Protein 1KCF (pdb70)

Structure (mmCIF, N/CA/C/O backbone):
data_1KCF
#
_entry.id   1KCF
#
_cell.length_a   72.000
_cell.length_b   133.940
_cell.length_c   73.250
_cell.angle_alpha   90.00
_cell.angle_beta   90.00
_cell.angle_gamma   90.00
#
_symmetry.space_group_name_H-M   'P 21 21 21'
#
loop_
_entity.id
_entity.type
_entity.pdbx_description
1 polymer 'HYPOTHETICAL 30.2 KD PROTEIN C25G10.02 IN CHROMOSOME I'
2 non-polymer 'SULFATE ION'
3 water water
#
loop_
_atom_site.group_PDB
_atom_site.id
_atom_site.type_symbol
_atom_site.label_atom_id
_atom_site.label_alt_id
_atom_site.label_comp_id
_atom_site.label_asym_id
_atom_site.label_entity_id
_atom_site.label_seq_id
_atom_site.pdbx_PDB_ins_code
_atom_site.Cartn_x
_atom_site.Cartn_y
_atom_site.Cartn_z
_atom_site.occupancy
_atom_site.B_iso_or_equiv
_atom_site.auth_seq_id
_atom_site.auth_comp_id
_atom_site.auth_asym_id
_atom_site.auth_atom_id
_atom_site.pdbx_PDB_model_num
ATOM 1 N N . THR A 1 3 ? -22.380 38.642 10.462 1.00 87.18 3 THR A N 1
ATOM 2 C CA . THR A 1 3 ? -23.335 39.734 10.108 1.00 87.76 3 THR A CA 1
ATOM 3 C C . THR A 1 3 ? -22.567 41.013 9.803 1.00 86.63 3 THR A C 1
ATOM 4 O O . THR A 1 3 ? -23.049 42.117 10.062 1.00 88.19 3 THR A O 1
ATOM 8 N N . VAL A 1 4 ? -21.372 40.851 9.243 1.00 84.36 4 VAL A N 1
ATOM 9 C CA . VAL A 1 4 ? -20.512 41.978 8.913 1.00 80.97 4 VAL A CA 1
ATOM 10 C C . VAL A 1 4 ? -20.230 42.771 10.180 1.00 78.64 4 VAL A C 1
ATOM 11 O O . VAL A 1 4 ? -20.505 43.970 10.247 1.00 78.00 4 VAL A O 1
ATOM 15 N N . LYS A 1 5 ? -19.693 42.094 11.188 1.00 76.42 5 LYS A N 1
ATOM 16 C CA . LYS A 1 5 ? -19.373 42.740 12.452 1.00 74.59 5 LYS A CA 1
ATOM 17 C C . LYS A 1 5 ? -18.244 43.736 12.226 1.00 72.69 5 LYS A C 1
ATOM 18 O O . LYS A 1 5 ?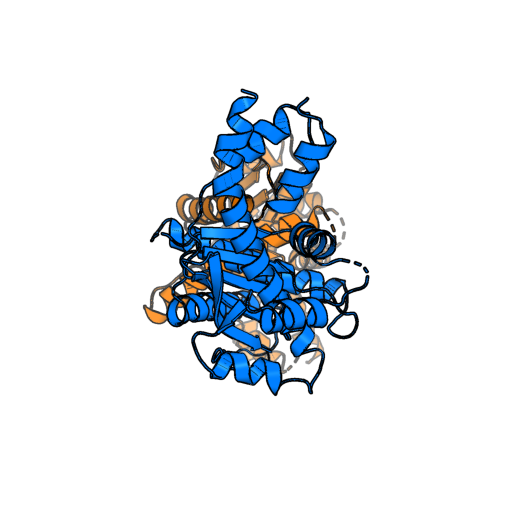 -17.427 43.561 11.323 1.00 71.94 5 LYS A O 1
ATOM 24 N N . LEU A 1 6 ? -18.206 44.785 13.038 1.00 71.54 6 LEU A N 1
ATOM 25 C CA . LEU A 1 6 ? -17.169 45.801 12.912 1.00 70.65 6 LEU A CA 1
ATOM 26 C C . LEU A 1 6 ? -15.810 45.208 13.263 1.00 68.74 6 LEU A C 1
ATOM 27 O O . LEU A 1 6 ? -14.806 45.493 12.614 1.00 68.65 6 LEU A O 1
ATOM 32 N N . SER A 1 7 ? -15.793 44.379 14.299 1.00 66.26 7 SER A N 1
ATOM 33 C CA . SER A 1 7 ? -14.573 43.740 14.763 1.00 65.19 7 SER A CA 1
ATOM 34 C C . SER A 1 7 ? -13.878 42.904 13.690 1.00 64.11 7 SER A C 1
ATOM 35 O O . SER A 1 7 ? -12.649 42.845 13.644 1.00 63.78 7 SER A O 1
ATOM 38 N N . PHE A 1 8 ? -14.661 42.258 12.831 1.00 62.73 8 PHE A N 1
ATOM 39 C CA . PHE A 1 8 ? -14.102 41.432 11.767 1.00 60.95 8 PHE A CA 1
ATOM 40 C C . PHE A 1 8 ? -13.445 42.300 10.701 1.00 60.02 8 PHE A C 1
ATOM 41 O O . PHE A 1 8 ? -12.402 41.944 10.153 1.00 59.65 8 PHE A O 1
ATOM 49 N N . LEU A 1 9 ? -14.062 43.440 10.409 1.00 57.96 9 LEU A N 1
ATOM 50 C CA . LEU A 1 9 ? -13.520 44.360 9.419 1.00 58.20 9 LEU A CA 1
ATOM 51 C C . LEU A 1 9 ? -12.205 44.944 9.916 1.00 58.21 9 LEU A C 1
ATOM 52 O O . LEU A 1 9 ? -11.272 45.148 9.140 1.00 58.57 9 LEU A O 1
ATOM 57 N N . GLN A 1 10 ? -12.139 45.215 11.214 1.00 58.36 10 GLN A N 1
ATOM 58 C CA . GLN A 1 10 ? -10.934 45.763 11.820 1.00 59.28 10 GLN A CA 1
ATOM 59 C C . GLN A 1 10 ? -9.821 44.724 11.718 1.00 58.94 10 GLN A C 1
ATOM 60 O O . GLN A 1 10 ? -8.649 45.063 11.540 1.00 58.76 10 GLN A O 1
ATOM 66 N N . HIS A 1 11 ? -10.197 43.454 11.835 1.00 57.80 11 HIS A N 1
ATOM 67 C CA . HIS A 1 11 ? -9.233 42.365 11.753 1.00 56.53 11 HIS A CA 1
ATOM 68 C C . HIS A 1 11 ? -8.646 42.320 10.347 1.00 55.32 11 HIS A C 1
ATOM 69 O O . HIS A 1 11 ? -7.436 42.175 10.172 1.00 54.29 11 HIS A O 1
ATOM 76 N N . ILE A 1 12 ? -9.516 42.448 9.350 1.00 53.98 12 ILE A N 1
ATOM 77 C CA . ILE A 1 12 ? -9.099 42.443 7.955 1.00 53.51 12 ILE A CA 1
ATOM 78 C C . ILE A 1 12 ? -8.136 43.605 7.694 1.00 53.79 12 ILE A C 1
ATOM 79 O O . ILE A 1 12 ? -7.143 43.456 6.975 1.00 52.49 12 ILE A O 1
ATOM 84 N N . CYS A 1 13 ? -8.431 44.761 8.281 1.00 52.62 13 CYS A N 1
ATOM 85 C CA . CYS A 1 13 ? -7.579 45.932 8.110 1.00 53.65 13 CYS A CA 1
ATOM 86 C C . CYS A 1 13 ? -6.185 45.661 8.655 1.00 53.00 13 CYS A C 1
ATOM 87 O O . CYS A 1 13 ? -5.187 46.060 8.055 1.00 54.36 13 CYS A O 1
ATOM 90 N N . LYS A 1 14 ? -6.119 44.971 9.788 1.00 52.11 14 LYS A N 1
ATOM 91 C CA . LYS A 1 14 ? -4.839 44.642 10.395 1.00 52.55 14 LYS A CA 1
ATOM 92 C C . LYS A 1 14 ? -4.081 43.625 9.547 1.00 51.72 14 LYS A C 1
ATOM 93 O O . LYS A 1 14 ? -2.853 43.642 9.502 1.00 52.58 14 LYS A O 1
ATOM 99 N N . LEU A 1 15 ? -4.817 42.743 8.877 1.00 50.18 15 LEU A N 1
ATOM 100 C CA . LEU A 1 15 ? -4.202 41.721 8.041 1.00 48.58 15 LEU A CA 1
ATOM 101 C C . LEU A 1 15 ? -3.751 42.278 6.698 1.00 48.19 15 LEU A C 1
ATOM 102 O O . LEU A 1 15 ? -3.019 41.617 5.966 1.00 48.00 15 LEU A O 1
ATOM 107 N N . THR A 1 16 ? -4.189 43.491 6.374 1.00 48.76 16 THR A N 1
ATOM 108 C CA . THR A 1 16 ? -3.827 44.117 5.109 1.00 47.77 16 THR A CA 1
ATOM 109 C C . THR A 1 16 ? -3.054 45.417 5.302 1.00 49.78 16 THR A C 1
ATOM 110 O O . THR A 1 16 ? -2.854 46.176 4.355 1.00 49.92 16 THR A O 1
ATOM 114 N N . GLY A 1 17 ? -2.625 45.671 6.534 1.00 51.52 17 GLY A N 1
ATOM 115 C CA . GLY A 1 17 ? -1.867 46.874 6.826 1.00 52.80 17 GLY A CA 1
ATOM 116 C C . GLY A 1 17 ? -2.636 48.164 6.613 1.00 54.05 17 GLY A C 1
ATOM 117 O O . GLY A 1 17 ? -2.047 49.200 6.311 1.00 53.16 17 GLY A O 1
ATOM 118 N N . LEU A 1 18 ? -3.953 48.107 6.771 1.00 56.04 18 LEU A N 1
ATOM 119 C CA . LEU A 1 18 ? -4.786 49.290 6.590 1.00 56.29 18 LEU A CA 1
ATOM 120 C C . LEU A 1 18 ? -5.203 49.855 7.938 1.00 57.78 18 LEU A C 1
ATOM 121 O O . LEU A 1 18 ? -5.067 49.192 8.968 1.00 56.13 18 LEU A O 1
ATOM 126 N N . SER A 1 19 ? -5.709 51.086 7.918 1.00 59.54 19 SER A N 1
ATOM 127 C CA . SER A 1 19 ? -6.170 51.759 9.125 1.00 61.87 19 SER A CA 1
ATOM 128 C C . SER A 1 19 ? -7.422 51.069 9.664 1.00 62.88 19 SER A C 1
ATOM 129 O O . SER A 1 19 ? -8.343 50.759 8.910 1.00 61.66 19 SER A O 1
ATOM 132 N N . ARG A 1 20 ? -7.447 50.834 10.971 1.00 66.42 20 ARG A N 1
ATOM 133 C CA . ARG A 1 20 ? -8.582 50.181 11.610 1.00 69.90 20 ARG A CA 1
ATOM 134 C C . ARG A 1 20 ? -9.574 51.186 12.197 1.00 72.42 20 ARG A C 1
ATOM 135 O O . ARG A 1 20 ? -10.499 50.799 12.912 1.00 73.20 20 ARG A O 1
ATOM 143 N N . SER A 1 21 ? -9.387 52.468 11.895 1.00 74.61 21 SER A N 1
ATOM 144 C CA . SER A 1 21 ? -10.275 53.504 12.417 1.00 77.91 21 SER A CA 1
ATOM 145 C C . SER A 1 21 ? -11.347 53.898 11.408 1.00 79.52 21 SER A C 1
ATOM 146 O O . SER A 1 21 ? -11.088 53.975 10.207 1.00 80.80 21 SER A O 1
ATOM 149 N N . GLY A 1 22 ? -12.553 54.150 11.907 1.00 80.68 22 GLY A N 1
ATOM 150 C CA . GLY A 1 22 ? -13.645 54.539 11.034 1.00 82.21 22 GLY A CA 1
ATOM 151 C C . GLY A 1 22 ? -14.937 53.809 11.342 1.00 83.19 22 GLY A C 1
ATOM 152 O O . GLY A 1 22 ? -15.042 53.107 12.349 1.00 82.68 22 GLY A O 1
ATOM 153 N N . ARG A 1 23 ? -15.925 53.980 10.468 1.00 84.14 23 ARG A N 1
ATOM 154 C CA . ARG A 1 23 ? -17.223 53.338 10.636 1.00 85.30 23 ARG A CA 1
ATOM 155 C C . ARG A 1 23 ? -17.241 51.973 9.953 1.00 85.57 23 ARG A C 1
ATOM 156 O O . ARG A 1 23 ? -16.280 51.588 9.286 1.00 86.40 23 ARG A O 1
ATOM 158 N N . LYS A 1 24 ? -18.343 51.249 10.114 1.00 85.72 24 LYS A N 1
ATOM 159 C CA . LYS A 1 24 ? -18.473 49.924 9.521 1.00 84.92 24 LYS A CA 1
ATOM 160 C C . LYS A 1 24 ? -18.580 49.986 7.999 1.00 84.22 24 LYS A C 1
ATOM 161 O O . LYS A 1 24 ? -18.483 48.963 7.324 1.00 84.71 24 LYS A O 1
ATOM 167 N N . ASP A 1 25 ? -18.781 51.185 7.460 1.00 82.94 25 ASP A N 1
ATOM 168 C CA . ASP A 1 25 ? -18.881 51.353 6.013 1.00 82.45 25 ASP A CA 1
ATOM 169 C C . ASP A 1 25 ? -17.643 52.053 5.466 1.00 80.32 25 ASP A C 1
ATOM 170 O O . ASP A 1 25 ? -17.417 52.087 4.258 1.00 79.33 25 ASP A O 1
ATOM 175 N N . GLU A 1 26 ? -16.843 52.613 6.366 1.00 78.87 26 GLU A N 1
ATOM 176 C CA . GLU A 1 26 ? -15.617 53.292 5.971 1.00 78.21 26 GLU A CA 1
ATOM 177 C C . GLU A 1 26 ? -14.542 52.234 5.751 1.00 76.30 26 GLU A C 1
ATOM 178 O O . GLU A 1 26 ? -13.786 52.294 4.781 1.00 76.95 26 GLU A O 1
ATOM 180 N N . LEU A 1 27 ? -14.483 51.262 6.657 1.00 73.65 27 LEU A N 1
ATOM 181 C CA . LEU A 1 27 ? -13.508 50.185 6.549 1.00 71.04 27 LEU A CA 1
ATOM 182 C C . LEU A 1 27 ? -13.739 49.400 5.262 1.00 69.19 27 LEU A C 1
ATOM 183 O O . LEU A 1 27 ? -12.793 49.074 4.545 1.00 67.94 27 LEU A O 1
ATOM 188 N N . LEU A 1 28 ? -15.002 49.107 4.967 1.00 67.72 28 LEU A N 1
ATOM 189 C CA . LEU A 1 28 ? -15.341 48.370 3.755 1.00 66.14 28 LEU A CA 1
ATOM 190 C C . LEU A 1 28 ? -14.781 49.073 2.530 1.00 64.97 28 LEU A C 1
ATOM 191 O O . LEU A 1 28 ? -14.109 48.457 1.705 1.00 65.64 28 LEU A O 1
ATOM 196 N N . ARG A 1 29 ? -15.057 50.369 2.423 1.00 64.27 29 ARG A N 1
ATOM 197 C CA . ARG A 1 29 ? -14.596 51.171 1.296 1.00 62.17 29 ARG A CA 1
ATOM 198 C C . ARG A 1 29 ? -13.076 51.223 1.233 1.00 59.63 29 ARG A C 1
ATOM 199 O O . ARG A 1 29 ? -12.490 51.160 0.154 1.00 58.07 29 ARG A O 1
ATOM 201 N N . ARG A 1 30 ? -12.447 51.346 2.396 1.00 57.47 30 ARG A N 1
ATOM 202 C CA . ARG A 1 30 ? -10.991 51.404 2.485 1.00 56.46 30 ARG A CA 1
ATOM 203 C C . ARG A 1 30 ? -10.375 50.138 1.894 1.00 55.88 30 ARG A C 1
ATOM 204 O O . ARG A 1 30 ? -9.450 50.203 1.079 1.00 55.28 30 ARG A O 1
ATOM 212 N N . ILE A 1 31 ? -10.900 48.990 2.312 1.00 54.84 31 ILE A N 1
ATOM 213 C CA . ILE A 1 31 ? -10.428 47.699 1.829 1.00 52.97 31 ILE A CA 1
ATOM 214 C C . ILE A 1 31 ? -10.645 47.588 0.322 1.00 53.45 31 ILE A C 1
ATOM 215 O O . ILE A 1 31 ? -9.694 47.421 -0.442 1.00 52.83 31 ILE A O 1
ATOM 220 N N . VAL A 1 32 ? -11.902 47.692 -0.094 1.00 53.71 32 VAL A N 1
ATOM 221 C CA . VAL A 1 32 ? -12.269 47.588 -1.502 1.00 54.98 32 VAL A CA 1
ATOM 222 C C . VAL A 1 32 ? -11.534 48.579 -2.405 1.00 57.44 32 VAL A C 1
ATOM 223 O O . VAL A 1 32 ? -11.188 48.260 -3.545 1.00 56.52 32 VAL A O 1
ATOM 227 N N . ASP A 1 33 ? -11.296 49.781 -1.892 1.00 59.32 33 ASP A N 1
ATOM 228 C CA . ASP A 1 33 ? -10.633 50.822 -2.667 1.00 61.19 33 ASP A CA 1
ATOM 229 C C . ASP A 1 33 ? -9.118 50.877 -2.509 1.00 60.08 33 ASP A C 1
ATOM 230 O O . ASP A 1 33 ? -8.461 51.701 -3.141 1.00 60.96 33 ASP A O 1
ATOM 235 N N . SER A 1 34 ? -8.563 50.009 -1.670 1.00 58.99 34 SER A N 1
ATOM 236 C CA . SER A 1 34 ? -7.115 49.976 -1.471 1.00 57.31 34 SER A CA 1
ATOM 237 C C . SER A 1 34 ? -6.442 49.815 -2.832 1.00 56.38 34 SER A C 1
ATOM 238 O O . SER A 1 34 ? -6.787 48.919 -3.598 1.00 58.57 34 SER A O 1
ATOM 241 N N . PRO A 1 35 ? -5.473 50.685 -3.151 1.00 56.24 35 PRO A N 1
ATOM 242 C CA . PRO A 1 35 ? -4.762 50.623 -4.432 1.00 55.41 35 PRO A CA 1
ATOM 243 C C . PRO A 1 35 ? -4.045 49.296 -4.663 1.00 55.81 35 PRO A C 1
ATOM 244 O O . PRO A 1 35 ? -3.580 48.652 -3.720 1.00 56.06 35 PRO A O 1
ATOM 248 N N . ILE A 1 36 ? -3.956 48.895 -5.926 1.00 55.74 36 ILE A N 1
ATOM 249 C CA . ILE A 1 36 ? -3.282 47.659 -6.295 1.00 54.91 36 ILE A CA 1
ATOM 250 C C . ILE A 1 36 ? -1.850 47.978 -6.703 1.00 54.47 36 ILE A C 1
ATOM 251 O O . ILE A 1 36 ? -1.616 48.729 -7.653 1.00 53.79 36 ILE A O 1
ATOM 256 N N . TYR A 1 37 ? -0.892 47.411 -5.976 1.00 52.68 37 TYR A N 1
ATOM 257 C CA . TYR A 1 37 ? 0.514 47.641 -6.267 1.00 51.36 37 TYR A CA 1
ATOM 258 C C . TYR A 1 37 ? 1.192 46.338 -6.666 1.00 50.65 37 TYR A C 1
ATOM 259 O O . TYR A 1 37 ? 0.710 45.255 -6.344 1.00 50.58 37 TYR A O 1
ATOM 268 N N . PRO A 1 38 ? 2.324 46.427 -7.383 1.00 50.01 38 PRO A N 1
ATOM 269 C CA . PRO A 1 38 ? 3.059 45.234 -7.812 1.00 48.06 38 PRO A CA 1
ATOM 270 C C . PRO A 1 38 ? 3.679 44.572 -6.583 1.00 47.43 38 PRO A C 1
ATOM 271 O O . PRO A 1 38 ? 3.888 45.233 -5.567 1.00 46.27 38 PRO A O 1
ATOM 275 N N . THR A 1 39 ? 3.966 43.278 -6.666 1.00 45.61 39 THR A N 1
ATOM 276 C CA . THR A 1 39 ?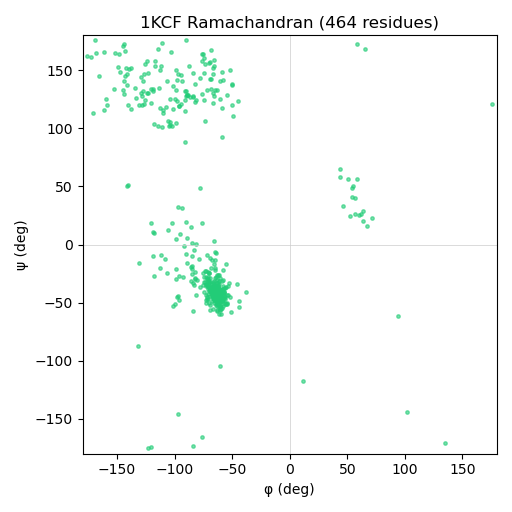 4.592 42.578 -5.550 1.00 44.17 39 THR A CA 1
ATOM 277 C C . THR A 1 39 ? 5.921 41.974 -5.977 1.00 41.86 39 THR A C 1
ATOM 278 O O . THR A 1 39 ? 6.434 41.076 -5.327 1.00 41.39 39 THR A O 1
ATOM 282 N N . SER A 1 40 ? 6.465 42.465 -7.085 1.00 42.05 40 SER A N 1
ATOM 283 C CA . SER A 1 40 ? 7.755 42.002 -7.567 1.00 43.85 40 SER A CA 1
ATOM 284 C C . SER A 1 40 ? 8.717 43.178 -7.426 1.00 42.94 40 SER A C 1
ATOM 285 O O . SER A 1 40 ? 8.305 44.335 -7.505 1.00 40.76 40 SER A O 1
ATOM 288 N N . ARG A 1 41 ? 9.991 42.877 -7.207 1.00 43.13 41 ARG A N 1
ATOM 289 C CA . ARG A 1 41 ? 11.010 43.907 -7.048 1.00 43.37 41 ARG A CA 1
ATOM 290 C C . ARG A 1 41 ? 10.571 44.946 -6.013 1.00 42.69 41 ARG A C 1
ATOM 291 O O . ARG A 1 41 ? 10.493 46.141 -6.290 1.00 42.46 41 ARG A O 1
ATOM 299 N N . VAL A 1 42 ? 10.275 44.460 -4.816 1.00 41.09 42 VAL A N 1
ATOM 300 C CA . VAL A 1 42 ? 9.847 45.305 -3.716 1.00 38.91 42 VAL A CA 1
ATOM 301 C C . VAL A 1 42 ? 11.057 45.635 -2.844 1.00 40.27 42 VAL A C 1
ATOM 302 O O . VAL A 1 42 ? 11.699 44.740 -2.289 1.00 38.82 42 VAL A O 1
ATOM 306 N N . LEU A 1 43 ? 11.375 46.920 -2.739 1.00 39.65 43 LEU A N 1
ATOM 307 C CA . LEU A 1 43 ? 12.510 47.350 -1.928 1.00 39.92 43 LEU A CA 1
ATOM 308 C C . LEU A 1 43 ? 12.060 47.950 -0.596 1.00 39.78 43 LEU A C 1
ATOM 309 O O . LEU A 1 43 ? 11.552 49.071 -0.547 1.00 38.93 43 LEU A O 1
ATOM 314 N N . GLY A 1 44 ? 12.238 47.188 0.478 1.00 39.39 44 GLY A N 1
ATOM 315 C CA . GLY A 1 44 ? 11.868 47.665 1.797 1.00 40.47 44 GLY A CA 1
ATOM 316 C C . GLY A 1 44 ? 13.047 48.373 2.434 1.00 41.68 44 GLY A C 1
ATOM 317 O O . GLY A 1 44 ? 14.143 47.818 2.499 1.00 43.29 44 GLY A O 1
ATOM 318 N N . ILE A 1 45 ? 12.828 49.596 2.907 1.00 43.57 45 ILE A N 1
ATOM 319 C CA . ILE A 1 45 ? 13.898 50.372 3.520 1.00 44.90 45 ILE A CA 1
ATOM 320 C C . ILE A 1 45 ? 13.613 50.856 4.938 1.00 44.73 45 ILE A C 1
ATOM 321 O O . ILE A 1 45 ? 12.560 51.428 5.222 1.00 43.95 45 ILE A O 1
ATOM 326 N N . ASP A 1 46 ? 14.571 50.608 5.821 1.00 44.70 46 ASP A N 1
ATOM 327 C CA . ASP A 1 46 ? 14.489 51.030 7.213 1.00 45.34 46 ASP A CA 1
ATOM 328 C C . ASP A 1 46 ? 15.431 52.215 7.337 1.00 44.60 46 ASP A C 1
ATOM 329 O O . ASP A 1 46 ? 16.648 52.033 7.412 1.00 44.09 46 ASP A O 1
ATOM 334 N N . LEU A 1 47 ? 14.871 53.422 7.347 1.00 43.62 47 LEU A N 1
ATOM 335 C CA . LEU A 1 47 ? 15.675 54.636 7.423 1.00 45.10 47 LEU A CA 1
ATOM 336 C C . LEU A 1 47 ? 16.538 54.778 8.669 1.00 44.91 47 LEU A C 1
ATOM 337 O O . LEU A 1 47 ? 16.052 54.715 9.803 1.00 42.24 47 LEU A O 1
ATOM 342 N N . GLY A 1 48 ? 17.826 54.984 8.420 1.00 43.02 48 GLY A N 1
ATOM 343 C CA . GLY A 1 48 ? 18.807 55.162 9.470 1.00 42.23 48 GLY A CA 1
ATOM 344 C C . GLY A 1 48 ? 20.088 55.545 8.760 1.00 42.82 48 GLY A C 1
ATOM 345 O O . GLY A 1 48 ? 20.209 55.326 7.556 1.00 43.74 48 GLY A O 1
ATOM 346 N N . ILE A 1 49 ? 21.041 56.126 9.472 1.00 43.13 49 ILE A N 1
ATOM 347 C CA . ILE A 1 49 ? 22.293 56.504 8.832 1.00 45.46 49 ILE A CA 1
ATOM 348 C C . ILE A 1 49 ? 23.381 55.486 9.154 1.00 46.09 49 ILE A C 1
ATOM 349 O O . ILE A 1 49 ? 24.008 54.936 8.252 1.00 42.99 49 ILE A O 1
ATOM 354 N N . LYS A 1 50 ? 23.587 55.211 10.436 1.00 47.50 50 LYS A N 1
ATOM 355 C CA . LYS A 1 50 ? 24.610 54.251 10.817 1.00 49.41 50 LYS A CA 1
ATOM 356 C C . LYS A 1 50 ? 24.089 52.821 10.774 1.00 49.94 50 LYS A C 1
ATOM 357 O O . LYS A 1 50 ? 24.862 51.868 10.890 1.00 51.30 50 LYS A O 1
ATOM 363 N N . ASN A 1 51 ? 22.778 52.671 10.600 1.00 46.71 51 ASN A N 1
ATOM 364 C CA . ASN A 1 51 ? 22.177 51.346 10.506 1.00 44.96 51 ASN A CA 1
ATOM 365 C C . ASN A 1 51 ? 21.069 51.315 9.456 1.00 43.95 51 ASN A C 1
ATOM 366 O O . ASN A 1 51 ? 19.946 50.865 9.713 1.00 43.34 51 ASN A O 1
ATOM 371 N N . PHE A 1 52 ? 21.397 51.815 8.271 1.00 42.64 52 PHE A N 1
ATOM 372 C CA . PHE A 1 52 ? 20.463 51.829 7.155 1.00 41.00 52 PHE A CA 1
ATOM 373 C C . PHE A 1 52 ? 20.238 50.366 6.807 1.00 41.05 52 PHE A C 1
ATOM 374 O O . PHE A 1 52 ? 21.192 49.613 6.629 1.00 41.37 52 PHE A O 1
ATOM 382 N N . SER A 1 53 ? 18.984 49.949 6.730 1.00 40.70 53 SER A N 1
ATOM 383 C CA . SER A 1 53 ? 18.700 48.564 6.396 1.00 41.20 53 SER A CA 1
ATOM 384 C C . SER A 1 53 ? 17.734 48.488 5.221 1.00 40.68 53 SER A C 1
ATOM 385 O O . SER A 1 53 ? 16.871 49.346 5.067 1.00 41.05 53 SER A O 1
ATOM 388 N N . TYR A 1 54 ? 17.889 47.461 4.394 1.00 41.45 54 TYR A N 1
ATOM 389 C CA . TYR A 1 54 ? 17.019 47.286 3.239 1.00 40.39 54 TYR A CA 1
ATOM 390 C C . TYR A 1 54 ? 16.849 45.808 2.920 1.00 40.46 54 TYR A C 1
ATOM 391 O O . TYR A 1 54 ? 17.716 44.988 3.228 1.00 40.82 54 TYR A O 1
ATOM 400 N N . CYS A 1 55 ? 15.714 45.476 2.317 1.00 40.85 55 CYS A N 1
ATOM 401 C CA . CYS A 1 55 ? 15.414 44.107 1.917 1.00 40.14 55 CYS A CA 1
ATOM 402 C C . CYS A 1 55 ? 14.735 44.213 0.555 1.00 39.76 55 CYS A C 1
ATOM 403 O O . CYS A 1 55 ? 13.694 44.860 0.420 1.00 39.85 55 CYS A O 1
ATOM 406 N N . PHE A 1 56 ? 15.338 43.603 -0.456 1.00 38.73 56 PHE A N 1
ATOM 407 C CA . PHE A 1 56 ? 14.792 43.639 -1.809 1.00 38.51 56 PHE A CA 1
ATOM 408 C C . PHE A 1 56 ? 14.234 42.247 -2.084 1.00 39.90 56 PHE A C 1
ATOM 409 O O . PHE A 1 56 ? 14.973 41.263 -2.070 1.00 38.13 56 PHE A O 1
ATOM 417 N N . ALA A 1 57 ? 12.927 42.166 -2.319 1.00 40.85 57 ALA A N 1
ATOM 418 C CA . ALA A 1 57 ? 12.284 40.879 -2.546 1.00 41.38 57 ALA A CA 1
ATOM 419 C C . ALA A 1 57 ? 11.155 40.895 -3.572 1.00 43.11 57 ALA A C 1
ATOM 420 O O . ALA A 1 57 ? 10.737 41.951 -4.040 1.00 43.84 57 ALA A O 1
ATOM 422 N N . SER A 1 58 ? 10.669 39.702 -3.906 1.00 45.74 58 SER A N 1
ATOM 423 C CA . SER A 1 58 ? 9.576 39.526 -4.862 1.00 50.16 58 SER A CA 1
ATOM 424 C C . SER A 1 58 ? 8.639 38.431 -4.359 1.00 52.34 58 SER A C 1
ATOM 425 O O . SER A 1 58 ? 9.067 37.514 -3.655 1.00 50.38 58 SER A O 1
ATOM 428 N N . GLN A 1 59 ? 7.361 38.527 -4.712 1.00 56.21 59 GLN A N 1
ATOM 429 C CA . GLN A 1 59 ? 6.396 37.527 -4.282 1.00 60.48 59 GLN A CA 1
ATOM 430 C C . GLN A 1 59 ? 6.345 36.398 -5.296 1.00 64.03 59 GLN A C 1
ATOM 431 O O . GLN A 1 59 ? 6.181 36.627 -6.495 1.00 63.93 59 GLN A O 1
ATOM 437 N N . ASN A 1 60 ? 6.489 35.177 -4.791 1.00 68.08 60 ASN A N 1
ATOM 438 C CA . ASN A 1 60 ? 6.495 33.967 -5.603 1.00 73.21 60 ASN A CA 1
ATOM 439 C C . ASN A 1 60 ? 5.096 33.558 -6.067 1.00 75.40 60 ASN A C 1
ATOM 440 O O . ASN A 1 60 ? 4.088 34.031 -5.538 1.00 75.68 60 ASN A O 1
ATOM 445 N N . GLU A 1 61 ? 5.045 32.682 -7.067 1.00 77.00 61 GLU A N 1
ATOM 446 C CA . GLU A 1 61 ? 3.775 32.194 -7.592 1.00 78.13 61 GLU A CA 1
ATOM 447 C C . GLU A 1 61 ? 3.072 31.417 -6.484 1.00 78.46 61 GLU A C 1
ATOM 448 O O . GLU A 1 61 ? 1.843 31.336 -6.444 1.00 79.80 61 GLU A O 1
ATOM 450 N N . ASP A 1 62 ? 3.871 30.852 -5.586 1.00 77.89 62 ASP A N 1
ATOM 451 C CA . ASP A 1 62 ? 3.357 30.082 -4.460 1.00 77.97 62 ASP A CA 1
ATOM 452 C C . ASP A 1 62 ? 3.043 31.042 -3.317 1.00 76.91 62 ASP A C 1
ATOM 453 O O . ASP A 1 62 ? 2.872 30.624 -2.170 1.00 76.78 62 ASP A O 1
ATOM 458 N N . SER A 1 63 ? 2.979 32.331 -3.642 1.00 75.15 63 SER A N 1
ATOM 459 C CA . SER A 1 63 ? 2.697 33.371 -2.659 1.00 72.32 63 SER A CA 1
ATOM 460 C C . SER A 1 63 ? 3.802 33.435 -1.607 1.00 69.96 63 SER A C 1
ATOM 461 O O . SER A 1 63 ? 3.605 33.961 -0.508 1.00 70.56 63 SER A O 1
ATOM 463 N N . LYS A 1 64 ? 4.966 32.892 -1.942 1.00 65.61 64 LYS A N 1
ATOM 464 C CA . LYS A 1 64 ? 6.091 32.912 -1.020 1.00 60.96 64 LYS A CA 1
ATOM 465 C C . LYS A 1 64 ? 6.985 34.104 -1.307 1.00 57.42 64 LYS A C 1
ATOM 466 O O . LYS A 1 64 ? 7.142 34.515 -2.456 1.00 57.12 64 LYS A O 1
ATOM 472 N N . VAL A 1 65 ? 7.565 34.666 -0.254 1.00 52.53 65 VAL A N 1
ATOM 473 C CA . VAL A 1 65 ? 8.445 35.810 -0.404 1.00 48.22 65 VAL A CA 1
ATOM 474 C C . VAL A 1 65 ? 9.853 35.349 -0.746 1.00 46.90 65 VAL A C 1
ATOM 475 O O . VAL A 1 65 ? 10.425 34.513 -0.052 1.00 47.72 65 VAL A O 1
ATOM 479 N N . ILE A 1 66 ? 10.404 35.900 -1.821 1.00 43.95 66 ILE A N 1
ATOM 480 C CA . ILE A 1 66 ? 11.745 35.549 -2.253 1.00 42.97 66 ILE A CA 1
ATOM 481 C C . ILE A 1 66 ? 12.669 36.748 -2.088 1.00 42.00 66 ILE A C 1
ATOM 482 O O . ILE A 1 66 ? 12.473 37.790 -2.711 1.00 39.94 66 ILE A O 1
ATOM 487 N N . ILE A 1 67 ? 13.676 36.594 -1.238 1.00 42.63 67 ILE A N 1
ATOM 488 C CA . ILE A 1 67 ? 14.632 37.659 -0.982 1.00 42.43 67 ILE A CA 1
ATOM 489 C C . ILE A 1 67 ? 15.777 37.638 -1.993 1.00 43.34 67 ILE A C 1
ATOM 490 O O . ILE A 1 67 ? 16.419 36.608 -2.195 1.00 43.81 67 ILE A O 1
ATOM 495 N N . HIS A 1 68 ? 16.027 38.780 -2.627 1.00 44.00 68 HIS A N 1
ATOM 496 C CA . HIS A 1 68 ? 17.097 38.897 -3.614 1.00 44.44 68 HIS A CA 1
ATOM 497 C C . HIS A 1 68 ? 18.348 39.505 -2.981 1.00 44.22 68 HIS A C 1
ATOM 498 O O . HIS A 1 68 ? 19.471 39.041 -3.199 1.00 43.40 68 HIS A O 1
ATOM 505 N N . ASN A 1 69 ? 18.145 40.566 -2.211 1.00 42.87 69 ASN A N 1
ATOM 506 C CA . ASN A 1 69 ? 19.241 41.247 -1.542 1.00 43.17 69 ASN A CA 1
ATOM 507 C C . ASN A 1 69 ? 18.756 41.658 -0.171 1.00 44.51 69 ASN A C 1
ATOM 508 O O . ASN A 1 69 ? 17.585 41.998 0.006 1.00 44.99 69 ASN A O 1
ATOM 513 N N . TRP A 1 70 ? 19.663 41.650 0.795 1.00 43.31 70 TRP A N 1
ATOM 514 C CA . TRP A 1 70 ? 19.285 41.951 2.162 1.00 43.70 70 TRP A CA 1
ATOM 515 C C . TRP A 1 70 ? 20.519 42.374 2.936 1.00 43.46 70 TRP A C 1
ATOM 516 O O . TRP A 1 70 ? 21.510 41.642 2.971 1.00 46.26 70 TRP A O 1
ATOM 527 N N . SER A 1 71 ? 20.468 43.549 3.558 1.00 42.58 71 SER A N 1
ATOM 528 C CA . SER A 1 71 ? 21.624 44.028 4.303 1.00 43.94 71 SER A CA 1
ATOM 529 C C . SER A 1 71 ? 21.357 45.245 5.187 1.00 44.22 71 SER A C 1
ATOM 530 O O . SER A 1 71 ? 20.330 45.923 5.059 1.00 45.43 71 SER A O 1
ATOM 533 N N . VAL A 1 72 ? 22.298 45.498 6.093 1.00 42.60 72 VAL A N 1
ATOM 534 C CA . VAL A 1 72 ? 22.253 46.639 7.000 1.00 44.97 72 VAL A CA 1
ATOM 535 C C . VAL A 1 72 ? 23.608 47.316 6.838 1.00 46.56 72 VAL A C 1
ATOM 536 O O . VAL A 1 72 ? 24.650 46.672 6.957 1.00 48.15 72 VAL A O 1
ATOM 540 N N . GLU A 1 73 ? 23.592 48.614 6.567 1.00 46.54 73 GLU A N 1
ATOM 541 C CA . GLU A 1 73 ? 24.827 49.342 6.330 1.00 48.85 73 GLU A CA 1
ATOM 542 C C . GLU A 1 73 ? 25.005 50.568 7.208 1.00 47.78 73 GLU A C 1
ATOM 543 O O . GLU A 1 73 ? 24.041 51.148 7.693 1.00 48.38 73 GLU A O 1
ATOM 549 N N . ASN A 1 74 ? 26.261 50.948 7.399 1.00 47.28 74 ASN A N 1
ATOM 550 C CA . ASN A 1 74 ? 26.604 52.127 8.174 1.00 49.03 74 ASN A CA 1
ATOM 551 C C . ASN A 1 74 ? 27.146 53.090 7.129 1.00 49.44 74 ASN A C 1
ATOM 552 O O . ASN A 1 74 ? 28.286 52.960 6.687 1.00 49.90 74 ASN A O 1
ATOM 557 N N . LEU A 1 75 ? 26.306 54.040 6.726 1.00 50.25 75 LEU A N 1
ATOM 558 C CA . LEU A 1 75 ? 26.651 55.017 5.700 1.00 52.42 75 LEU A CA 1
ATOM 559 C C . LEU A 1 75 ? 27.773 55.984 6.085 1.00 54.45 75 LEU A C 1
ATOM 560 O O . LEU A 1 75 ? 28.113 56.883 5.320 1.00 53.87 75 LEU A O 1
ATOM 565 N N . THR A 1 76 ? 28.349 55.793 7.266 1.00 56.85 76 THR A N 1
ATOM 566 C CA . THR A 1 76 ? 29.434 56.646 7.743 1.00 60.28 76 THR A CA 1
ATOM 567 C C . THR A 1 76 ? 30.791 55.991 7.498 1.00 61.20 76 THR A C 1
ATOM 568 O O . THR A 1 76 ? 31.820 56.667 7.460 1.00 61.82 76 THR A O 1
ATOM 572 N N . GLU A 1 77 ? 30.782 54.673 7.330 1.00 62.47 77 GLU A N 1
ATOM 573 C CA . GLU A 1 77 ? 32.002 53.911 7.091 1.00 64.59 77 GLU A CA 1
ATOM 574 C C . GLU A 1 77 ? 31.894 53.179 5.762 1.00 64.44 77 GLU A C 1
ATOM 575 O O . GLU A 1 77 ? 30.931 53.367 5.018 1.00 67.08 77 GLU A O 1
ATOM 581 N N . LYS A 1 78 ? 32.886 52.347 5.464 1.00 62.44 78 LYS A N 1
ATOM 582 C CA . LYS A 1 78 ? 32.873 51.574 4.232 1.00 61.18 78 LYS A CA 1
ATOM 583 C C . LYS A 1 78 ? 31.659 50.657 4.312 1.00 59.66 78 LYS A C 1
ATOM 584 O O . LYS A 1 78 ? 31.433 50.009 5.335 1.00 59.35 78 LYS A O 1
ATOM 586 N N . ASN A 1 79 ? 30.880 50.599 3.238 1.00 57.62 79 ASN A N 1
ATOM 587 C CA . ASN A 1 79 ? 29.681 49.772 3.228 1.00 55.22 79 ASN A CA 1
ATOM 588 C C . ASN A 1 79 ? 29.437 49.115 1.878 1.00 54.64 79 ASN A C 1
ATOM 589 O O . ASN A 1 79 ? 30.037 49.494 0.876 1.00 54.68 79 ASN A O 1
ATOM 594 N N . GLY A 1 80 ? 28.539 48.134 1.864 1.00 54.23 80 GLY A N 1
ATOM 595 C CA . GLY A 1 80 ? 28.223 47.422 0.640 1.00 53.26 80 GLY A CA 1
ATOM 596 C C . GLY A 1 80 ? 27.549 48.244 -0.442 1.00 54.94 80 GLY A C 1
ATOM 597 O O . GLY A 1 80 ? 27.522 47.830 -1.599 1.00 55.79 80 GLY A O 1
ATOM 598 N N . LEU A 1 81 ? 27.001 49.402 -0.083 1.00 54.43 81 LEU A N 1
ATOM 599 C CA . LEU A 1 81 ? 26.337 50.249 -1.068 1.00 55.79 81 LEU A CA 1
ATOM 600 C C . LEU A 1 81 ? 27.328 51.148 -1.797 1.00 58.30 81 LEU A C 1
ATOM 601 O O . LEU A 1 81 ? 26.945 51.952 -2.647 1.00 58.96 81 LEU A O 1
ATOM 606 N N . ASP A 1 82 ? 28.605 51.006 -1.456 1.00 59.88 82 ASP A N 1
ATOM 607 C CA . ASP A 1 82 ? 29.657 51.797 -2.083 1.00 61.88 82 ASP A CA 1
ATOM 608 C C . ASP A 1 82 ? 29.361 53.290 -1.990 1.00 61.95 82 ASP A C 1
ATOM 609 O O . ASP A 1 82 ? 29.447 54.014 -2.980 1.00 63.69 82 ASP A O 1
ATOM 611 N N . ILE A 1 83 ? 29.015 53.745 -0.792 1.00 62.23 83 ILE A N 1
ATOM 612 C CA . ILE A 1 83 ? 28.708 55.150 -0.571 1.00 61.68 83 ILE A CA 1
ATOM 613 C C . ILE A 1 83 ? 29.801 55.804 0.265 1.00 62.33 83 ILE A C 1
ATOM 614 O O . ILE A 1 83 ? 30.025 55.441 1.420 1.00 62.24 83 ILE A O 1
ATOM 619 N N . GLN A 1 84 ? 30.492 56.762 -0.341 1.00 63.15 84 GLN A N 1
ATOM 620 C CA . GLN A 1 84 ? 31.563 57.478 0.333 1.00 61.64 84 GLN A CA 1
ATOM 621 C C . GLN A 1 84 ? 30.986 58.789 0.832 1.00 60.12 84 GLN A C 1
ATOM 622 O O . GLN A 1 84 ? 30.756 59.712 0.055 1.00 60.92 84 GLN A O 1
ATOM 624 N N . TRP A 1 85 ? 30.748 58.864 2.135 1.00 58.78 85 TRP A N 1
ATOM 625 C CA . TRP A 1 85 ? 30.174 60.057 2.730 1.00 57.44 85 TRP A CA 1
ATOM 626 C C . TRP A 1 85 ? 30.759 60.330 4.108 1.00 60.23 85 TRP A C 1
ATOM 627 O O . TRP A 1 85 ? 30.804 59.447 4.962 1.00 60.21 85 TRP A O 1
ATOM 638 N N . THR A 1 86 ? 31.201 61.563 4.316 1.00 62.69 86 THR A N 1
ATOM 639 C CA . THR A 1 86 ? 31.776 61.958 5.591 1.00 66.06 86 THR A CA 1
ATOM 640 C C . THR A 1 86 ? 30.666 62.467 6.500 1.00 67.87 86 THR A C 1
ATOM 641 O O . THR A 1 86 ? 29.882 63.333 6.108 1.00 69.10 86 THR A O 1
ATOM 645 N N . GLU A 1 87 ? 30.603 61.925 7.712 1.00 68.81 87 GLU A N 1
ATOM 646 C CA . GLU A 1 87 ? 29.579 62.320 8.667 1.00 69.15 87 GLU A CA 1
ATOM 647 C C . GLU A 1 87 ? 29.508 63.836 8.795 1.00 69.27 87 GLU A C 1
ATOM 648 O O . GLU A 1 87 ? 30.486 64.489 9.153 1.00 70.39 87 GLU A O 1
ATOM 654 N N . ASP A 1 88 ? 28.339 64.385 8.485 1.00 68.38 88 ASP A N 1
ATOM 655 C CA . ASP A 1 88 ? 28.089 65.820 8.556 1.00 67.93 88 ASP A CA 1
ATOM 656 C C . ASP A 1 88 ? 26.592 65.977 8.336 1.00 67.59 88 ASP A C 1
ATOM 657 O O . ASP A 1 88 ? 26.087 65.700 7.248 1.00 69.27 88 ASP A O 1
ATOM 662 N N . PHE A 1 89 ? 25.883 66.423 9.363 1.00 66.16 89 PHE A N 1
ATOM 663 C CA . PHE A 1 89 ? 24.443 66.568 9.260 1.00 65.32 89 PHE A CA 1
ATOM 664 C C . PHE A 1 89 ? 23.975 67.956 8.848 1.00 65.53 89 PHE A C 1
ATOM 665 O O . PHE A 1 89 ? 22.894 68.407 9.233 1.00 64.91 89 PHE A O 1
ATOM 673 N N . GLN A 1 90 ? 24.801 68.626 8.051 1.00 65.59 90 GLN A N 1
ATOM 674 C CA . GLN A 1 90 ? 24.471 69.947 7.539 1.00 65.48 90 GLN A CA 1
ATOM 675 C C . GLN A 1 90 ? 23.578 69.716 6.316 1.00 65.20 90 GLN A C 1
ATOM 676 O O . GLN A 1 90 ? 23.846 68.827 5.509 1.00 63.53 90 GLN A O 1
ATOM 678 N N . PRO A 1 91 ? 22.507 70.513 6.167 1.00 66.02 91 PRO A N 1
ATOM 679 C CA . PRO A 1 91 ? 21.565 70.403 5.048 1.00 65.83 91 PRO A CA 1
ATOM 680 C C . PRO A 1 91 ? 22.204 70.068 3.701 1.00 65.41 91 PRO A C 1
ATOM 681 O O . PRO A 1 91 ? 21.668 69.264 2.937 1.00 66.61 91 PRO A O 1
ATOM 685 N N . SER A 1 92 ? 23.351 70.675 3.415 1.00 63.62 92 SER A N 1
ATOM 686 C CA . SER A 1 92 ? 24.048 70.432 2.157 1.00 61.86 92 SER A CA 1
ATOM 687 C C . SER A 1 92 ? 24.725 69.064 2.128 1.00 60.67 92 SER A C 1
ATOM 688 O O . SER A 1 92 ? 24.851 68.444 1.070 1.00 61.23 92 SER A O 1
ATOM 690 N N . SER A 1 93 ? 25.170 68.601 3.291 1.00 57.81 93 SER A N 1
ATOM 691 C CA . SER A 1 93 ? 25.842 67.313 3.394 1.00 55.02 93 SER A CA 1
ATOM 692 C C . SER A 1 93 ? 24.840 66.162 3.290 1.00 51.86 93 SER A C 1
ATOM 693 O O . SER A 1 93 ? 25.144 65.104 2.734 1.00 48.71 93 SER A O 1
ATOM 696 N N . MET A 1 94 ? 23.647 66.381 3.829 1.00 50.09 94 MET A N 1
ATOM 697 C CA . MET A 1 94 ? 22.598 65.372 3.795 1.00 49.85 94 MET A CA 1
ATOM 698 C C . MET A 1 94 ? 22.050 65.202 2.381 1.00 48.16 94 MET A C 1
ATOM 699 O O . MET A 1 94 ? 21.722 64.093 1.966 1.00 46.19 94 MET A O 1
ATOM 704 N N . ALA A 1 95 ? 21.957 66.304 1.645 1.00 48.20 95 ALA A N 1
ATOM 705 C CA . ALA A 1 95 ? 21.465 66.252 0.274 1.00 46.59 95 ALA A CA 1
ATOM 706 C C . ALA A 1 95 ? 22.418 65.366 -0.504 1.00 46.10 95 ALA A C 1
ATOM 707 O O . ALA A 1 95 ? 22.001 64.551 -1.322 1.00 48.58 95 ALA A O 1
ATOM 709 N N . ASP A 1 96 ? 23.708 65.526 -0.227 1.00 47.37 96 ASP A N 1
ATOM 710 C CA . ASP A 1 96 ? 24.745 64.740 -0.884 1.00 47.99 96 ASP A CA 1
ATOM 711 C C . ASP A 1 96 ? 24.547 63.253 -0.602 1.00 46.77 96 ASP A C 1
ATOM 712 O O . ASP A 1 96 ? 24.654 62.421 -1.500 1.00 46.34 96 ASP A O 1
ATOM 717 N N . LEU A 1 97 ? 24.267 62.923 0.655 1.00 42.83 97 LEU A N 1
ATOM 718 C CA . LEU A 1 97 ? 24.046 61.535 1.037 1.00 42.08 97 LEU A CA 1
ATOM 719 C C . LEU A 1 97 ? 22.751 61.014 0.412 1.00 40.26 97 LEU A C 1
ATOM 720 O O . LEU A 1 97 ? 22.708 59.896 -0.104 1.00 38.17 97 LEU A O 1
ATOM 725 N N . SER A 1 98 ? 21.701 61.828 0.461 1.00 38.10 98 SER A N 1
ATOM 726 C CA . SER A 1 98 ? 20.415 61.431 -0.095 1.00 42.43 98 SER A CA 1
ATOM 727 C C . SER A 1 98 ? 20.509 61.150 -1.590 1.00 44.15 98 SER A C 1
ATOM 728 O O . SER A 1 98 ? 19.900 60.205 -2.088 1.00 42.74 98 SER A O 1
ATOM 731 N N . ILE A 1 99 ? 21.276 61.970 -2.301 1.00 45.89 99 ILE A N 1
ATOM 732 C CA . ILE A 1 99 ? 21.430 61.806 -3.741 1.00 46.43 99 ILE A CA 1
ATOM 733 C C . ILE A 1 99 ? 22.180 60.524 -4.091 1.00 46.31 99 ILE A C 1
ATOM 734 O O . ILE A 1 99 ? 21.782 59.804 -5.003 1.00 47.31 99 ILE A O 1
ATOM 739 N N . GLN A 1 100 ? 23.252 60.223 -3.364 1.00 46.50 100 GLN A N 1
ATOM 740 C CA . GLN A 1 100 ? 24.001 58.998 -3.632 1.00 46.71 100 GLN A CA 1
ATOM 741 C C . GLN A 1 100 ? 23.127 57.791 -3.300 1.00 46.93 100 GLN A C 1
ATOM 742 O O . GLN A 1 100 ? 23.018 56.846 -4.081 1.00 47.62 100 GLN A O 1
ATOM 748 N N . LEU A 1 101 ? 22.509 57.829 -2.125 1.00 46.69 101 LEU A N 1
ATOM 749 C CA . LEU A 1 101 ? 21.656 56.738 -1.684 1.00 45.89 101 LEU A CA 1
ATOM 750 C C . LEU A 1 101 ? 20.526 56.518 -2.682 1.00 44.91 101 LEU A C 1
ATOM 751 O O . LEU A 1 101 ? 20.178 55.385 -2.995 1.00 44.77 101 LEU A O 1
ATOM 756 N N . PHE A 1 102 ? 19.968 57.613 -3.184 1.00 43.43 102 PHE A N 1
ATOM 757 C CA . PHE A 1 102 ? 18.877 57.552 -4.146 1.00 43.33 102 PHE A CA 1
ATOM 758 C C . PHE A 1 102 ? 19.332 56.883 -5.443 1.00 43.94 102 PHE A C 1
ATOM 759 O O . PHE A 1 102 ? 18.688 55.953 -5.926 1.00 43.22 102 PHE A O 1
ATOM 767 N N . ASN A 1 103 ? 20.444 57.358 -5.999 1.00 44.57 103 ASN A N 1
ATOM 768 C CA . ASN A 1 103 ? 20.963 56.801 -7.243 1.00 46.21 103 ASN A CA 1
ATOM 769 C C . ASN A 1 103 ? 21.437 55.373 -7.073 1.00 47.08 103 ASN A C 1
ATOM 770 O O . ASN A 1 103 ? 21.164 54.520 -7.913 1.00 48.19 103 ASN A O 1
ATOM 775 N N . THR A 1 104 ? 22.157 55.114 -5.988 1.00 48.83 104 THR A N 1
ATOM 776 C CA . THR A 1 104 ? 22.687 53.781 -5.746 1.00 49.14 104 THR A CA 1
ATOM 777 C C . THR A 1 104 ? 21.597 52.727 -5.612 1.00 49.89 104 THR A C 1
ATOM 778 O O . THR A 1 104 ? 21.764 51.604 -6.083 1.00 51.41 104 THR A O 1
ATOM 782 N N . LEU A 1 105 ? 20.484 53.078 -4.974 1.00 49.46 105 LEU A N 1
ATOM 783 C CA . LEU A 1 105 ? 19.395 52.117 -4.808 1.00 49.60 105 LEU A CA 1
ATOM 784 C C . LEU A 1 105 ? 18.638 51.864 -6.123 1.00 50.46 105 LEU A C 1
ATOM 785 O O . LEU A 1 105 ? 18.171 50.751 -6.369 1.00 48.95 105 LEU A O 1
ATOM 790 N N . HIS A 1 106 ? 18.518 52.891 -6.963 1.00 50.67 106 HIS A N 1
ATOM 791 C CA . HIS A 1 106 ? 17.815 52.751 -8.240 1.00 52.60 106 HIS A CA 1
ATOM 792 C C . HIS A 1 106 ? 18.625 51.974 -9.268 1.00 52.87 106 HIS A C 1
ATOM 793 O O . HIS A 1 106 ? 18.085 51.146 -10.001 1.00 52.16 106 HIS A O 1
ATOM 800 N N . GLU A 1 107 ? 19.924 52.243 -9.308 1.00 53.15 107 GLU A N 1
ATOM 801 C CA . GLU A 1 107 ? 20.817 51.592 -10.255 1.00 54.66 107 GLU A CA 1
ATOM 802 C C . GLU A 1 107 ? 21.115 50.150 -9.881 1.00 54.65 107 GLU A C 1
ATOM 803 O O . GLU A 1 107 ? 21.312 49.301 -10.750 1.00 54.89 107 GLU A O 1
ATOM 805 N N . LYS A 1 108 ? 21.144 49.878 -8.584 1.00 54.93 108 LYS A N 1
ATOM 806 C CA . LYS A 1 108 ? 21.454 48.542 -8.100 1.00 55.16 108 LYS A CA 1
ATOM 807 C C . LYS A 1 108 ? 20.256 47.600 -8.017 1.00 54.32 108 LYS A C 1
ATOM 808 O O . LYS A 1 108 ? 20.400 46.390 -8.206 1.00 52.86 108 LYS A O 1
ATOM 814 N N . PHE A 1 109 ? 19.076 48.148 -7.753 1.00 51.61 109 PHE A N 1
ATOM 815 C CA . PHE A 1 109 ? 17.888 47.321 -7.613 1.00 50.78 109 PHE A CA 1
ATOM 816 C C . PHE A 1 109 ? 16.788 47.599 -8.627 1.00 51.68 109 PHE A C 1
ATOM 817 O O . PHE A 1 109 ? 15.997 46.708 -8.938 1.00 52.34 109 PHE A O 1
ATOM 825 N N . ASN A 1 110 ? 16.732 48.823 -9.139 1.00 52.09 110 ASN A N 1
ATOM 826 C CA . ASN A 1 110 ? 15.707 49.184 -10.113 1.00 54.03 110 ASN A CA 1
ATOM 827 C C . ASN A 1 110 ? 14.370 48.610 -9.637 1.00 52.85 110 ASN A C 1
ATOM 828 O O . ASN A 1 110 ? 13.795 47.739 -10.283 1.00 50.76 110 ASN A O 1
ATOM 833 N N . PRO A 1 111 ? 13.862 49.099 -8.493 1.00 52.53 111 PRO A N 1
ATOM 834 C CA . PRO A 1 111 ? 12.599 48.640 -7.904 1.00 51.42 111 PRO A CA 1
ATOM 835 C C . PRO A 1 111 ? 11.307 49.071 -8.586 1.00 50.50 111 PRO A C 1
ATOM 836 O O . PRO A 1 111 ? 11.252 50.089 -9.278 1.00 49.83 111 PRO A O 1
ATOM 840 N N . HIS A 1 112 ? 10.265 48.274 -8.371 1.00 48.48 112 HIS A N 1
ATOM 841 C CA . HIS A 1 112 ? 8.946 48.572 -8.900 1.00 46.84 112 HIS A CA 1
ATOM 842 C C . HIS A 1 112 ? 8.215 49.268 -7.759 1.00 44.78 112 HIS A C 1
ATOM 843 O O . HIS A 1 112 ? 7.304 50.067 -7.973 1.00 44.58 112 HIS A O 1
ATOM 850 N N . VAL A 1 113 ? 8.633 48.947 -6.539 1.00 41.21 113 VAL A N 1
ATOM 851 C CA . VAL A 1 113 ? 8.036 49.520 -5.345 1.00 39.33 113 VAL A CA 1
ATOM 852 C C . VAL A 1 113 ? 9.100 49.752 -4.282 1.00 39.18 113 VAL A C 1
ATOM 853 O O . VAL A 1 113 ? 10.015 48.949 -4.112 1.00 37.85 113 VAL A O 1
ATOM 857 N N . ILE A 1 114 ? 8.979 50.872 -3.581 1.00 38.68 114 ILE A N 1
ATOM 858 C CA . ILE A 1 114 ? 9.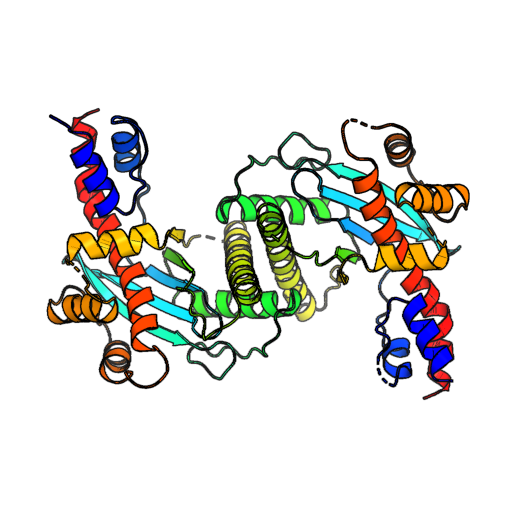904 51.206 -2.512 1.00 40.11 114 ILE A CA 1
ATOM 859 C C . ILE A 1 114 ? 9.084 51.491 -1.272 1.00 36.85 114 ILE A C 1
ATOM 860 O O . ILE A 1 114 ? 8.233 52.378 -1.277 1.00 36.03 114 ILE A O 1
ATOM 865 N N . LEU A 1 115 ? 9.341 50.718 -0.224 1.00 37.57 115 LEU A N 1
ATOM 866 C CA . LEU A 1 115 ? 8.652 50.857 1.051 1.00 37.68 115 LEU A CA 1
ATOM 867 C C . LEU A 1 115 ? 9.588 51.554 2.030 1.00 41.54 115 LEU A C 1
ATOM 868 O O . LEU A 1 115 ? 10.716 51.106 2.262 1.00 40.93 115 LEU A O 1
ATOM 873 N N . MET A 1 116 ? 9.116 52.648 2.609 1.00 42.64 116 MET A N 1
ATOM 874 C CA . MET A 1 116 ? 9.935 53.409 3.534 1.00 45.08 116 MET A CA 1
ATOM 875 C C . MET A 1 116 ? 9.337 53.472 4.931 1.00 43.86 116 MET A C 1
ATOM 876 O O . MET A 1 116 ? 8.155 53.755 5.117 1.00 43.85 116 MET A O 1
ATOM 881 N N . GLU A 1 117 ? 10.178 53.198 5.915 1.00 41.88 117 GLU A N 1
ATOM 882 C CA . GLU A 1 117 ? 9.776 53.224 7.305 1.00 42.43 117 GLU A CA 1
ATOM 883 C C . GLU A 1 117 ? 11.005 53.668 8.076 1.00 41.24 117 GLU A C 1
ATOM 884 O O . GLU A 1 117 ? 12.125 53.403 7.658 1.00 41.89 117 GLU A O 1
ATOM 890 N N . ARG A 1 118 ? 10.810 54.374 9.178 1.00 43.91 118 ARG A N 1
ATOM 891 C CA . ARG A 1 118 ? 11.949 54.815 9.976 1.00 46.52 118 ARG A CA 1
ATOM 892 C C . ARG A 1 118 ? 12.446 53.632 10.787 1.00 44.84 118 ARG A C 1
ATOM 893 O O . ARG A 1 118 ? 11.654 52.810 11.246 1.00 44.15 118 ARG A O 1
ATOM 901 N N . GLN A 1 119 ? 13.756 53.539 10.959 1.00 44.37 119 GLN A N 1
ATOM 902 C CA . GLN A 1 119 ? 14.314 52.455 11.747 1.00 45.39 119 GLN A CA 1
ATOM 903 C C . GLN A 1 119 ? 13.842 52.664 13.185 1.00 44.55 119 GLN A C 1
ATOM 904 O O . GLN A 1 119 ? 13.436 53.767 13.557 1.00 42.22 119 GLN A O 1
ATOM 910 N N . ARG A 1 120 ? 13.863 51.603 13.982 1.00 43.33 120 ARG A N 1
ATOM 911 C CA . ARG A 1 120 ? 13.457 51.717 15.377 1.00 45.78 120 ARG A CA 1
ATOM 912 C C . ARG A 1 120 ? 14.550 52.488 16.117 1.00 44.69 120 ARG A C 1
ATOM 913 O O . ARG A 1 120 ? 15.731 52.200 15.956 1.00 45.38 120 ARG A O 1
ATOM 915 N N . TYR A 1 121 ? 14.162 53.476 16.911 1.00 44.20 121 TYR A N 1
ATOM 916 C CA . TYR A 1 121 ? 15.145 54.248 17.666 1.00 45.67 121 TYR A CA 1
ATOM 917 C C . TYR A 1 121 ? 15.815 53.404 18.759 1.00 44.01 121 TYR A C 1
ATOM 918 O O . TYR A 1 121 ? 15.173 52.560 19.385 1.00 42.90 121 TYR A O 1
ATOM 927 N N . ARG A 1 122 ? 17.109 53.634 18.961 1.00 42.80 122 ARG A N 1
ATOM 928 C CA . ARG A 1 122 ? 17.888 52.960 20.000 1.00 43.79 122 ARG A CA 1
ATOM 929 C C . ARG A 1 122 ? 18.689 54.045 20.705 1.00 41.09 122 ARG A C 1
ATOM 930 O O . ARG A 1 122 ? 19.412 54.790 20.051 1.00 38.69 122 ARG A O 1
ATOM 938 N N . SER A 1 123 ? 18.580 54.126 22.029 1.00 39.20 123 SER A N 1
ATOM 939 C CA . SER A 1 123 ? 19.283 55.169 22.770 1.00 38.78 123 SER A CA 1
ATOM 940 C C . SER A 1 123 ? 20.794 55.150 22.575 1.00 39.74 123 SER A C 1
ATOM 941 O O . SER A 1 123 ? 21.456 56.164 22.762 1.00 41.42 123 SER A O 1
ATOM 944 N N . GLY A 1 124 ? 21.338 54.005 22.180 1.00 42.82 124 GLY A N 1
ATOM 945 C CA . GLY A 1 124 ? 22.772 53.908 21.971 1.00 44.84 124 GLY A CA 1
ATOM 946 C C . GLY A 1 124 ? 23.271 54.577 20.699 1.00 47.25 124 GLY A C 1
ATOM 947 O O . GLY A 1 124 ? 24.420 55.017 20.642 1.00 48.19 124 GLY A O 1
ATOM 948 N N . ILE A 1 125 ? 22.416 54.659 19.682 1.00 48.16 125 ILE A N 1
ATOM 949 C CA . ILE A 1 125 ? 22.796 55.264 18.409 1.00 48.79 125 ILE A CA 1
ATOM 950 C C . ILE A 1 125 ? 22.978 56.774 18.484 1.00 48.11 125 ILE A C 1
ATOM 951 O O . ILE A 1 125 ? 23.991 57.302 18.032 1.00 49.06 125 ILE A O 1
ATOM 956 N N . ALA A 1 126 ? 22.002 57.473 19.046 1.00 46.13 126 ALA A N 1
ATOM 957 C CA . ALA A 1 126 ? 22.106 58.917 19.155 1.00 44.27 126 ALA A CA 1
ATOM 958 C C . ALA A 1 126 ? 21.022 59.465 20.057 1.00 43.39 126 ALA A C 1
ATOM 959 O O . ALA A 1 126 ? 20.165 58.721 20.535 1.00 43.72 126 ALA A O 1
ATOM 961 N N . THR A 1 127 ? 21.067 60.772 20.288 1.00 41.94 127 THR A N 1
ATOM 962 C CA . THR A 1 127 ? 20.087 61.427 21.139 1.00 40.79 127 THR A CA 1
ATOM 963 C C . THR A 1 127 ? 18.792 61.538 20.361 1.00 41.48 127 THR A C 1
ATOM 964 O O . THR A 1 127 ? 18.782 61.365 19.142 1.00 39.99 127 THR A O 1
ATOM 968 N N . ILE A 1 128 ? 17.698 61.808 21.062 1.00 42.35 128 ILE A N 1
ATOM 969 C CA . ILE A 1 128 ? 16.404 61.928 20.410 1.00 45.26 128 ILE A CA 1
ATOM 970 C C . ILE A 1 128 ? 16.399 63.063 19.384 1.00 46.68 128 ILE A C 1
ATOM 971 O O . ILE A 1 128 ? 15.980 62.870 18.242 1.00 44.20 128 ILE A O 1
ATOM 976 N N . PRO A 1 129 ? 16.871 64.261 19.778 1.00 47.23 129 PRO A N 1
ATOM 977 C CA . PRO A 1 129 ? 16.900 65.403 18.858 1.00 47.91 129 PRO A CA 1
ATOM 978 C C . PRO A 1 129 ? 17.708 65.132 17.592 1.00 47.92 129 PRO A C 1
ATOM 979 O O . PRO A 1 129 ? 17.257 65.416 16.483 1.00 48.09 129 PRO A O 1
ATOM 983 N N . GLU A 1 130 ? 18.906 64.585 17.765 1.00 47.86 130 GLU A N 1
ATOM 984 C CA . GLU A 1 130 ? 19.773 64.300 16.629 1.00 48.94 130 GLU A CA 1
ATOM 985 C C . GLU A 1 130 ? 19.177 63.244 15.701 1.00 47.95 130 GLU A C 1
ATOM 986 O O . GLU A 1 130 ? 19.138 63.428 14.486 1.00 47.76 130 GLU A O 1
ATOM 992 N N . TRP A 1 131 ? 18.711 62.143 16.279 1.00 44.32 131 TRP A N 1
ATOM 993 C CA . TRP A 1 131 ? 18.133 61.060 15.499 1.00 44.58 131 TRP A CA 1
ATOM 994 C C . TRP A 1 131 ? 16.908 61.533 14.727 1.00 45.40 131 TRP A C 1
ATOM 995 O O . TRP A 1 131 ? 16.761 61.242 13.540 1.00 44.43 131 TRP A O 1
ATOM 1006 N N . THR A 1 132 ? 16.030 62.247 15.424 1.00 45.85 132 THR A N 1
ATOM 1007 C CA . THR A 1 132 ? 14.810 62.779 14.835 1.00 49.51 132 THR A CA 1
ATOM 1008 C C . THR A 1 132 ? 15.111 63.658 13.627 1.00 50.51 132 THR A C 1
ATOM 1009 O O . THR A 1 132 ? 14.462 63.538 12.592 1.00 49.60 132 THR A O 1
ATOM 1013 N N . LEU A 1 133 ? 16.102 64.534 13.764 1.00 51.59 133 LEU A N 1
ATOM 1014 C CA . LEU A 1 133 ? 16.480 65.433 12.679 1.00 53.06 133 LEU A CA 1
ATOM 1015 C C . LEU A 1 133 ? 17.133 64.699 11.510 1.00 52.44 133 LEU A C 1
ATOM 1016 O O . LEU A 1 133 ? 16.810 64.958 10.349 1.00 51.31 133 LEU A O 1
ATOM 1021 N N . ARG A 1 134 ? 18.046 63.784 11.818 1.00 52.70 134 ARG A N 1
ATOM 1022 C CA . ARG A 1 134 ? 18.741 63.020 10.789 1.00 52.82 134 ARG A CA 1
ATOM 1023 C C . ARG A 1 134 ? 17.791 62.187 9.933 1.00 50.71 134 ARG A C 1
ATOM 1024 O O . ARG A 1 134 ? 17.825 62.272 8.711 1.00 50.71 134 ARG A O 1
ATOM 1032 N N . VAL A 1 135 ? 16.950 61.379 10.573 1.00 47.76 135 VAL A N 1
ATOM 1033 C CA . VAL A 1 135 ? 16.025 60.526 9.836 1.00 48.74 135 VAL A CA 1
ATOM 1034 C C . VAL A 1 135 ? 14.903 61.288 9.140 1.00 47.67 135 VAL A C 1
ATOM 1035 O O . VAL A 1 135 ? 14.441 60.872 8.078 1.00 47.17 135 VAL A O 1
ATOM 1039 N N . ASN A 1 136 ? 14.454 62.390 9.733 1.00 45.84 136 ASN A N 1
ATOM 1040 C CA . ASN A 1 136 ? 13.392 63.170 9.108 1.00 45.84 136 ASN A CA 1
ATOM 1041 C C . ASN A 1 136 ? 13.935 63.816 7.836 1.00 45.07 136 ASN A C 1
ATOM 1042 O O . ASN A 1 136 ? 13.245 63.901 6.819 1.00 44.36 136 ASN A O 1
ATOM 1047 N N . MET A 1 137 ? 15.182 64.265 7.911 1.00 41.56 137 MET A N 1
ATOM 1048 C CA . MET A 1 137 ? 15.839 64.916 6.794 1.00 43.99 137 MET A CA 1
ATOM 1049 C C . MET A 1 137 ? 16.072 63.939 5.647 1.00 44.26 137 MET A C 1
ATOM 1050 O O . MET A 1 137 ? 15.811 64.260 4.490 1.00 43.47 137 MET A O 1
ATOM 1055 N N . LEU A 1 138 ? 16.571 62.753 5.982 1.00 45.07 138 LEU A N 1
ATOM 1056 C CA . LEU A 1 138 ? 16.847 61.713 4.999 1.00 46.29 138 LEU A CA 1
ATOM 1057 C C . LEU A 1 138 ? 15.562 61.345 4.267 1.00 45.10 138 LEU A C 1
ATOM 1058 O O . LEU A 1 138 ? 15.506 61.342 3.040 1.00 45.05 138 LEU A O 1
ATOM 1063 N N . GLU A 1 139 ? 14.529 61.038 5.038 1.00 44.93 139 GLU A N 1
ATOM 1064 C CA . GLU A 1 139 ? 13.235 60.679 4.482 1.00 46.28 139 GLU A CA 1
ATOM 1065 C C . GLU A 1 139 ? 12.717 61.778 3.560 1.00 44.16 139 GLU A C 1
ATOM 1066 O O . GLU A 1 139 ? 12.320 61.513 2.425 1.00 43.46 139 GLU A O 1
ATOM 1072 N N . SER A 1 140 ? 12.725 63.010 4.060 1.00 42.15 140 SER A N 1
ATOM 1073 C CA . SER A 1 140 ? 12.244 64.161 3.305 1.00 41.36 140 SER A CA 1
ATOM 1074 C C . SER A 1 140 ? 12.953 64.356 1.973 1.00 38.66 140 SER A C 1
ATOM 1075 O O . SER A 1 140 ? 12.309 64.599 0.955 1.00 38.40 140 SER A O 1
ATOM 1078 N N . MET A 1 141 ? 14.277 64.262 1.989 1.00 35.75 141 MET A N 1
ATOM 1079 C CA . MET A 1 141 ? 15.058 64.445 0.775 1.00 37.52 141 MET A CA 1
ATOM 1080 C C . MET A 1 141 ? 14.816 63.332 -0.243 1.00 36.22 141 MET A C 1
ATOM 1081 O O . MET A 1 141 ? 14.672 63.602 -1.438 1.00 35.17 141 MET A O 1
ATOM 1086 N N . LEU A 1 142 ? 14.763 62.089 0.231 1.00 36.85 142 LEU A N 1
ATOM 1087 C CA . LEU A 1 142 ? 14.521 60.950 -0.646 1.00 37.89 142 LEU A CA 1
ATOM 1088 C C . LEU A 1 142 ? 13.176 61.102 -1.348 1.00 38.69 142 LEU A C 1
ATOM 1089 O O . LEU A 1 142 ? 13.047 60.779 -2.527 1.00 40.32 142 LEU 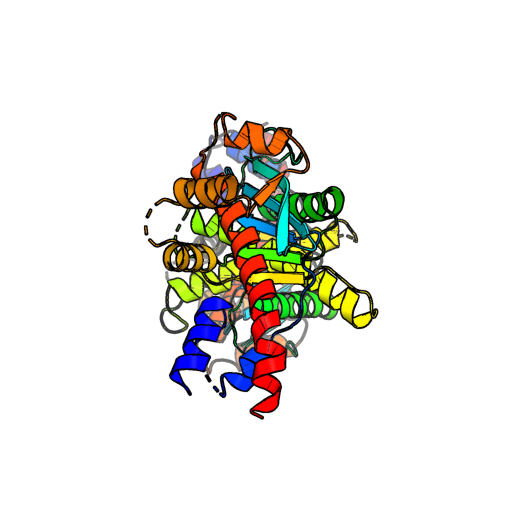A O 1
ATOM 1094 N N . TYR A 1 143 ? 12.182 61.600 -0.620 1.00 38.15 143 TYR A N 1
ATOM 1095 C CA . TYR A 1 143 ? 10.848 61.810 -1.170 1.00 40.64 143 TYR A CA 1
ATOM 1096 C C . TYR A 1 143 ? 10.866 62.900 -2.241 1.00 43.10 143 TYR A C 1
ATOM 1097 O O . TYR A 1 143 ? 10.249 62.761 -3.305 1.00 42.07 143 TYR A O 1
ATOM 1106 N N . ALA A 1 144 ? 11.569 63.991 -1.950 1.00 40.37 144 ALA A N 1
ATOM 1107 C CA . ALA A 1 144 ? 11.667 65.085 -2.897 1.00 40.00 144 ALA A CA 1
ATOM 1108 C C . ALA A 1 144 ? 12.332 64.582 -4.176 1.00 39.99 144 ALA A C 1
ATOM 1109 O O . ALA A 1 144 ? 11.837 64.824 -5.277 1.00 41.65 144 ALA A O 1
ATOM 1111 N N . LEU A 1 145 ? 13.451 63.877 -4.032 1.00 38.78 145 LEU A N 1
ATOM 1112 C CA . LEU A 1 145 ? 14.157 63.360 -5.196 1.00 39.68 145 LEU A CA 1
ATOM 1113 C C . LEU A 1 145 ? 13.279 62.417 -6.017 1.00 41.14 145 LEU A C 1
ATOM 1114 O O . LEU A 1 145 ? 13.288 62.458 -7.246 1.00 40.47 145 LEU A O 1
ATOM 1119 N N . HIS A 1 146 ? 12.515 61.575 -5.332 1.00 42.52 146 HIS A N 1
ATOM 1120 C CA . HIS A 1 146 ? 11.643 60.625 -6.010 1.00 43.71 146 HIS A CA 1
ATOM 1121 C C . HIS A 1 146 ? 10.558 61.323 -6.827 1.00 45.82 146 HIS A C 1
ATOM 1122 O O . HIS A 1 146 ? 10.394 61.047 -8.017 1.00 46.68 146 HIS A O 1
ATOM 1129 N N . TYR A 1 147 ? 9.820 62.229 -6.196 1.00 47.24 147 TYR A N 1
ATOM 1130 C CA . TYR A 1 147 ? 8.760 62.936 -6.895 1.00 49.70 147 TYR A CA 1
ATOM 1131 C C . TYR A 1 147 ? 9.262 63.922 -7.935 1.00 50.06 147 TYR A C 1
ATOM 1132 O O . TYR A 1 147 ? 8.551 64.237 -8.884 1.00 51.18 147 TYR A O 1
ATOM 1141 N N . ALA A 1 148 ? 10.483 64.409 -7.766 1.00 51.35 148 ALA A N 1
ATOM 1142 C CA . ALA A 1 148 ? 11.046 65.326 -8.741 1.00 53.37 148 ALA A CA 1
ATOM 1143 C C . ALA A 1 148 ? 11.361 64.501 -9.985 1.00 55.40 148 ALA A C 1
ATOM 1144 O O . ALA A 1 148 ? 11.031 64.888 -11.101 1.00 56.19 148 ALA A O 1
ATOM 1146 N N . GLU A 1 149 ? 11.994 63.354 -9.773 1.00 59.20 149 GLU A N 1
ATOM 1147 C CA . GLU A 1 149 ? 12.367 62.454 -10.857 1.00 62.47 149 GLU A CA 1
ATOM 1148 C C . GLU A 1 149 ? 11.093 62.000 -11.576 1.00 64.40 149 GLU A C 1
ATOM 1149 O O . GLU A 1 149 ? 11.030 61.983 -12.802 1.00 63.70 149 GLU A O 1
ATOM 1155 N N . LYS A 1 150 ? 10.081 61.643 -10.793 1.00 67.40 150 LYS A N 1
ATOM 1156 C CA . LYS A 1 150 ? 8.809 61.182 -11.321 1.00 71.22 150 LYS A CA 1
ATOM 1157 C C . LYS A 1 150 ? 8.199 62.127 -12.365 1.00 74.26 150 LYS A C 1
ATOM 1158 O O . LYS A 1 150 ? 7.708 61.632 -13.406 1.00 75.29 150 LYS A O 1
ATOM 1164 N N . ARG A 1 151 ? 8.191 63.452 -12.101 1.00 77.46 151 ARG A N 1
ATOM 1165 C CA . ARG A 1 151 ? 7.592 64.401 -13.036 1.00 81.00 151 ARG A CA 1
ATOM 1166 C C . ARG A 1 151 ? 8.402 64.340 -14.343 1.00 82.87 151 ARG A C 1
ATOM 1167 O O . ARG A 1 151 ? 7.794 64.378 -15.415 1.00 85.65 151 ARG A O 1
ATOM 1175 N N . ASN A 1 152 ? 9.725 64.090 -14.287 1.00 83.53 152 ASN A N 1
ATOM 1176 C CA . ASN A 1 152 ? 10.611 64.085 -15.465 1.00 83.90 152 ASN A CA 1
ATOM 1177 C C . ASN A 1 152 ? 10.233 63.111 -16.550 1.00 83.32 152 ASN A C 1
ATOM 1178 O O . ASN A 1 152 ? 10.131 61.920 -16.296 1.00 82.00 152 ASN A O 1
ATOM 1183 N N . TYR A 1 160 ? 6.763 54.148 -13.503 1.00 58.60 160 TYR A N 1
ATOM 1184 C CA . TYR A 1 160 ? 7.386 54.919 -12.431 1.00 56.86 160 TYR A CA 1
ATOM 1185 C C . TYR A 1 160 ? 7.246 54.185 -11.106 1.00 55.52 160 TYR A C 1
ATOM 1186 O O . TYR A 1 160 ? 6.134 53.916 -10.653 1.00 57.28 160 TYR A O 1
ATOM 1188 N N . PRO A 1 161 ? 8.380 53.860 -10.461 1.00 54.30 161 PRO A N 1
ATOM 1189 C CA . PRO A 1 161 ? 8.413 53.151 -9.177 1.00 51.20 161 PRO A CA 1
ATOM 1190 C C . PRO A 1 161 ? 7.506 53.786 -8.134 1.00 49.66 161 PRO A C 1
ATOM 1191 O O . PRO A 1 161 ? 7.449 55.009 -8.021 1.00 49.99 161 PRO A O 1
ATOM 1195 N N . PHE A 1 162 ? 6.788 52.962 -7.378 1.00 46.42 162 PHE A N 1
ATOM 1196 C CA . PHE A 1 162 ? 5.926 53.489 -6.333 1.00 44.59 162 PHE A CA 1
ATOM 1197 C C . PHE A 1 162 ? 6.773 53.725 -5.086 1.00 44.53 162 PHE A C 1
ATOM 1198 O O . PHE A 1 162 ? 7.740 53.001 -4.831 1.00 43.54 162 PHE A O 1
ATOM 1206 N N . LEU A 1 163 ? 6.405 54.740 -4.316 1.00 42.61 163 LEU A N 1
ATOM 1207 C CA . LEU A 1 163 ? 7.096 55.063 -3.077 1.00 41.76 163 LEU A CA 1
ATOM 1208 C C . LEU A 1 163 ? 6.006 55.075 -2.026 1.00 40.79 163 LEU A C 1
ATOM 1209 O O . LEU A 1 163 ? 5.018 55.787 -2.167 1.00 42.19 163 LEU A O 1
ATOM 1214 N N . LEU A 1 164 ? 6.171 54.279 -0.980 1.00 40.03 164 LEU A N 1
ATOM 1215 C CA . LEU A 1 164 ? 5.157 54.218 0.059 1.00 40.84 164 LEU A CA 1
ATOM 1216 C C . LEU A 1 164 ? 5.750 54.271 1.462 1.00 41.30 164 LEU A C 1
ATOM 1217 O O . LEU A 1 164 ? 6.746 53.607 1.758 1.00 40.25 164 LEU A O 1
ATOM 1222 N N . SER A 1 165 ? 5.145 55.083 2.319 1.00 40.78 165 SER A N 1
ATOM 1223 C CA . SER A 1 165 ? 5.589 55.167 3.697 1.00 43.64 165 SER A CA 1
ATOM 1224 C C . SER A 1 165 ? 4.634 54.288 4.488 1.00 43.27 165 SER A C 1
ATOM 1225 O O . SER A 1 165 ? 3.415 54.355 4.304 1.00 41.70 165 SER A O 1
ATOM 1228 N N . LEU A 1 166 ? 5.192 53.449 5.348 1.00 40.37 166 LEU A N 1
ATOM 1229 C CA . LEU A 1 166 ? 4.384 52.565 6.156 1.00 44.14 166 LEU A CA 1
ATOM 1230 C C . LEU A 1 166 ? 4.597 52.913 7.615 1.00 47.20 166 LEU A C 1
ATOM 1231 O O . LEU A 1 166 ? 5.643 53.443 7.993 1.00 48.47 166 LEU A O 1
ATOM 1236 N N . SER A 1 167 ? 3.598 52.627 8.436 1.00 49.71 167 SER A N 1
ATOM 1237 C CA . SER A 1 167 ? 3.718 52.901 9.851 1.00 51.68 167 SER A CA 1
ATOM 1238 C C . SER A 1 167 ? 4.287 51.656 10.516 1.00 52.42 167 SER A C 1
ATOM 1239 O O . SER A 1 167 ? 3.840 50.538 10.254 1.00 53.62 167 SER A O 1
ATOM 1242 N N . PRO A 1 168 ? 5.303 51.832 11.367 1.00 53.40 168 PRO A N 1
ATOM 1243 C CA . PRO A 1 168 ? 5.899 50.683 12.053 1.00 52.40 168 PRO A CA 1
ATOM 1244 C C . PRO A 1 168 ? 4.816 49.878 12.774 1.00 52.52 168 PRO A C 1
ATOM 1245 O O . PRO A 1 168 ? 4.875 48.648 12.840 1.00 52.25 168 PRO A O 1
ATOM 1249 N N . LYS A 1 169 ? 3.825 50.589 13.309 1.00 53.59 169 LYS A N 1
ATOM 1250 C CA . LYS A 1 169 ? 2.724 49.959 14.035 1.00 54.33 169 LYS A CA 1
ATOM 1251 C C . LYS A 1 169 ? 2.045 48.889 13.187 1.00 53.27 169 LYS A C 1
ATOM 1252 O O . LYS A 1 169 ? 1.851 47.762 13.638 1.00 53.16 169 LYS A O 1
ATOM 1254 N N . SER A 1 170 ? 1.689 49.241 11.958 1.00 52.71 170 SER A N 1
ATOM 1255 C CA . SER A 1 170 ? 1.036 48.292 11.063 1.00 54.00 170 SER A CA 1
ATOM 1256 C C . SER A 1 170 ? 1.903 47.061 10.811 1.00 52.42 170 SER A C 1
ATOM 1257 O O . SER A 1 170 ? 1.405 45.936 10.784 1.00 52.21 170 SER A O 1
ATOM 1260 N N . THR A 1 171 ? 3.201 47.278 10.621 1.00 51.46 171 THR A N 1
ATOM 1261 C CA . THR A 1 171 ? 4.124 46.180 10.370 1.00 50.71 171 THR A CA 1
ATOM 1262 C C . THR A 1 171 ? 4.183 45.239 11.569 1.00 52.07 171 THR A C 1
ATOM 1263 O O . THR A 1 171 ? 3.908 44.047 11.449 1.00 49.98 171 THR A O 1
ATOM 1267 N N . TYR A 1 172 ? 4.531 45.792 12.726 1.00 54.97 172 TYR A N 1
ATOM 1268 C CA . TYR A 1 172 ? 4.650 45.027 13.966 1.00 56.87 172 TYR A CA 1
ATOM 1269 C C . TYR A 1 172 ? 3.326 44.432 14.436 1.00 57.08 172 TYR A C 1
ATOM 1270 O O . TYR A 1 172 ? 3.261 43.263 14.824 1.00 58.17 172 TYR A O 1
ATOM 1279 N N . SER A 1 173 ? 2.277 45.247 14.414 1.00 56.06 173 SER A N 1
ATOM 1280 C CA . SER A 1 173 ? 0.953 44.804 14.831 1.00 55.32 173 SER A CA 1
ATOM 1281 C C . SER A 1 173 ? 0.556 43.600 13.997 1.00 54.53 173 SER A C 1
ATOM 1282 O O . SER A 1 173 ? -0.010 42.629 14.504 1.00 55.74 173 SER A O 1
ATOM 1285 N N . TYR A 1 174 ? 0.862 43.673 12.708 1.00 51.53 174 TYR A N 1
ATOM 1286 C CA . TYR A 1 174 ? 0.546 42.592 11.796 1.00 49.32 174 TYR A CA 1
ATOM 1287 C C . TYR A 1 174 ? 1.220 41.283 12.195 1.00 48.84 174 TYR A C 1
ATOM 1288 O O . TYR A 1 174 ? 0.556 40.258 12.373 1.00 49.10 174 TYR A O 1
ATOM 1297 N N . TRP A 1 175 ? 2.539 41.315 12.327 1.00 48.43 175 TRP A N 1
ATOM 1298 C CA . TRP A 1 175 ? 3.277 40.108 12.668 1.00 50.24 175 TRP A CA 1
ATOM 1299 C C . TRP A 1 175 ? 2.988 39.557 14.058 1.00 50.52 175 TRP A C 1
ATOM 1300 O O . TRP A 1 175 ? 3.036 38.347 14.267 1.00 50.40 175 TRP A O 1
ATOM 1311 N N . ALA A 1 176 ? 2.680 40.435 15.004 1.00 53.26 176 ALA A N 1
ATOM 1312 C CA . ALA A 1 176 ? 2.379 40.002 16.363 1.00 55.54 176 ALA A CA 1
ATOM 1313 C C . ALA A 1 176 ? 1.142 39.098 16.384 1.00 57.81 176 ALA A C 1
ATOM 1314 O O . ALA A 1 176 ? 1.155 38.022 16.984 1.00 58.25 176 ALA A O 1
ATOM 1316 N N . SER A 1 177 ? 0.080 39.536 15.719 1.00 58.90 177 SER A N 1
ATOM 1317 C CA . SER A 1 177 ? -1.159 38.770 15.680 1.00 61.06 177 SER A CA 1
ATOM 1318 C C . SER A 1 177 ? -1.067 37.517 14.819 1.00 62.20 177 SER A C 1
ATOM 1319 O O . SER A 1 177 ? -1.741 36.521 15.089 1.00 63.18 177 SER A O 1
ATOM 1322 N N . VAL A 1 178 ? -0.231 37.562 13.788 1.00 62.37 178 VAL A N 1
ATOM 1323 C CA . VAL A 1 178 ? -0.075 36.425 12.888 1.00 61.64 178 VAL A CA 1
ATOM 1324 C C . VAL A 1 178 ? 0.880 35.360 13.412 1.00 61.20 178 VAL A C 1
ATOM 1325 O O . VAL A 1 178 ? 0.734 34.182 13.093 1.00 61.35 178 VAL A O 1
ATOM 1329 N N . LEU A 1 179 ? 1.853 35.767 14.220 1.00 61.29 179 LEU A N 1
ATOM 1330 C CA . LEU A 1 179 ? 2.828 34.820 14.749 1.00 61.24 179 LEU A CA 1
ATOM 1331 C C . LEU A 1 179 ? 2.681 34.462 16.227 1.00 61.70 179 LEU A C 1
ATOM 1332 O O . LEU A 1 179 ? 3.131 33.399 16.648 1.00 63.17 179 LEU A O 1
ATOM 1337 N N . ASN A 1 180 ? 2.064 35.337 17.016 1.00 62.74 180 ASN A N 1
ATOM 1338 C CA . ASN A 1 180 ? 1.880 35.059 18.439 1.00 63.37 180 ASN A CA 1
ATOM 1339 C C . ASN A 1 180 ? 0.483 34.499 18.692 1.00 63.58 180 ASN A C 1
ATOM 1340 O O . ASN A 1 180 ? 0.299 33.284 18.775 1.00 64.12 180 ASN A O 1
ATOM 1345 N N . LYS A 1 188 ? 5.782 39.246 22.519 1.00 64.55 188 LYS A N 1
ATOM 1346 C CA . LYS A 1 188 ? 6.433 38.044 23.022 1.00 64.07 188 LYS A CA 1
ATOM 1347 C C . LYS A 1 188 ? 7.589 37.635 22.109 1.00 61.63 188 LYS A C 1
ATOM 1348 O O . LYS A 1 188 ? 8.742 37.598 22.536 1.00 61.86 188 LYS A O 1
ATOM 1354 N N . LYS A 1 189 ? 7.279 37.326 20.853 1.00 58.30 189 LYS A N 1
ATOM 1355 C CA . LYS A 1 189 ? 8.309 36.936 19.893 1.00 54.33 189 LYS A CA 1
ATOM 1356 C C . LYS A 1 189 ? 9.101 38.141 19.385 1.00 51.01 189 LYS A C 1
ATOM 1357 O O . LYS A 1 189 ? 8.525 39.140 18.954 1.00 48.72 189 LYS A O 1
ATOM 1363 N N . SER A 1 190 ? 10.424 38.042 19.442 1.00 48.93 190 SER A N 1
ATOM 1364 C CA . SER A 1 190 ? 11.288 39.113 18.967 1.00 47.63 190 SER A CA 1
ATOM 1365 C C . SER A 1 190 ? 11.265 39.106 17.437 1.00 44.94 190 SER A C 1
ATOM 1366 O O . SER A 1 190 ? 10.895 38.107 16.824 1.00 45.65 190 SER A O 1
ATOM 1369 N N . ARG A 1 191 ? 11.652 40.223 16.830 1.00 43.51 191 ARG A N 1
ATOM 1370 C CA . ARG A 1 191 ? 11.681 40.340 15.373 1.00 42.62 191 ARG A CA 1
ATOM 1371 C C . ARG A 1 191 ? 12.582 39.268 14.757 1.00 41.78 191 ARG A C 1
ATOM 1372 O O . ARG A 1 191 ? 12.225 38.652 13.757 1.00 38.54 191 ARG A O 1
ATOM 1380 N N . VAL A 1 192 ? 13.742 39.043 15.368 1.00 43.81 192 VAL A N 1
ATOM 1381 C CA . VAL A 1 192 ? 14.685 38.031 14.890 1.00 43.54 192 VAL A CA 1
ATOM 1382 C C . VAL A 1 192 ? 14.049 36.642 14.908 1.00 44.01 192 VAL A C 1
ATOM 1383 O O . VAL A 1 192 ? 14.215 35.860 13.974 1.00 45.61 192 VAL A O 1
ATOM 1387 N N . GLN A 1 193 ? 13.318 36.338 15.975 1.00 46.18 193 GLN A N 1
ATOM 1388 C CA . GLN A 1 193 ? 12.656 35.045 16.101 1.00 46.42 193 GLN A CA 1
ATOM 1389 C C . GLN A 1 193 ? 11.528 34.894 15.088 1.00 45.27 193 GLN A C 1
ATOM 1390 O O . GLN A 1 193 ? 11.301 33.804 14.562 1.00 45.74 193 GLN A O 1
ATOM 1396 N N . MET A 1 194 ? 10.813 35.982 14.820 1.00 43.28 194 MET A N 1
ATOM 1397 C CA . MET A 1 194 ? 9.723 35.926 13.855 1.00 43.16 194 MET A CA 1
ATOM 1398 C C . MET A 1 194 ? 10.263 35.593 12.471 1.00 41.56 194 MET A C 1
ATOM 1399 O O . MET A 1 194 ? 9.702 34.755 11.773 1.00 40.76 194 MET A O 1
ATOM 1404 N N . VAL A 1 195 ? 11.357 36.243 12.080 1.00 41.28 195 VAL A N 1
ATOM 1405 C CA . VAL A 1 195 ? 11.958 36.005 10.776 1.00 42.13 195 VAL A CA 1
ATOM 1406 C C . VAL A 1 195 ? 12.543 34.607 10.696 1.00 45.67 195 VAL A C 1
ATOM 1407 O O . VAL A 1 195 ? 12.415 33.930 9.677 1.00 46.31 195 VAL A O 1
ATOM 1411 N N . LYS A 1 196 ? 13.189 34.182 11.775 1.00 49.79 196 LYS A N 1
ATOM 1412 C CA . LYS A 1 196 ? 13.786 32.854 11.835 1.00 52.96 196 LYS A CA 1
ATOM 1413 C C . LYS A 1 196 ? 12.692 31.816 11.613 1.00 53.20 196 LYS A C 1
ATOM 1414 O O . LYS A 1 196 ? 12.894 30.809 10.932 1.00 53.78 196 LYS A O 1
ATOM 1420 N N . GLU A 1 197 ? 11.523 32.077 12.184 1.00 54.56 197 GLU A N 1
ATOM 1421 C CA . GLU A 1 197 ? 10.388 31.178 12.045 1.00 54.71 197 GLU A CA 1
ATOM 1422 C C . GLU A 1 197 ? 9.906 31.185 10.600 1.00 53.84 197 GLU A C 1
ATOM 1423 O O . GLU A 1 197 ? 9.631 30.137 10.019 1.00 52.97 197 GLU A O 1
ATOM 1429 N N . LEU A 1 198 ? 9.802 32.379 10.025 1.00 52.58 198 LEU A N 1
ATOM 1430 C CA . LEU A 1 198 ? 9.358 32.520 8.646 1.00 52.09 198 LEU A CA 1
ATOM 1431 C C . LEU A 1 198 ? 10.282 31.768 7.696 1.00 51.36 198 LEU A C 1
ATOM 1432 O O . LEU A 1 198 ? 9.823 31.137 6.747 1.00 50.96 198 LEU A O 1
ATOM 1437 N N . ILE A 1 199 ? 11.583 31.837 7.959 1.00 51.75 199 ILE A N 1
ATOM 1438 C CA . ILE A 1 199 ? 12.572 31.152 7.131 1.00 53.62 199 ILE A CA 1
ATOM 1439 C C . ILE A 1 199 ? 12.477 29.637 7.309 1.00 56.04 199 ILE A C 1
ATOM 1440 O O . ILE A 1 199 ? 12.381 28.889 6.333 1.00 56.28 199 ILE A O 1
ATOM 1445 N N . ASP A 1 200 ? 12.504 29.193 8.562 1.00 58.00 200 ASP A N 1
ATOM 1446 C CA . ASP A 1 200 ? 12.424 27.771 8.868 1.00 60.63 200 ASP A CA 1
ATOM 1447 C C . ASP A 1 200 ? 11.095 27.202 8.383 1.00 61.68 200 ASP A C 1
ATOM 1448 O O . ASP A 1 200 ? 10.994 26.013 8.082 1.00 63.73 200 ASP A O 1
ATOM 1453 N N . GLY A 1 201 ? 10.079 28.056 8.304 1.00 60.28 201 GLY A N 1
ATOM 1454 C CA . GLY A 1 201 ? 8.775 27.612 7.845 1.00 59.17 201 GLY A CA 1
ATOM 1455 C C . GLY A 1 201 ? 8.639 27.729 6.337 1.00 60.12 201 GLY A C 1
ATOM 1456 O O . GLY A 1 201 ? 7.564 27.505 5.777 1.00 58.58 201 GLY A O 1
ATOM 1457 N N . GLN A 1 202 ? 9.737 28.086 5.678 1.00 60.29 202 GLN A N 1
ATOM 1458 C CA . GLN A 1 202 ? 9.757 28.238 4.228 1.00 61.09 202 GLN A CA 1
ATOM 1459 C C . GLN A 1 202 ? 8.776 29.292 3.707 1.00 59.58 202 GLN A C 1
ATOM 1460 O O . GLN A 1 202 ? 8.332 29.215 2.561 1.00 58.94 202 GLN A O 1
ATOM 1466 N N . LYS A 1 203 ? 8.430 30.265 4.546 1.00 57.30 203 LYS A N 1
ATOM 1467 C CA . LYS A 1 203 ? 7.519 31.330 4.136 1.00 55.44 203 LYS A CA 1
ATOM 1468 C C . LYS A 1 203 ? 8.334 32.415 3.444 1.00 53.69 203 LYS A C 1
ATOM 1469 O O . LYS A 1 203 ? 7.800 33.250 2.716 1.00 52.18 203 LYS A O 1
ATOM 1475 N N . ILE A 1 204 ? 9.639 32.383 3.692 1.00 51.16 204 ILE A N 1
ATOM 1476 C CA . ILE A 1 204 ? 10.591 33.312 3.101 1.00 49.66 204 ILE A CA 1
ATOM 1477 C C . ILE A 1 204 ? 11.742 32.472 2.553 1.00 49.43 204 ILE A C 1
ATOM 1478 O O . ILE A 1 204 ? 12.395 31.747 3.301 1.00 51.33 204 ILE A O 1
ATOM 1483 N N . LEU A 1 205 ? 11.972 32.556 1.247 1.00 48.01 205 LEU A N 1
ATOM 1484 C CA . LEU A 1 205 ? 13.052 31.813 0.609 1.00 48.10 205 LEU A CA 1
ATOM 1485 C C . LEU A 1 205 ? 14.072 32.806 0.084 1.00 48.79 205 LEU A C 1
ATOM 1486 O O . LEU A 1 205 ? 13.807 34.011 0.026 1.00 47.77 205 LEU A O 1
ATOM 1491 N N . PHE A 1 206 ? 15.233 32.299 -0.311 1.00 48.61 206 PHE A N 1
ATOM 1492 C CA . PHE A 1 206 ? 16.282 33.152 -0.840 1.00 49.81 206 PHE A CA 1
ATOM 1493 C C . PHE A 1 206 ? 16.683 32.777 -2.260 1.00 50.11 206 PHE A C 1
ATOM 1494 O O . PHE A 1 206 ? 16.878 31.607 -2.573 1.00 48.24 206 PHE A O 1
ATOM 1502 N N . GLU A 1 207 ? 16.802 33.787 -3.115 1.00 53.68 207 GLU A N 1
ATOM 1503 C CA . GLU A 1 207 ? 17.191 33.582 -4.502 1.00 57.74 207 GLU A CA 1
ATOM 1504 C C . GLU A 1 207 ? 18.662 33.189 -4.570 1.00 58.95 207 GLU A C 1
ATOM 1505 O O . GLU A 1 207 ? 19.038 32.290 -5.321 1.00 60.47 207 GLU A O 1
ATOM 1511 N N . ASN A 1 208 ? 19.489 33.866 -3.779 1.00 59.00 208 ASN A N 1
ATOM 1512 C CA . ASN A 1 208 ? 20.919 33.584 -3.752 1.00 60.78 208 ASN A CA 1
ATOM 1513 C C . ASN A 1 208 ? 21.402 33.264 -2.347 1.00 59.77 208 ASN A C 1
ATOM 1514 O O . ASN A 1 208 ? 20.773 33.645 -1.358 1.00 60.48 208 ASN A O 1
ATOM 1519 N N . GLU A 1 209 ? 22.530 32.569 -2.271 1.00 57.61 209 GLU A N 1
ATOM 1520 C CA . GLU A 1 209 ? 23.104 32.176 -0.996 1.00 57.88 209 GLU A CA 1
ATOM 1521 C C . GLU A 1 209 ? 23.700 33.334 -0.199 1.00 56.90 209 GLU A C 1
ATOM 1522 O O . GLU A 1 209 ? 23.736 33.285 1.026 1.00 56.71 209 GLU A O 1
ATOM 1528 N N . GLU A 1 210 ? 24.157 34.373 -0.892 1.00 57.49 210 GLU A N 1
ATOM 1529 C CA . GLU A 1 210 ? 24.758 35.533 -0.232 1.00 58.38 210 GLU A CA 1
ATOM 1530 C C . GLU A 1 210 ? 23.885 36.090 0.892 1.00 56.46 210 GLU A C 1
ATOM 1531 O O . GLU A 1 210 ? 24.316 36.168 2.045 1.00 55.39 210 GLU A O 1
ATOM 1537 N N . ALA A 1 211 ? 22.662 36.479 0.551 1.00 53.92 211 ALA A N 1
ATOM 1538 C CA . ALA A 1 211 ? 21.733 37.026 1.531 1.00 52.53 211 ALA A CA 1
ATOM 1539 C C . ALA A 1 211 ? 21.531 36.041 2.674 1.00 51.93 211 ALA A C 1
ATOM 1540 O O . ALA A 1 211 ? 21.660 36.401 3.844 1.00 50.56 211 ALA A O 1
ATOM 1542 N N . LEU A 1 212 ? 21.216 34.795 2.330 1.00 51.08 212 LEU A N 1
ATOM 1543 C CA . LEU A 1 212 ? 21.004 33.762 3.336 1.00 50.95 212 LEU A CA 1
ATOM 1544 C C . LEU A 1 212 ? 22.247 33.660 4.215 1.00 51.62 212 LEU A C 1
ATOM 1545 O O . LEU A 1 212 ? 22.150 33.449 5.424 1.00 51.33 212 LEU A O 1
ATOM 1550 N N . TYR A 1 213 ? 23.415 33.823 3.600 1.00 53.60 213 TYR A N 1
ATOM 1551 C CA . TYR A 1 213 ? 24.679 33.740 4.323 1.00 56.11 213 TYR A CA 1
ATOM 1552 C C . TYR A 1 213 ? 24.833 34.848 5.361 1.00 55.66 213 TYR A C 1
ATOM 1553 O O . TYR A 1 213 ? 25.246 34.589 6.493 1.00 55.86 213 TYR A O 1
ATOM 1562 N N . LYS A 1 214 ? 24.515 36.081 4.975 1.00 55.64 214 LYS A N 1
ATOM 1563 C CA . LYS A 1 214 ? 24.626 37.217 5.889 1.00 56.76 214 LYS A CA 1
ATOM 1564 C C . LYS A 1 214 ? 23.795 36.980 7.145 1.00 57.21 214 LYS A C 1
ATOM 1565 O O . LYS A 1 214 ? 24.237 37.241 8.267 1.00 55.84 214 LYS A O 1
ATOM 1571 N N . TRP A 1 215 ? 22.580 36.484 6.945 1.00 55.46 215 TRP A N 1
ATOM 1572 C CA . TRP A 1 215 ? 21.679 36.218 8.049 1.00 55.04 215 TRP A CA 1
ATOM 1573 C C . TRP A 1 215 ? 22.194 35.143 8.996 1.00 58.17 215 TRP A C 1
ATOM 1574 O O . TRP A 1 215 ? 22.224 35.343 10.210 1.00 59.88 215 TRP A O 1
ATOM 1585 N N . ASN A 1 216 ? 22.598 34.003 8.446 1.00 61.08 216 ASN A N 1
ATOM 1586 C CA . ASN A 1 216 ? 23.090 32.908 9.271 1.00 64.38 216 ASN A CA 1
ATOM 1587 C C . ASN A 1 216 ? 24.429 33.186 9.942 1.00 68.33 216 ASN A C 1
ATOM 1588 O O . ASN A 1 216 ? 24.633 32.819 11.098 1.00 68.10 216 ASN A O 1
ATOM 1593 N N . ASN A 1 217 ? 25.339 33.832 9.221 1.00 73.36 217 ASN A N 1
ATOM 1594 C CA . ASN A 1 217 ? 26.653 34.131 9.777 1.00 78.96 217 ASN A CA 1
ATOM 1595 C C . ASN A 1 217 ? 26.625 35.407 10.605 1.00 81.36 217 ASN A C 1
ATOM 1596 O O . ASN A 1 217 ? 26.973 35.403 11.785 1.00 82.58 217 ASN A O 1
ATOM 1601 N N . GLY A 1 218 ? 26.210 36.498 9.973 1.00 83.85 218 GLY A N 1
ATOM 1602 C CA . GLY A 1 218 ? 26.146 37.771 10.661 1.00 86.47 218 GLY A CA 1
ATOM 1603 C C . GLY A 1 218 ? 25.238 37.756 11.875 1.00 88.28 218 GLY A C 1
ATOM 1604 O O . GLY A 1 218 ? 24.034 37.980 11.762 1.00 89.51 218 GLY A O 1
ATOM 1605 N N . SER A 1 219 ? 25.820 37.479 13.037 1.00 89.21 219 SER A N 1
ATOM 1606 C CA . SER A 1 219 ? 25.085 37.454 14.297 1.00 89.84 219 SER A CA 1
ATOM 1607 C C . SER A 1 219 ? 25.876 38.286 15.290 1.00 90.38 219 SER A C 1
ATOM 1608 O O . SER A 1 219 ? 25.371 38.680 16.343 1.00 90.55 219 SER A O 1
ATOM 1611 N N . ARG A 1 220 ? 27.134 38.536 14.944 1.00 90.47 220 ARG A N 1
ATOM 1612 C CA . ARG A 1 220 ? 28.014 39.338 15.775 1.00 89.91 220 ARG A CA 1
ATOM 1613 C C . ARG A 1 220 ? 27.611 40.792 15.574 1.00 89.32 220 ARG A C 1
ATOM 1614 O O . ARG A 1 220 ? 26.538 41.078 15.038 1.00 90.65 220 ARG A O 1
ATOM 1616 N N . VAL A 1 221 ? 28.471 41.706 16.005 1.00 87.43 221 VAL A N 1
ATOM 1617 C CA . VAL A 1 221 ? 28.213 43.132 15.862 1.00 84.66 221 VAL A CA 1
ATOM 1618 C C . VAL A 1 221 ? 26.917 43.583 16.538 1.00 82.44 221 VAL A C 1
ATOM 1619 O O . VAL A 1 221 ? 26.113 42.772 17.004 1.00 82.35 221 VAL A O 1
ATOM 1623 N N . GLU A 1 222 ? 26.733 44.896 16.568 1.00 79.26 222 GLU A N 1
ATOM 1624 C CA . GLU A 1 222 ? 25.591 45.540 17.200 1.00 74.81 222 GLU A CA 1
ATOM 1625 C C . GLU A 1 222 ? 24.256 45.436 16.463 1.00 69.78 222 GLU A C 1
ATOM 1626 O O . GLU A 1 222 ? 24.042 46.101 15.447 1.00 70.28 222 GLU A O 1
ATOM 1632 N N . PHE A 1 223 ? 23.364 44.604 16.991 1.00 62.47 223 PHE A N 1
ATOM 1633 C CA . PHE A 1 223 ? 22.020 44.429 16.443 1.00 56.71 223 PHE A CA 1
ATOM 1634 C C . PHE A 1 223 ? 21.915 44.259 14.926 1.00 52.76 223 PHE A C 1
ATOM 1635 O O . PHE A 1 223 ? 20.937 44.703 14.322 1.00 50.33 223 PHE A O 1
ATOM 1643 N N . LYS A 1 224 ? 22.907 43.623 14.310 1.00 48.89 224 LYS A N 1
ATOM 1644 C CA . LYS A 1 224 ? 22.885 43.405 12.866 1.00 47.04 224 LYS A CA 1
ATOM 1645 C C . LYS A 1 224 ? 21.648 42.603 12.468 1.00 44.64 224 LYS A C 1
ATOM 1646 O O . LYS A 1 224 ? 20.874 43.020 11.605 1.00 41.06 224 LYS A O 1
ATOM 1648 N N . LYS A 1 225 ? 21.479 41.446 13.103 1.00 43.35 225 LYS A N 1
ATOM 1649 C CA . LYS A 1 225 ? 20.349 40.560 12.839 1.00 45.36 225 LYS A CA 1
ATOM 1650 C C . LYS A 1 225 ? 19.022 41.270 13.096 1.00 45.74 225 LYS A C 1
ATOM 1651 O O . LYS A 1 225 ? 18.058 41.099 12.347 1.00 46.13 225 LYS A O 1
ATOM 1657 N N . ASP A 1 226 ? 18.972 42.058 14.164 1.00 44.04 226 ASP A N 1
ATOM 1658 C CA . ASP A 1 226 ? 17.762 42.783 14.520 1.00 44.04 226 ASP A CA 1
ATOM 1659 C C . ASP A 1 226 ? 17.404 43.809 13.455 1.00 43.07 226 ASP A C 1
ATOM 1660 O O . ASP A 1 226 ? 16.240 43.949 13.092 1.00 42.86 226 ASP A O 1
ATOM 1665 N N . ASP A 1 227 ? 18.403 44.521 12.946 1.00 40.57 227 ASP A N 1
ATOM 1666 C CA . ASP A 1 227 ? 18.147 45.523 11.926 1.00 41.47 227 ASP A CA 1
ATOM 1667 C C . ASP A 1 227 ? 17.741 44.879 10.602 1.00 43.11 227 ASP A C 1
ATOM 1668 O O . ASP A 1 227 ? 16.865 45.393 9.908 1.00 43.19 227 ASP A O 1
ATOM 1673 N N . MET A 1 228 ? 18.362 43.750 10.260 1.00 41.80 228 MET A N 1
ATOM 1674 C CA . MET A 1 228 ? 18.033 43.048 9.019 1.00 42.24 228 MET A CA 1
ATOM 1675 C C . MET A 1 228 ? 16.631 42.457 9.112 1.00 40.00 228 MET A C 1
ATOM 1676 O O . MET A 1 228 ? 15.868 42.473 8.147 1.00 40.46 228 MET A O 1
ATOM 1681 N N . ALA A 1 229 ? 16.307 41.917 10.279 1.00 39.35 229 ALA A N 1
ATOM 1682 C CA . ALA A 1 229 ? 15.003 41.315 10.497 1.00 39.70 229 ALA A CA 1
ATOM 1683 C C . ALA A 1 229 ? 13.942 42.390 10.336 1.00 38.76 229 ALA A C 1
ATOM 1684 O O . ALA A 1 229 ? 12.871 42.144 9.784 1.00 40.81 229 ALA A O 1
ATOM 1686 N N . ASP A 1 230 ? 14.255 43.593 10.798 1.00 37.76 230 ASP A N 1
ATOM 1687 C CA . ASP A 1 230 ? 13.313 44.696 10.701 1.00 39.18 230 ASP A CA 1
ATOM 1688 C C . ASP A 1 230 ? 12.903 44.969 9.252 1.00 40.75 230 ASP A C 1
ATOM 1689 O O . ASP A 1 230 ? 11.712 45.002 8.939 1.00 39.82 230 ASP A O 1
ATOM 1694 N N . SER A 1 231 ? 13.876 45.158 8.363 1.00 39.55 231 SER A N 1
ATOM 1695 C CA . SER A 1 231 ? 13.543 45.427 6.967 1.00 39.75 231 SER A CA 1
ATOM 1696 C C . SER A 1 231 ? 12.876 44.227 6.297 1.00 39.17 231 SER A C 1
ATOM 1697 O O . SER A 1 231 ? 12.029 44.393 5.419 1.00 38.48 231 SER A O 1
ATOM 1700 N N . ALA A 1 232 ? 13.251 43.018 6.707 1.00 38.30 232 ALA A N 1
ATOM 1701 C CA . ALA A 1 232 ? 12.659 41.819 6.124 1.00 37.01 232 ALA A CA 1
ATOM 1702 C C . ALA A 1 232 ? 11.179 41.725 6.509 1.00 36.46 232 ALA A C 1
ATOM 1703 O O . ALA A 1 232 ? 10.350 41.293 5.712 1.00 34.19 232 ALA A O 1
ATOM 1705 N N . LEU A 1 233 ? 10.848 42.132 7.731 1.00 35.99 233 LEU A N 1
ATOM 1706 C CA . LEU A 1 233 ? 9.458 42.093 8.190 1.00 36.08 233 LEU A CA 1
ATOM 1707 C C . LEU A 1 233 ? 8.638 43.177 7.510 1.00 35.46 233 LEU A C 1
ATOM 1708 O O . LEU A 1 233 ? 7.424 43.036 7.343 1.00 36.25 233 LEU A O 1
ATOM 1713 N N . ILE A 1 234 ? 9.298 44.261 7.120 1.00 35.22 234 ILE A N 1
ATOM 1714 C CA . ILE A 1 234 ? 8.614 45.348 6.434 1.00 35.44 234 ILE A CA 1
ATOM 1715 C C . ILE A 1 234 ? 8.194 44.873 5.044 1.00 37.61 234 ILE A C 1
ATOM 1716 O O . ILE A 1 234 ? 7.014 44.915 4.696 1.00 38.16 234 ILE A O 1
ATOM 1721 N N . ALA A 1 235 ? 9.168 44.410 4.263 1.00 36.39 235 ALA A N 1
ATOM 1722 C CA . ALA A 1 235 ? 8.915 43.930 2.906 1.00 38.31 235 ALA A CA 1
ATOM 1723 C C . ALA A 1 235 ? 7.946 42.755 2.867 1.00 40.30 235 ALA A C 1
ATOM 1724 O O . ALA A 1 235 ? 6.920 42.817 2.188 1.00 42.73 235 ALA A O 1
ATOM 1726 N N . SER A 1 236 ? 8.271 41.683 3.587 1.00 39.81 236 SER A N 1
ATOM 1727 C CA . SER A 1 236 ? 7.414 40.504 3.591 1.00 41.19 236 SER A CA 1
ATOM 1728 C C . SER A 1 236 ? 6.035 40.825 4.151 1.00 42.02 236 SER A C 1
ATOM 1729 O O . SER A 1 236 ? 5.027 40.298 3.677 1.00 43.14 236 SER A O 1
ATOM 1732 N N . GLY A 1 237 ? 5.988 41.696 5.154 1.00 41.90 237 GLY A N 1
ATOM 1733 C CA . GLY A 1 237 ? 4.714 42.062 5.740 1.00 41.58 237 GLY A CA 1
ATOM 1734 C C . GLY A 1 237 ? 3.828 42.763 4.726 1.00 42.86 237 GLY A C 1
ATOM 1735 O O . GLY A 1 237 ? 2.649 42.450 4.595 1.00 42.81 237 GLY A O 1
ATOM 1736 N N . TRP A 1 238 ? 4.401 43.711 3.995 1.00 41.79 238 TRP A N 1
ATOM 1737 C CA . TRP A 1 238 ? 3.649 44.460 2.998 1.00 42.79 238 TRP A CA 1
ATOM 1738 C C . TRP A 1 238 ? 3.211 43.586 1.818 1.00 43.55 238 TRP A C 1
ATOM 1739 O O . TRP A 1 238 ? 2.111 43.739 1.286 1.00 41.57 238 TRP A O 1
ATOM 1750 N N . MET A 1 239 ? 4.082 42.681 1.397 1.00 44.83 239 MET A N 1
ATOM 1751 C CA . MET A 1 239 ? 3.756 41.813 0.279 1.00 47.90 239 MET A CA 1
ATOM 1752 C C . MET A 1 239 ? 2.602 40.889 0.629 1.00 48.11 239 MET A C 1
ATOM 1753 O O . MET A 1 239 ? 1.777 40.573 -0.225 1.00 48.78 239 MET A O 1
ATOM 1758 N N . ARG A 1 240 ? 2.536 40.464 1.887 1.00 48.93 240 ARG A N 1
ATOM 1759 C CA . ARG A 1 240 ? 1.459 39.588 2.313 1.00 49.85 240 ARG A CA 1
ATOM 1760 C C . ARG A 1 240 ? 0.158 40.371 2.373 1.00 50.38 240 ARG A C 1
ATOM 1761 O O . ARG A 1 240 ? -0.906 39.826 2.075 1.00 51.31 240 ARG A O 1
ATOM 1769 N N . TRP A 1 241 ? 0.235 41.649 2.746 1.00 48.36 241 TRP A N 1
ATOM 1770 C CA . TRP A 1 241 ? -0.967 42.475 2.806 1.00 47.03 241 TRP A CA 1
ATOM 1771 C C . TRP A 1 241 ? -1.585 42.538 1.425 1.00 46.71 241 TRP A C 1
ATOM 1772 O O . TRP A 1 241 ? -2.794 42.381 1.267 1.00 46.83 241 TRP A O 1
ATOM 1783 N N . GLN A 1 242 ? -0.745 42.774 0.423 1.00 47.41 242 GLN A N 1
ATOM 1784 C CA . GLN A 1 242 ? -1.215 42.877 -0.951 1.00 49.15 242 GLN A CA 1
ATOM 1785 C C . GLN A 1 242 ? -1.847 41.565 -1.402 1.00 50.87 242 GLN A C 1
ATOM 1786 O O . GLN A 1 242 ? -2.811 41.563 -2.168 1.00 52.36 242 GLN A O 1
ATOM 1792 N N . ALA A 1 243 ? -1.297 40.452 -0.929 1.00 50.60 243 ALA A N 1
ATOM 1793 C CA . ALA A 1 243 ? -1.820 39.140 -1.280 1.00 52.15 243 ALA A CA 1
ATOM 1794 C C . ALA A 1 243 ? -3.204 38.985 -0.661 1.00 52.82 243 ALA A C 1
ATOM 1795 O O . ALA A 1 243 ? -4.157 38.593 -1.335 1.00 54.37 243 ALA A O 1
ATOM 1797 N N . GLN A 1 244 ? -3.308 39.299 0.625 1.00 53.01 244 GLN A N 1
ATOM 1798 C CA . GLN A 1 244 ? -4.577 39.202 1.327 1.00 54.31 244 GLN A CA 1
ATOM 1799 C C . GLN A 1 244 ? -5.614 40.131 0.719 1.00 53.94 244 GLN A C 1
ATOM 1800 O O . GLN A 1 244 ? -6.804 39.832 0.735 1.00 55.28 244 GLN A O 1
ATOM 1806 N N . LEU A 1 245 ? -5.166 41.262 0.186 1.00 53.70 245 LEU A N 1
ATOM 1807 C CA . LEU A 1 245 ? -6.085 42.214 -0.424 1.00 53.67 245 LEU A CA 1
ATOM 1808 C C . LEU A 1 245 ? -6.669 41.672 -1.725 1.00 54.35 245 LEU A C 1
ATOM 1809 O O . LEU A 1 245 ? -7.802 41.994 -2.086 1.00 52.82 245 LEU A O 1
ATOM 1814 N N . LYS A 1 246 ? -5.895 40.852 -2.428 1.00 53.82 246 LYS A N 1
ATOM 1815 C CA . LYS A 1 246 ? -6.367 40.270 -3.678 1.00 55.48 246 LYS A CA 1
ATOM 1816 C C . LYS A 1 246 ? -7.539 39.349 -3.369 1.00 55.93 246 LYS A C 1
ATOM 1817 O O . LYS A 1 246 ? -8.336 39.032 -4.244 1.00 58.28 246 LYS A O 1
ATOM 1819 N N . HIS A 1 247 ? -7.638 38.928 -2.112 1.00 56.86 247 HIS A N 1
ATOM 1820 C CA . HIS A 1 247 ? -8.716 38.054 -1.672 1.00 57.10 247 HIS A CA 1
ATOM 1821 C C . HIS A 1 247 ? -9.857 38.853 -1.053 1.00 57.19 247 HIS A C 1
ATOM 1822 O O . HIS A 1 247 ? -11.023 38.655 -1.394 1.00 57.56 247 HIS A O 1
ATOM 1829 N N . TYR A 1 248 ? -9.511 39.768 -0.151 1.00 56.22 248 TYR A N 1
ATOM 1830 C CA . TYR A 1 248 ? -10.506 40.567 0.561 1.00 56.14 248 TYR A CA 1
ATOM 1831 C C . TYR A 1 248 ? -11.228 41.689 -0.178 1.00 55.44 248 TYR A C 1
ATOM 1832 O O . TYR A 1 248 ? -12.314 42.085 0.239 1.00 56.23 248 TYR A O 1
ATOM 1841 N N . ARG A 1 249 ? -10.650 42.209 -1.254 1.00 55.31 249 ARG A N 1
ATOM 1842 C CA . ARG A 1 249 ? -11.318 43.276 -1.991 1.00 56.87 249 ARG A CA 1
ATOM 1843 C C . ARG A 1 249 ? -12.677 42.804 -2.494 1.00 58.24 249 ARG A C 1
ATOM 1844 O O . ARG A 1 249 ? -13.712 43.384 -2.150 1.00 58.97 249 ARG A O 1
ATOM 1852 N N . ASN A 1 250 ? -12.672 41.751 -3.307 1.00 57.86 250 ASN A N 1
ATOM 1853 C CA . ASN A 1 250 ? -13.917 41.218 -3.845 1.00 58.56 250 ASN A CA 1
ATOM 1854 C C . ASN A 1 250 ? -14.830 40.710 -2.749 1.00 57.89 250 ASN A C 1
ATOM 1855 O O . ASN A 1 250 ? -16.046 40.850 -2.833 1.00 59.85 250 ASN A O 1
ATOM 1860 N N . PHE A 1 251 ? -14.245 40.129 -1.711 1.00 57.32 251 PHE A N 1
ATOM 1861 C CA . PHE A 1 251 ? -15.034 39.610 -0.604 1.00 56.88 251 PHE A CA 1
ATOM 1862 C C . PHE A 1 251 ? -15.837 40.719 0.089 1.00 57.75 251 PHE A C 1
ATOM 1863 O O . PHE A 1 251 ? -17.021 40.545 0.391 1.00 58.12 251 PHE A O 1
ATOM 1871 N N . CYS A 1 252 ? -15.191 41.855 0.338 1.00 58.26 252 CYS A N 1
ATOM 1872 C CA . CYS A 1 252 ? -15.845 42.977 1.007 1.00 59.22 252 CYS A CA 1
ATOM 1873 C C . CYS A 1 252 ? -16.901 43.682 0.163 1.00 58.10 252 CYS A C 1
ATOM 1874 O O . CYS A 1 252 ? -17.800 44.320 0.705 1.00 59.15 252 CYS A O 1
ATOM 1877 N N . LYS A 1 253 ? -16.794 43.583 -1.157 1.00 58.67 253 LYS A N 1
ATOM 1878 C CA . LYS A 1 253 ? -17.780 44.206 -2.036 1.00 61.04 253 LYS A CA 1
ATOM 1879 C C . LYS A 1 253 ? -19.172 43.663 -1.708 1.00 62.27 253 LYS A C 1
ATOM 1880 O O . LYS A 1 253 ? -20.174 44.361 -1.864 1.00 61.16 253 LYS A O 1
ATOM 1886 N N . GLN A 1 254 ? -19.216 42.411 -1.257 1.00 62.88 254 GLN A N 1
ATOM 1887 C CA . GLN A 1 254 ? -20.464 41.740 -0.894 1.00 63.53 254 GLN A CA 1
ATOM 1888 C C . GLN A 1 254 ? -21.379 42.597 -0.039 1.00 64.48 254 GLN A C 1
ATOM 1889 O O . GLN A 1 254 ? -22.603 42.504 -0.132 1.00 65.46 254 GLN A O 1
ATOM 1895 N N . PHE A 1 255 ? -20.779 43.418 0.809 1.00 66.31 255 PHE A N 1
ATOM 1896 C CA . PHE A 1 255 ? -21.543 44.268 1.702 1.00 68.56 255 PHE A CA 1
ATOM 1897 C C . PHE A 1 255 ? -21.702 45.672 1.133 1.00 70.66 255 PHE A C 1
ATOM 1898 O O . PHE A 1 255 ? -21.759 46.656 1.872 1.00 71.34 255 PHE A O 1
ATOM 1906 N N . LEU A 1 256 ? -21.779 45.744 -0.195 1.00 72.57 256 LEU A N 1
ATOM 1907 C CA . LEU A 1 256 ? -21.947 47.004 -0.913 1.00 75.39 256 LEU A CA 1
ATOM 1908 C C . LEU A 1 256 ? -22.759 46.780 -2.191 1.00 77.27 256 LEU A C 1
ATOM 1909 O O . LEU A 1 256 ? -23.043 45.605 -2.508 1.00 77.89 256 LEU A O 1
ATOM 1914 N N . LYS B 1 5 ? 46.024 93.132 14.141 1.00 92.36 5 LYS B N 1
ATOM 1915 C CA . LYS B 1 5 ? 45.428 92.922 15.493 1.00 92.88 5 LYS B CA 1
ATOM 1916 C C . LYS B 1 5 ? 44.361 91.832 15.417 1.00 92.80 5 LYS B C 1
ATOM 1917 O O . LYS B 1 5 ? 43.518 91.841 14.519 1.00 92.95 5 LYS B O 1
ATOM 1923 N N . LEU B 1 6 ? 44.397 90.898 16.361 1.00 92.40 6 LEU B N 1
ATOM 1924 C CA . LEU B 1 6 ? 43.430 89.807 16.383 1.00 91.89 6 LEU B CA 1
ATOM 1925 C C . LEU B 1 6 ? 42.035 90.364 16.650 1.00 91.86 6 LEU B C 1
ATOM 1926 O O . LEU B 1 6 ? 41.058 89.939 16.031 1.00 92.04 6 LEU B O 1
ATOM 1931 N N . SER B 1 7 ? 41.950 91.323 17.566 1.00 91.33 7 SER B N 1
ATOM 1932 C CA . SER B 1 7 ? 40.674 91.939 17.915 1.00 90.93 7 SER B CA 1
ATOM 1933 C C . SER B 1 7 ? 40.034 92.588 16.693 1.00 90.76 7 SER B C 1
ATOM 1934 O O . SER B 1 7 ? 38.819 92.510 16.504 1.00 90.94 7 SER B O 1
ATOM 1937 N N . PHE B 1 8 ? 40.857 93.230 15.869 1.00 90.03 8 PHE B N 1
ATOM 1938 C CA . PHE B 1 8 ? 40.370 93.897 14.668 1.00 89.39 8 PHE B CA 1
ATOM 1939 C C . PHE B 1 8 ? 39.761 92.892 13.697 1.00 88.39 8 PHE B C 1
ATOM 1940 O O . PHE B 1 8 ? 38.696 93.132 13.125 1.00 88.09 8 PHE B O 1
ATOM 1948 N N . LEU B 1 9 ? 40.441 91.766 13.511 1.00 86.61 9 LEU B N 1
ATOM 1949 C CA . LEU B 1 9 ? 39.952 90.730 12.614 1.00 85.60 9 LEU B CA 1
ATOM 1950 C C . LEU B 1 9 ? 38.650 90.128 13.120 1.00 84.79 9 LEU B C 1
ATOM 1951 O O . LEU B 1 9 ? 37.830 89.655 12.333 1.00 84.25 9 LEU B O 1
ATOM 1956 N N . GLN B 1 10 ? 38.464 90.144 14.436 1.00 83.96 10 GLN B N 1
ATOM 1957 C CA . GLN B 1 10 ? 37.254 89.601 15.039 1.00 82.65 10 GLN B CA 1
ATOM 1958 C C . GLN B 1 10 ? 36.081 90.536 14.768 1.00 80.56 10 GLN B C 1
ATOM 1959 O O . GLN B 1 10 ? 34.953 90.087 14.568 1.00 79.93 10 GLN B O 1
ATOM 1965 N N . HIS B 1 11 ? 36.361 91.837 14.760 1.00 77.96 11 HIS B N 1
ATOM 1966 C CA . HIS B 1 11 ? 35.341 92.850 14.508 1.00 75.49 11 HIS B CA 1
ATOM 1967 C C . HIS B 1 11 ? 34.874 92.777 13.055 1.00 73.78 11 HIS B C 1
ATOM 1968 O O . HIS B 1 11 ? 33.707 93.027 12.754 1.00 74.59 11 HIS B O 1
ATOM 1975 N N . ILE B 1 12 ? 35.793 92.430 12.160 1.00 71.41 12 ILE B N 1
ATOM 1976 C CA . ILE B 1 12 ? 35.478 92.318 10.742 1.00 69.77 12 ILE B CA 1
ATOM 1977 C C . ILE B 1 12 ? 34.551 91.129 10.506 1.00 69.77 12 ILE B C 1
ATOM 1978 O O . ILE B 1 12 ? 33.608 91.211 9.718 1.00 68.94 12 ILE B O 1
ATOM 1983 N N . CYS B 1 13 ? 34.827 90.027 11.197 1.00 69.97 13 CYS B N 1
ATOM 1984 C CA . CYS B 1 13 ? 34.017 88.818 11.083 1.00 69.99 13 CYS B CA 1
ATOM 1985 C C . CYS B 1 13 ? 32.600 89.074 11.578 1.00 69.64 13 CYS B C 1
ATOM 1986 O O . CYS B 1 13 ? 31.633 88.562 11.011 1.00 70.15 13 CYS B O 1
ATOM 1989 N N . LYS B 1 14 ? 32.486 89.863 12.642 1.00 68.09 14 LYS B N 1
ATOM 1990 C CA . LYS B 1 14 ? 31.190 90.190 13.218 1.00 67.94 14 LYS B CA 1
ATOM 1991 C C . LYS B 1 14 ? 30.400 91.090 12.278 1.00 67.22 14 LYS B C 1
ATOM 1992 O O . LYS B 1 14 ? 29.169 91.067 12.269 1.00 68.53 14 LYS B O 1
ATOM 1994 N N . LEU B 1 15 ? 31.117 91.879 11.487 1.00 66.26 15 LEU B N 1
ATOM 1995 C CA . LEU B 1 15 ? 30.496 92.799 10.540 1.00 65.21 15 LEU B CA 1
ATOM 1996 C C . LEU B 1 15 ? 30.152 92.142 9.207 1.00 63.86 15 LEU B C 1
ATOM 1997 O O . LEU B 1 15 ? 29.249 92.594 8.503 1.00 64.53 15 LEU B O 1
ATOM 2002 N N . THR B 1 16 ? 30.874 91.082 8.860 1.00 61.97 16 THR B N 1
ATOM 2003 C CA . THR B 1 16 ? 30.646 90.389 7.595 1.00 61.31 16 THR B CA 1
ATOM 2004 C C . THR B 1 16 ? 29.942 89.053 7.762 1.00 62.17 16 THR B C 1
ATOM 2005 O O . THR B 1 16 ? 29.883 88.254 6.826 1.00 60.39 16 THR B O 1
ATOM 2009 N N . GLY B 1 17 ? 29.412 88.812 8.956 1.00 64.87 17 GLY B N 1
ATOM 2010 C CA . GLY B 1 17 ? 28.711 87.570 9.219 1.00 68.23 17 GLY B CA 1
ATOM 2011 C C . GLY B 1 17 ? 29.608 86.347 9.198 1.00 71.22 17 GLY B C 1
ATOM 2012 O O . GLY B 1 17 ? 29.124 85.217 9.116 1.00 72.56 17 GLY B O 1
ATOM 2013 N N . LEU B 1 18 ? 30.915 86.563 9.274 1.00 73.54 18 LEU B N 1
ATOM 2014 C CA . LEU B 1 18 ? 31.864 85.458 9.260 1.00 76.23 18 LEU B CA 1
ATOM 2015 C C . LEU B 1 18 ? 32.124 84.909 10.658 1.00 78.97 18 LEU B C 1
ATOM 2016 O O . LEU B 1 18 ? 31.982 85.617 11.657 1.00 78.78 18 LEU B O 1
ATOM 2021 N N . SER B 1 19 ? 32.504 83.638 10.720 1.00 82.36 19 SER B N 1
ATOM 2022 C CA . SER B 1 19 ? 32.792 82.988 11.990 1.00 86.45 19 SER B CA 1
ATOM 2023 C C . SER B 1 19 ? 34.003 83.620 12.666 1.00 88.70 19 SER B C 1
ATOM 2024 O O . SER B 1 19 ? 35.037 83.838 12.033 1.00 88.37 19 SER B O 1
ATOM 2027 N N . ARG B 1 20 ? 33.865 83.910 13.954 1.00 91.53 20 ARG B N 1
ATOM 2028 C CA . ARG B 1 20 ? 34.943 84.509 14.729 1.00 94.91 20 ARG B CA 1
ATOM 2029 C C . ARG B 1 20 ? 35.973 83.446 15.098 1.00 96.44 20 ARG B C 1
ATOM 2030 O O . ARG B 1 20 ? 36.378 83.328 16.254 1.00 96.99 20 ARG B O 1
ATOM 2038 N N . SER B 1 21 ? 36.389 82.675 14.099 1.00 98.15 21 SER B N 1
ATOM 2039 C CA . SER B 1 21 ? 37.372 81.614 14.285 1.00 99.08 21 SER B CA 1
ATOM 2040 C C . SER B 1 21 ? 38.705 82.160 14.785 1.00 99.89 21 SER B C 1
ATOM 2041 O O . SER B 1 21 ? 39.319 81.593 15.691 1.00 100.30 21 SER B O 1
ATOM 2044 N N . GLU B 1 26 ? 44.881 82.729 9.759 1.00 84.78 26 GLU B N 1
ATOM 2045 C CA . GLU B 1 26 ? 43.797 82.574 10.721 1.00 85.42 26 GLU B CA 1
ATOM 2046 C C . GLU B 1 26 ? 42.516 83.193 10.164 1.00 85.78 26 GLU B C 1
ATOM 2047 O O . GLU B 1 26 ? 41.996 82.747 9.139 1.00 86.04 26 GLU B O 1
ATOM 2049 N N . LEU B 1 27 ? 42.007 84.217 10.839 1.00 85.34 27 LEU B N 1
ATOM 2050 C CA . LEU B 1 27 ? 40.796 84.888 10.386 1.00 84.59 27 LEU B CA 1
ATOM 2051 C C . LEU B 1 27 ? 41.022 85.505 9.010 1.00 83.17 27 LEU B C 1
ATOM 2052 O O . LEU B 1 27 ? 40.080 85.686 8.236 1.00 83.42 27 LEU B O 1
ATOM 2057 N N . LEU B 1 28 ? 42.278 85.822 8.709 1.00 80.41 28 LEU B N 1
ATOM 2058 C CA . LEU B 1 28 ? 42.631 86.415 7.423 1.00 78.15 28 LEU B CA 1
ATOM 2059 C C . LEU B 1 28 ? 42.189 85.514 6.277 1.00 76.09 28 LEU B C 1
ATOM 2060 O O . LEU B 1 28 ? 41.684 85.989 5.259 1.00 75.98 28 LEU B O 1
ATOM 2065 N N . ARG B 1 29 ? 42.383 84.211 6.451 1.00 72.97 29 ARG B N 1
ATOM 2066 C CA . ARG B 1 29 ? 42.011 83.243 5.427 1.00 70.43 29 ARG B CA 1
ATOM 2067 C C . ARG B 1 29 ? 40.501 83.226 5.210 1.00 67.71 29 ARG B C 1
ATOM 2068 O O . ARG B 1 29 ? 40.028 83.229 4.075 1.00 66.80 29 ARG B O 1
ATOM 2070 N N . ARG B 1 30 ? 39.748 83.211 6.305 1.00 65.29 30 ARG B N 1
ATOM 2071 C CA . ARG B 1 30 ? 38.292 83.192 6.228 1.00 63.40 30 ARG B CA 1
ATOM 2072 C C . ARG B 1 30 ? 37.749 84.447 5.547 1.00 61.91 30 ARG B C 1
ATOM 2073 O O . ARG B 1 30 ? 36.795 84.378 4.772 1.00 60.78 30 ARG B O 1
ATOM 2075 N N . ILE B 1 31 ? 38.365 85.590 5.835 1.00 60.74 31 ILE B N 1
ATOM 2076 C CA . ILE B 1 31 ? 37.931 86.857 5.256 1.00 58.31 31 ILE B CA 1
ATOM 2077 C C . ILE B 1 31 ? 38.291 86.969 3.780 1.00 57.89 31 ILE B C 1
ATOM 2078 O O . ILE B 1 31 ? 37.442 87.289 2.951 1.00 56.10 31 ILE B O 1
ATOM 2083 N N . VAL B 1 32 ? 39.548 86.695 3.456 1.00 58.46 32 VAL B N 1
ATOM 2084 C CA . VAL B 1 32 ? 40.013 86.787 2.078 1.00 59.82 32 VAL B CA 1
ATOM 2085 C C . VAL B 1 32 ? 39.372 85.743 1.166 1.00 62.01 32 VAL B C 1
ATOM 2086 O O . VAL B 1 32 ? 39.051 86.029 0.011 1.00 63.01 32 VAL B O 1
ATOM 2090 N N . ASP B 1 33 ? 39.178 84.537 1.691 1.00 64.12 33 ASP B N 1
ATOM 2091 C CA . ASP B 1 33 ? 38.602 83.444 0.910 1.00 67.64 33 ASP B CA 1
ATOM 2092 C C . ASP B 1 33 ? 37.075 83.441 0.829 1.00 67.37 33 ASP B C 1
ATOM 2093 O O . ASP B 1 33 ? 36.487 82.615 0.132 1.00 68.16 33 ASP B O 1
ATOM 2098 N N . SER B 1 34 ? 36.435 84.361 1.541 1.00 66.65 34 SER B N 1
ATOM 2099 C CA . SER B 1 34 ? 34.980 84.455 1.522 1.00 65.70 34 SER B CA 1
ATOM 2100 C C . SER B 1 34 ? 34.502 84.686 0.089 1.00 64.37 34 SER B C 1
ATOM 2101 O O . SER B 1 34 ? 34.821 85.708 -0.519 1.00 65.90 34 SER B O 1
ATOM 2104 N N . PRO B 1 35 ? 33.723 83.740 -0.466 1.00 62.82 35 PRO B N 1
ATOM 2105 C CA . PRO B 1 35 ? 33.187 83.811 -1.832 1.00 61.32 35 PRO B CA 1
ATOM 2106 C C . PRO B 1 35 ? 32.489 85.129 -2.159 1.00 61.28 35 PRO B C 1
ATOM 2107 O O . PRO B 1 35 ? 31.724 85.654 -1.348 1.00 62.89 35 PRO B O 1
ATOM 2111 N N . ILE B 1 36 ? 32.752 85.660 -3.349 1.00 60.58 36 ILE B N 1
ATOM 2112 C CA . ILE B 1 36 ? 32.127 86.907 -3.781 1.00 59.01 36 ILE B CA 1
ATOM 2113 C C . ILE B 1 36 ? 30.837 86.573 -4.521 1.00 57.49 36 ILE B C 1
ATOM 2114 O O . ILE B 1 36 ? 30.827 86.427 -5.743 1.00 59.31 36 ILE B O 1
ATOM 2119 N N . TYR B 1 37 ? 29.748 86.456 -3.772 1.00 54.24 37 TYR B N 1
ATOM 2120 C CA . TYR B 1 37 ? 28.456 86.126 -4.349 1.00 49.86 37 TYR B CA 1
ATOM 2121 C C . TYR B 1 37 ? 27.805 87.302 -5.060 1.00 47.41 37 TYR B C 1
ATOM 2122 O O . TYR B 1 37 ? 28.131 88.454 -4.795 1.00 49.43 37 TYR B O 1
ATOM 2131 N N . PRO B 1 38 ? 26.872 87.021 -5.985 1.00 45.87 38 PRO B N 1
ATOM 2132 C CA . PRO B 1 38 ? 26.192 88.102 -6.704 1.00 44.97 38 PRO B CA 1
ATOM 2133 C C . PRO B 1 38 ? 25.349 88.880 -5.687 1.00 45.50 38 PRO B C 1
ATOM 2134 O O . PRO B 1 38 ? 24.936 88.325 -4.664 1.00 43.86 38 PRO B O 1
ATOM 2138 N N . THR B 1 39 ? 25.094 90.155 -5.957 1.00 44.95 39 THR B N 1
ATOM 2139 C CA . THR B 1 39 ? 24.300 90.956 -5.037 1.00 45.61 39 THR B CA 1
ATOM 2140 C C . THR B 1 39 ? 23.018 91.464 -5.676 1.00 43.83 39 THR B C 1
ATOM 2141 O O . THR B 1 39 ? 22.320 92.301 -5.108 1.00 44.44 39 THR B O 1
ATOM 2145 N N . SER B 1 40 ? 22.717 90.956 -6.866 1.00 40.82 40 SER B N 1
ATOM 2146 C CA . SER B 1 40 ? 21.495 91.326 -7.565 1.00 41.24 40 SER B CA 1
ATOM 2147 C C . SER B 1 40 ? 20.600 90.083 -7.589 1.00 38.50 40 SER B C 1
ATOM 2148 O O . SER B 1 40 ? 21.094 88.956 -7.540 1.00 35.81 40 SER B O 1
ATOM 2151 N N . ARG B 1 41 ? 19.290 90.290 -7.666 1.00 36.97 41 ARG B N 1
ATOM 2152 C CA . ARG B 1 41 ? 18.340 89.180 -7.689 1.00 36.15 41 ARG B CA 1
ATOM 2153 C C . ARG B 1 41 ? 18.543 88.257 -6.495 1.00 36.67 41 ARG B C 1
ATOM 2154 O O . ARG B 1 41 ? 18.662 87.042 -6.646 1.00 35.79 41 ARG B O 1
ATOM 2162 N N . VAL B 1 42 ? 18.594 88.849 -5.307 1.00 34.62 42 VAL B N 1
ATOM 2163 C CA . VAL B 1 42 ? 18.787 88.091 -4.084 1.00 34.68 42 VAL B CA 1
ATOM 2164 C C . VAL B 1 42 ? 17.425 87.782 -3.475 1.00 32.65 42 VAL B C 1
ATOM 2165 O O . VAL B 1 42 ? 16.650 88.689 -3.173 1.00 34.33 42 VAL B O 1
ATOM 2169 N N . LEU B 1 43 ? 17.133 86.501 -3.308 1.00 32.78 43 LEU B N 1
ATOM 2170 C CA . LEU B 1 43 ? 15.854 86.089 -2.739 1.00 31.59 43 LEU B CA 1
ATOM 2171 C C . LEU B 1 43 ? 16.039 85.650 -1.299 1.00 31.19 43 LEU B C 1
ATOM 2172 O O . LEU B 1 43 ? 16.539 84.557 -1.038 1.00 31.09 43 LEU B O 1
ATOM 2177 N N . GLY B 1 44 ? 15.650 86.520 -0.371 1.00 31.79 44 GLY B N 1
ATOM 2178 C CA . GLY B 1 44 ? 15.758 86.200 1.042 1.00 33.11 44 GLY B CA 1
ATOM 2179 C C . GLY B 1 44 ? 14.493 85.486 1.477 1.00 34.26 44 GLY B C 1
ATOM 2180 O O . GLY B 1 44 ? 13.393 85.978 1.232 1.00 33.91 44 GLY B O 1
ATOM 2181 N N . ILE B 1 45 ? 14.640 84.340 2.131 1.00 33.85 45 ILE B N 1
ATOM 2182 C CA . ILE B 1 45 ? 13.483 83.565 2.556 1.00 36.36 45 ILE B CA 1
ATOM 2183 C C . ILE B 1 45 ? 13.433 83.172 4.031 1.00 37.05 45 ILE B C 1
ATOM 2184 O O . ILE B 1 45 ? 14.411 82.685 4.593 1.00 38.53 45 ILE B O 1
ATOM 2189 N N . ASP B 1 46 ? 12.281 83.398 4.652 1.00 38.98 46 ASP B N 1
ATOM 2190 C CA . ASP B 1 46 ? 12.061 82.990 6.036 1.00 40.87 46 ASP B CA 1
ATOM 2191 C C . ASP B 1 46 ? 10.976 81.943 5.853 1.00 40.41 46 ASP B C 1
ATOM 2192 O O . ASP B 1 46 ? 9.802 82.265 5.642 1.00 41.30 46 ASP B O 1
ATOM 2197 N N . LEU B 1 47 ? 11.393 80.689 5.911 1.00 39.91 47 LEU B N 1
ATOM 2198 C CA . LEU B 1 47 ? 10.518 79.555 5.686 1.00 41.02 47 LEU B CA 1
ATOM 2199 C C . LEU B 1 47 ? 9.342 79.398 6.640 1.00 41.63 47 LEU B C 1
ATOM 2200 O O . LEU B 1 47 ? 9.452 79.627 7.843 1.00 40.96 47 LEU B O 1
ATOM 2205 N N . GLY B 1 48 ? 8.216 78.992 6.071 1.00 41.56 48 GLY B N 1
ATOM 2206 C CA . GLY B 1 48 ? 7.004 78.787 6.833 1.00 41.71 48 GLY B CA 1
ATOM 2207 C C . GLY B 1 48 ? 5.993 78.236 5.852 1.00 42.67 48 GLY B C 1
ATOM 2208 O O . GLY B 1 48 ? 6.189 78.357 4.643 1.00 40.83 48 GLY B O 1
ATOM 2209 N N . ILE B 1 49 ? 4.922 77.630 6.350 1.00 43.10 49 ILE B N 1
ATOM 2210 C CA . ILE B 1 49 ? 3.907 77.067 5.467 1.00 43.10 49 ILE B CA 1
ATOM 2211 C C . ILE B 1 49 ? 2.699 77.989 5.322 1.00 43.99 49 ILE B C 1
ATOM 2212 O O . ILE B 1 49 ? 2.279 78.303 4.203 1.00 43.39 49 ILE B O 1
ATOM 2217 N N . LYS B 1 50 ? 2.145 78.428 6.446 1.00 43.36 50 LYS B N 1
ATOM 2218 C CA . LYS B 1 50 ? 1.007 79.336 6.411 1.00 45.12 50 LYS B CA 1
ATOM 2219 C C . LYS B 1 50 ? 1.527 80.763 6.406 1.00 44.68 50 LYS B C 1
ATOM 2220 O O . LYS B 1 50 ? 0.768 81.712 6.222 1.00 44.33 50 LYS B O 1
ATOM 2226 N N . ASN B 1 51 ? 2.833 80.906 6.606 1.00 44.53 51 ASN B N 1
ATOM 2227 C CA . ASN B 1 51 ? 3.447 82.222 6.640 1.00 42.88 51 ASN B CA 1
ATOM 2228 C C . ASN B 1 51 ? 4.812 82.264 5.939 1.00 41.00 51 ASN B C 1
ATOM 2229 O O . ASN B 1 51 ? 5.799 82.735 6.503 1.00 41.41 51 ASN B O 1
ATOM 2234 N N . PHE B 1 52 ? 4.855 81.763 4.709 1.00 40.26 52 PHE B N 1
ATOM 2235 C CA . PHE B 1 52 ? 6.077 81.766 3.907 1.00 37.99 52 PHE B CA 1
ATOM 2236 C C . PHE B 1 52 ? 6.409 83.224 3.597 1.00 37.49 52 PHE B C 1
ATOM 2237 O O . PHE B 1 52 ? 5.600 83.942 3.007 1.00 37.39 52 PHE B O 1
ATOM 2245 N N . SER B 1 53 ? 7.592 83.663 4.002 1.00 36.87 53 SER B N 1
ATOM 2246 C CA . SER B 1 53 ? 7.994 85.040 3.771 1.00 36.74 53 SER B CA 1
ATOM 2247 C C . SER B 1 53 ? 9.237 85.121 2.900 1.00 36.57 53 SER B C 1
ATOM 2248 O O . SER B 1 53 ? 10.213 84.399 3.114 1.00 35.59 53 SER B O 1
ATOM 2251 N N . TYR B 1 54 ? 9.198 86.009 1.915 1.00 36.80 54 TYR B N 1
ATOM 2252 C CA . TYR B 1 54 ? 10.329 86.181 1.018 1.00 35.11 54 TYR B CA 1
ATOM 2253 C C . TYR B 1 54 ? 10.481 87.649 0.677 1.00 35.70 54 TYR B C 1
ATOM 2254 O O . TYR B 1 54 ? 9.514 88.412 0.675 1.00 36.16 54 TYR B O 1
ATOM 2263 N N . CYS B 1 55 ? 11.711 88.037 0.383 1.00 34.93 55 CYS B N 1
ATOM 2264 C CA . CYS B 1 55 ? 12.011 89.405 0.013 1.00 35.22 55 CYS B CA 1
ATOM 2265 C C . CYS B 1 55 ? 12.991 89.283 -1.147 1.00 32.77 55 CYS B C 1
ATOM 2266 O O . CYS B 1 55 ? 14.083 88.740 -0.985 1.00 33.77 55 CYS B O 1
ATOM 2269 N N . PHE B 1 56 ? 12.582 89.762 -2.316 1.00 33.60 56 PHE B N 1
ATOM 2270 C CA . PHE B 1 56 ? 13.408 89.695 -3.519 1.00 34.89 56 PHE B CA 1
ATOM 2271 C C . PHE B 1 56 ? 14.030 91.059 -3.751 1.00 35.41 56 PHE B C 1
ATOM 2272 O O . PHE B 1 56 ? 13.322 92.033 -3.998 1.00 35.59 56 PHE B O 1
ATOM 2280 N N . ALA B 1 57 ? 15.354 91.134 -3.690 1.00 37.00 57 ALA B N 1
ATOM 2281 C CA . ALA B 1 57 ? 16.020 92.425 -3.847 1.00 37.82 57 ALA B CA 1
ATOM 2282 C C . ALA B 1 57 ? 17.368 92.409 -4.570 1.00 39.06 57 ALA B C 1
ATOM 2283 O O . ALA B 1 57 ? 17.943 91.352 -4.828 1.00 39.17 57 ALA B O 1
ATOM 2285 N N . SER B 1 58 ? 17.862 93.608 -4.876 1.00 40.25 58 SER B N 1
ATOM 2286 C CA . SER B 1 58 ? 19.143 93.796 -5.552 1.00 42.65 58 SER B CA 1
ATOM 2287 C C . SER B 1 58 ? 19.895 94.952 -4.891 1.00 45.91 58 SER B C 1
ATOM 2288 O O . SER B 1 58 ? 19.286 95.867 -4.336 1.00 45.11 58 SER B O 1
ATOM 2291 N N . GLN B 1 59 ? 21.218 94.912 -4.950 1.00 48.96 59 GLN B N 1
ATOM 2292 C CA . GLN B 1 59 ? 22.035 95.970 -4.369 1.00 54.22 59 GLN B CA 1
ATOM 2293 C C . GLN B 1 59 ? 22.470 96.922 -5.480 1.00 55.93 59 GLN B C 1
ATOM 2294 O O . GLN B 1 59 ? 23.046 96.487 -6.476 1.00 57.46 59 GLN B O 1
ATOM 2300 N N . ASN B 1 60 ? 22.187 98.214 -5.319 1.00 58.63 60 ASN B N 1
ATOM 2301 C CA . ASN B 1 60 ? 22.554 99.205 -6.335 1.00 61.87 60 ASN B CA 1
ATOM 2302 C C . ASN B 1 60 ? 23.996 99.673 -6.166 1.00 63.12 60 ASN B C 1
ATOM 2303 O O . ASN B 1 60 ? 24.731 99.141 -5.337 1.00 64.24 60 ASN B O 1
ATOM 2308 N N . GLU B 1 61 ? 24.393 100.670 -6.954 1.00 65.77 61 GLU B N 1
ATOM 2309 C CA . GLU B 1 61 ? 25.751 101.205 -6.888 1.00 68.20 61 GLU B CA 1
ATOM 2310 C C . GLU B 1 61 ? 26.057 101.852 -5.541 1.00 68.24 61 GLU B C 1
ATOM 2311 O O . GLU B 1 61 ? 27.153 101.689 -5.008 1.00 69.40 61 GLU B O 1
ATOM 2317 N N . ASP B 1 62 ? 25.095 102.593 -4.997 1.00 68.23 62 ASP B N 1
ATOM 2318 C CA . ASP B 1 62 ? 25.285 103.247 -3.706 1.00 67.84 62 ASP B CA 1
ATOM 2319 C C . ASP B 1 62 ? 25.168 102.234 -2.578 1.00 66.30 62 ASP B C 1
ATOM 2320 O O . ASP B 1 62 ? 24.948 102.592 -1.419 1.00 66.31 62 ASP B O 1
ATOM 2325 N N . SER B 1 63 ? 25.313 100.962 -2.934 1.00 64.37 63 SER B N 1
ATOM 2326 C CA . SER B 1 63 ? 25.246 99.865 -1.978 1.00 63.11 63 SER B CA 1
ATOM 2327 C C . SER B 1 63 ? 23.935 99.846 -1.188 1.00 61.01 63 SER B C 1
ATOM 2328 O O . SER B 1 63 ? 23.880 99.345 -0.064 1.00 59.97 63 SER B O 1
ATOM 2331 N N . LYS B 1 64 ? 22.880 100.390 -1.785 1.00 58.58 64 LYS B N 1
ATOM 2332 C CA . LYS B 1 64 ? 21.575 100.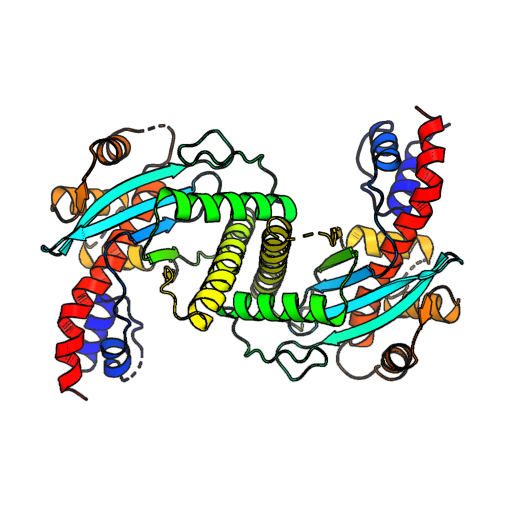410 -1.138 1.00 56.39 64 LYS B CA 1
ATOM 2333 C C . LYS B 1 64 ? 20.724 99.242 -1.636 1.00 53.99 64 LYS B C 1
ATOM 2334 O O . LYS B 1 64 ? 20.826 98.835 -2.793 1.00 52.18 64 LYS B O 1
ATOM 2340 N N . VAL B 1 65 ? 19.885 98.712 -0.751 1.00 51.53 65 VAL B N 1
ATOM 2341 C CA . VAL B 1 65 ? 19.017 97.590 -1.075 1.00 49.59 65 VAL B CA 1
ATOM 2342 C C . VAL B 1 65 ? 17.747 98.031 -1.793 1.00 49.62 65 VAL B C 1
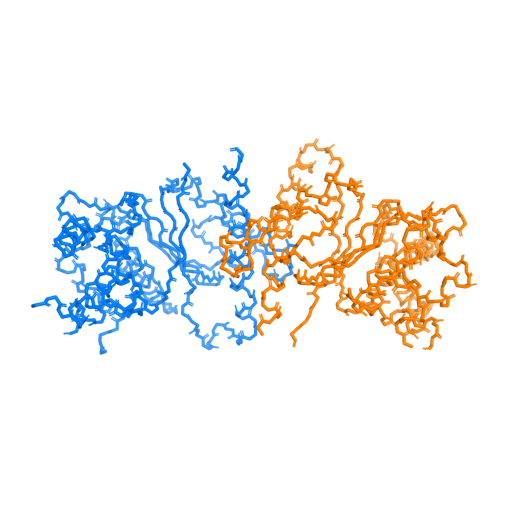ATOM 2343 O O . VAL B 1 65 ? 16.982 98.847 -1.283 1.00 51.79 65 VAL B O 1
ATOM 2347 N N . ILE B 1 66 ? 17.525 97.482 -2.981 1.00 47.31 66 ILE B N 1
ATOM 2348 C CA . ILE B 1 66 ? 16.340 97.802 -3.752 1.00 46.16 66 ILE B CA 1
ATOM 2349 C C . ILE B 1 66 ? 15.419 96.586 -3.773 1.00 45.03 66 ILE B C 1
ATOM 2350 O O . ILE B 1 66 ? 15.750 95.551 -4.351 1.00 46.60 66 ILE B O 1
ATOM 2355 N N . ILE B 1 67 ? 14.264 96.715 -3.131 1.00 42.53 67 ILE B N 1
ATOM 2356 C CA . ILE B 1 67 ? 13.303 95.623 -3.069 1.00 40.73 67 ILE B CA 1
ATOM 2357 C C . ILE B 1 67 ? 12.414 95.593 -4.309 1.00 40.09 67 ILE B C 1
ATOM 2358 O O . ILE B 1 67 ? 11.826 96.604 -4.678 1.00 40.36 67 ILE B O 1
ATOM 2363 N N . HIS B 1 68 ? 12.340 94.430 -4.955 1.00 39.42 68 HIS B N 1
ATOM 2364 C CA . HIS B 1 68 ? 11.523 94.251 -6.150 1.00 38.28 68 HIS B CA 1
ATOM 2365 C C . HIS B 1 68 ? 10.176 93.634 -5.765 1.00 39.65 68 HIS B C 1
ATOM 2366 O O . HIS B 1 68 ? 9.132 94.051 -6.260 1.00 40.42 68 HIS B O 1
ATOM 2373 N N . ASN B 1 69 ? 10.212 92.623 -4.898 1.00 38.92 69 ASN B N 1
ATOM 2374 C CA . ASN B 1 69 ? 8.997 91.949 -4.427 1.00 39.04 69 ASN B CA 1
ATOM 2375 C C . ASN B 1 69 ? 9.201 91.592 -2.959 1.00 40.95 69 ASN B C 1
ATOM 2376 O O . ASN B 1 69 ? 10.308 91.249 -2.538 1.00 38.55 69 ASN B O 1
ATOM 2381 N N . TRP B 1 70 ? 8.125 91.653 -2.188 1.00 39.96 70 TRP B N 1
ATOM 2382 C CA . TRP B 1 70 ? 8.212 91.376 -0.768 1.00 40.05 70 TRP B CA 1
ATOM 2383 C C . TRP B 1 70 ? 6.818 91.013 -0.293 1.00 40.35 70 TRP B C 1
ATOM 2384 O O . TRP B 1 70 ? 5.891 91.816 -0.407 1.00 41.03 70 TRP B O 1
ATOM 2395 N N . SER B 1 71 ? 6.666 89.803 0.237 1.00 40.25 71 SER B N 1
ATOM 2396 C CA . SER B 1 71 ? 5.354 89.349 0.670 1.00 41.80 71 SER B CA 1
ATOM 2397 C C . SER B 1 71 ? 5.385 88.178 1.646 1.00 41.99 71 SER B C 1
ATOM 2398 O O . SER B 1 71 ? 6.413 87.524 1.831 1.00 43.18 71 SER B O 1
ATOM 2401 N N . VAL B 1 72 ? 4.240 87.939 2.277 1.00 40.91 72 VAL B N 1
ATOM 2402 C CA . VAL B 1 72 ? 4.057 86.829 3.205 1.00 40.96 72 VAL B CA 1
ATOM 2403 C C . VAL B 1 72 ? 2.881 86.084 2.603 1.00 41.84 72 VAL B C 1
ATOM 2404 O O . VAL B 1 72 ? 1.868 86.693 2.267 1.00 44.15 72 VAL B O 1
ATOM 2408 N N . GLU B 1 73 ? 3.021 84.772 2.449 1.00 41.46 73 GLU B N 1
ATOM 2409 C CA . GLU B 1 73 ? 1.978 83.974 1.830 1.00 41.27 73 GLU B CA 1
ATOM 2410 C C . GLU B 1 73 ? 1.580 82.757 2.649 1.00 42.19 73 GLU B C 1
ATOM 2411 O O . GLU B 1 73 ? 2.415 82.128 3.296 1.00 42.95 73 GLU B O 1
ATOM 2417 N N . ASN B 1 74 ? 0.293 82.433 2.611 1.00 43.13 74 ASN B N 1
ATOM 2418 C CA . ASN B 1 74 ? -0.232 81.266 3.310 1.00 44.97 74 ASN B CA 1
ATOM 2419 C C . ASN B 1 74 ? -0.403 80.235 2.202 1.00 45.42 74 ASN B C 1
ATOM 2420 O O . ASN B 1 74 ? -1.355 80.296 1.431 1.00 47.92 74 ASN B O 1
ATOM 2425 N N . LEU B 1 75 ? 0.532 79.296 2.118 1.00 45.33 75 LEU B N 1
ATOM 2426 C CA . LEU B 1 75 ? 0.505 78.284 1.068 1.00 46.11 75 LEU B CA 1
ATOM 2427 C C . LEU B 1 75 ? -0.677 77.315 1.119 1.00 49.38 75 LEU B C 1
ATOM 2428 O O . LEU B 1 75 ? -0.869 76.512 0.203 1.00 47.74 75 LEU B O 1
ATOM 2433 N N . THR B 1 76 ? -1.468 77.405 2.181 1.00 51.12 76 THR B N 1
ATOM 2434 C CA . THR B 1 76 ? -2.631 76.543 2.363 1.00 56.81 76 THR B CA 1
ATOM 2435 C C . THR B 1 76 ? -3.879 77.083 1.658 1.00 58.02 76 THR B C 1
ATOM 2436 O O . THR B 1 76 ? -4.813 76.332 1.371 1.00 59.46 76 THR B O 1
ATOM 2440 N N . GLU B 1 77 ? -3.886 78.383 1.378 1.00 58.20 77 GLU B N 1
ATOM 2441 C CA . GLU B 1 77 ? -5.023 79.023 0.722 1.00 58.76 77 GLU B CA 1
ATOM 2442 C C . GLU B 1 77 ? -4.547 79.710 -0.546 1.00 58.36 77 GLU B C 1
ATOM 2443 O O . GLU B 1 77 ? -3.382 79.595 -0.922 1.00 60.04 77 GLU B O 1
ATOM 2449 N N . LYS B 1 78 ? -5.453 80.428 -1.202 1.00 56.93 78 LYS B N 1
ATOM 2450 C CA . LYS B 1 78 ? -5.104 81.160 -2.413 1.00 55.64 78 LYS B CA 1
ATOM 2451 C C . LYS B 1 78 ? -3.976 82.103 -2.012 1.00 54.35 78 LYS B C 1
ATOM 2452 O O . LYS B 1 78 ? -4.000 82.671 -0.915 1.00 54.25 78 LYS B O 1
ATOM 2454 N N . ASN B 1 79 ? -2.992 82.276 -2.888 1.00 50.61 79 ASN B N 1
ATOM 2455 C CA . ASN B 1 79 ? -1.861 83.135 -2.561 1.00 48.61 79 ASN B CA 1
ATOM 2456 C C . ASN B 1 79 ? -1.219 83.777 -3.786 1.00 47.57 79 ASN B C 1
ATOM 2457 O O . ASN B 1 79 ? -1.459 83.352 -4.916 1.00 46.54 79 ASN B O 1
ATOM 2462 N N . GLY B 1 80 ? -0.397 84.798 -3.546 1.00 47.77 80 GLY B N 1
ATOM 2463 C CA . GLY B 1 80 ? 0.278 85.500 -4.624 1.00 47.82 80 GLY B CA 1
ATOM 2464 C C . GLY B 1 80 ? 1.268 84.636 -5.388 1.00 48.63 80 GLY B C 1
ATOM 2465 O O . GLY B 1 80 ? 1.724 85.016 -6.468 1.00 49.84 80 GLY B O 1
ATOM 2466 N N . LEU B 1 81 ? 1.612 83.476 -4.839 1.00 46.87 81 LEU B N 1
ATOM 2467 C CA . LEU B 1 81 ? 2.547 82.591 -5.516 1.00 47.89 81 LEU B CA 1
ATOM 2468 C C . LEU B 1 81 ? 1.824 81.635 -6.451 1.00 49.40 81 LEU B C 1
ATOM 2469 O O . LEU B 1 81 ? 2.440 81.028 -7.327 1.00 50.54 81 LEU B O 1
ATOM 2474 N N . ASP B 1 82 ? 0.511 81.519 -6.268 1.00 53.04 82 ASP B N 1
ATOM 2475 C CA . ASP B 1 82 ? -0.341 80.659 -7.096 1.00 53.90 82 ASP B CA 1
ATOM 2476 C C . ASP B 1 82 ? -0.163 79.187 -6.869 1.00 54.00 82 ASP B C 1
ATOM 2477 O O . ASP B 1 82 ? -0.481 78.363 -7.721 1.00 55.25 82 ASP B O 1
ATOM 2482 N N . ILE B 1 83 ? 0.343 78.864 -5.695 1.00 52.29 83 ILE B N 1
ATOM 2483 C CA . ILE B 1 83 ? 0.552 77.489 -5.320 1.00 50.55 83 ILE B CA 1
ATOM 2484 C C . ILE B 1 83 ? -0.784 76.948 -4.829 1.00 51.02 83 ILE B C 1
ATOM 2485 O O . ILE B 1 83 ? -1.410 77.524 -3.941 1.00 51.73 83 ILE B O 1
ATOM 2490 N N . GLN B 1 84 ? -1.233 75.859 -5.443 1.00 50.50 84 GLN B N 1
ATOM 2491 C CA . GLN B 1 84 ? -2.495 75.234 -5.065 1.00 51.24 84 GLN B CA 1
ATOM 2492 C C . GLN B 1 84 ? -2.126 73.974 -4.310 1.00 49.27 84 GLN B C 1
ATOM 2493 O O . GLN B 1 84 ? -1.681 72.995 -4.906 1.00 50.10 84 GLN B O 1
ATOM 2495 N N . TRP B 1 85 ? -2.310 74.004 -2.995 1.00 49.19 85 TRP B N 1
ATOM 2496 C CA . TRP B 1 85 ? -1.948 72.870 -2.158 1.00 49.16 85 TRP B CA 1
ATOM 2497 C C . TRP B 1 85 ? -2.905 72.686 -0.990 1.00 51.72 85 TRP B C 1
ATOM 2498 O O . TRP B 1 85 ? -3.235 73.645 -0.292 1.00 52.97 85 TRP B O 1
ATOM 2509 N N . THR B 1 86 ? -3.338 71.448 -0.777 1.00 51.73 86 THR B N 1
ATOM 2510 C CA . THR B 1 86 ? -4.244 71.144 0.323 1.00 54.13 86 THR B CA 1
ATOM 2511 C C . THR B 1 86 ? -3.410 70.765 1.537 1.00 53.76 86 THR B C 1
ATOM 2512 O O . THR B 1 86 ? -2.586 69.851 1.479 1.00 52.91 86 THR B O 1
ATOM 2516 N N . GLU B 1 87 ? -3.628 71.467 2.640 1.00 54.95 87 GLU B N 1
ATOM 2517 C CA . GLU B 1 87 ? -2.882 71.200 3.856 1.00 57.69 87 GLU B CA 1
ATOM 2518 C C . GLU B 1 87 ? -2.878 69.719 4.211 1.00 59.22 87 GLU B C 1
ATOM 2519 O O . GLU B 1 87 ? -3.904 69.150 4.588 1.00 59.61 87 GLU B O 1
ATOM 2525 N N . ASP B 1 88 ? -1.709 69.104 4.075 1.00 59.29 88 ASP B N 1
ATOM 2526 C CA . ASP B 1 88 ? -1.516 67.692 4.383 1.00 59.72 88 ASP B CA 1
ATOM 2527 C C . ASP B 1 88 ? -0.016 67.505 4.560 1.00 58.73 88 ASP B C 1
ATOM 2528 O O . ASP B 1 88 ? 0.750 67.678 3.614 1.00 60.76 88 ASP B O 1
ATOM 2533 N N . PHE B 1 89 ? 0.405 67.149 5.767 1.00 57.23 89 PHE B N 1
ATOM 2534 C CA . PHE B 1 89 ? 1.826 67.004 6.048 1.00 56.59 89 PHE B CA 1
ATOM 2535 C C . PHE B 1 89 ? 2.472 65.646 5.834 1.00 54.84 89 PHE B C 1
ATOM 2536 O O . PHE B 1 89 ? 3.549 65.379 6.367 1.00 54.56 89 PHE B O 1
ATOM 2544 N N . GLN B 1 90 ? 1.825 64.788 5.054 1.00 52.91 90 GLN B N 1
ATOM 2545 C CA . GLN B 1 90 ? 2.399 63.487 4.747 1.00 49.94 90 GLN B CA 1
ATOM 2546 C C . GLN B 1 90 ? 3.522 63.773 3.744 1.00 49.66 90 GLN B C 1
ATOM 2547 O O . GLN B 1 90 ? 3.420 64.706 2.939 1.00 48.38 90 GLN B O 1
ATOM 2549 N N . PRO B 1 91 ? 4.602 62.975 3.774 1.00 48.54 91 PRO B N 1
ATOM 2550 C CA . PRO B 1 91 ? 5.755 63.135 2.878 1.00 45.83 91 PRO B CA 1
ATOM 2551 C C . PRO B 1 91 ? 5.413 63.392 1.407 1.00 46.88 91 PRO B C 1
ATOM 2552 O O . PRO B 1 91 ? 5.890 64.365 0.814 1.00 45.34 91 PRO B O 1
ATOM 2556 N N . SER B 1 92 ? 4.594 62.522 0.822 1.00 45.37 92 SER B N 1
ATOM 2557 C CA . SER B 1 92 ? 4.206 62.663 -0.580 1.00 46.16 92 SER B CA 1
ATOM 2558 C C . SER B 1 92 ? 3.547 64.011 -0.831 1.00 46.00 92 SER B C 1
ATOM 2559 O O . SER B 1 92 ? 3.807 64.661 -1.840 1.00 44.71 92 SER B O 1
ATOM 2562 N N . SER B 1 93 ? 2.695 64.425 0.102 1.00 44.83 93 SER B N 1
ATOM 2563 C CA . SER B 1 93 ? 1.991 65.695 -0.010 1.00 44.24 93 SER B CA 1
ATOM 2564 C C . SER B 1 93 ? 2.969 66.872 0.102 1.00 43.09 93 SER B C 1
ATOM 2565 O O . SER B 1 93 ? 2.863 67.851 -0.631 1.00 41.73 93 SER B O 1
ATOM 2568 N N . MET B 1 94 ? 3.922 66.765 1.022 1.00 43.59 94 MET B N 1
ATOM 2569 C CA . MET B 1 94 ? 4.913 67.817 1.229 1.00 44.31 94 MET B CA 1
ATOM 2570 C C . MET B 1 94 ? 5.836 67.948 0.022 1.00 43.56 94 MET B C 1
ATOM 2571 O O . MET B 1 94 ? 6.221 69.055 -0.361 1.00 42.87 94 MET B O 1
ATOM 2576 N N . ALA B 1 95 ? 6.194 66.814 -0.570 1.00 41.65 95 ALA B N 1
ATOM 2577 C CA . ALA B 1 95 ? 7.056 66.824 -1.739 1.00 42.23 95 ALA B CA 1
ATOM 2578 C C . ALA B 1 95 ? 6.367 67.617 -2.845 1.00 42.21 95 ALA B C 1
ATOM 2579 O O . ALA B 1 95 ? 7.012 68.369 -3.568 1.00 43.58 95 ALA B O 1
ATOM 2581 N N . ASP B 1 96 ? 5.054 67.453 -2.974 1.00 42.97 96 ASP B N 1
ATOM 2582 C CA . ASP B 1 96 ? 4.316 68.184 -3.994 1.00 43.62 96 ASP B CA 1
ATOM 2583 C C . ASP B 1 96 ? 4.432 69.675 -3.739 1.00 42.62 96 ASP B C 1
ATOM 2584 O O . ASP B 1 96 ? 4.675 70.451 -4.666 1.00 44.94 96 ASP B O 1
ATOM 2589 N N . LEU B 1 97 ? 4.252 70.078 -2.483 1.00 40.70 97 LEU B N 1
ATOM 2590 C CA . LEU B 1 97 ? 4.361 71.487 -2.121 1.00 39.54 97 LEU B CA 1
ATOM 2591 C C . LEU B 1 97 ? 5.778 72.000 -2.402 1.00 38.28 97 LEU B C 1
ATOM 2592 O O . LEU B 1 97 ? 5.956 73.098 -2.925 1.00 40.33 97 LEU B O 1
ATOM 2597 N N . SER B 1 98 ? 6.782 71.202 -2.052 1.00 38.66 98 SER B N 1
ATOM 2598 C CA . SER B 1 98 ? 8.177 71.577 -2.266 1.00 36.87 98 SER B CA 1
ATOM 2599 C C . SER B 1 98 ? 8.490 71.820 -3.735 1.00 36.58 98 SER B C 1
ATOM 2600 O O . SER B 1 98 ? 9.126 72.812 -4.089 1.00 34.19 98 SER B O 1
ATOM 2603 N N . ILE B 1 99 ? 8.037 70.908 -4.587 1.00 36.42 99 ILE B N 1
ATOM 2604 C CA . ILE B 1 99 ? 8.267 71.020 -6.017 1.00 36.99 99 ILE B CA 1
ATOM 2605 C C . ILE B 1 99 ? 7.568 72.262 -6.560 1.00 38.38 99 ILE B C 1
ATOM 2606 O O . ILE B 1 99 ? 8.160 73.043 -7.308 1.00 38.20 99 ILE B O 1
ATOM 2611 N N . GLN B 1 100 ? 6.315 72.463 -6.169 1.00 39.41 100 GLN B N 1
ATOM 2612 C CA . GLN B 1 100 ? 5.590 73.642 -6.623 1.00 39.66 100 GLN B CA 1
ATOM 2613 C C . GLN B 1 100 ? 6.318 74.913 -6.205 1.00 38.27 100 GLN B C 1
ATOM 2614 O O . GLN B 1 100 ? 6.527 75.812 -7.010 1.00 38.70 100 GLN B O 1
ATOM 2620 N N . LEU B 1 101 ? 6.698 74.981 -4.935 1.00 38.02 101 LEU B N 1
ATOM 2621 C CA . LEU B 1 101 ? 7.384 76.154 -4.406 1.00 36.44 101 LEU B CA 1
ATOM 2622 C C . LEU B 1 101 ? 8.724 76.368 -5.106 1.00 33.94 101 LEU B C 1
ATOM 2623 O O . LEU B 1 101 ? 9.010 77.457 -5.586 1.00 34.76 101 LEU B O 1
ATOM 2628 N N . PHE B 1 102 ? 9.534 75.319 -5.166 1.00 33.95 102 PHE B N 1
ATOM 2629 C CA . PHE B 1 102 ? 10.835 75.377 -5.819 1.00 34.28 102 PHE B CA 1
ATOM 2630 C C . PHE B 1 102 ? 10.690 75.881 -7.266 1.00 34.92 102 PHE B C 1
ATOM 2631 O O . PHE B 1 102 ? 11.379 76.815 -7.676 1.00 34.65 102 PHE B O 1
ATOM 2639 N N . ASN B 1 103 ? 9.790 75.274 -8.036 1.00 34.81 103 ASN B N 1
ATOM 2640 C CA . ASN B 1 103 ? 9.594 75.692 -9.427 1.00 35.88 103 ASN B CA 1
ATOM 2641 C C . ASN B 1 103 ? 9.098 77.133 -9.532 1.00 37.55 103 ASN B C 1
ATOM 2642 O O . ASN B 1 103 ? 9.596 77.921 -10.345 1.00 35.83 103 ASN B O 1
ATOM 2647 N N . THR B 1 104 ? 8.112 77.473 -8.708 1.00 35.18 104 THR B N 1
ATOM 2648 C CA . THR B 1 104 ? 7.532 78.814 -8.727 1.00 36.69 104 THR B CA 1
ATOM 2649 C C . THR B 1 104 ? 8.521 79.919 -8.375 1.00 36.96 104 THR B C 1
ATOM 2650 O O . THR B 1 104 ? 8.501 80.995 -8.973 1.00 38.81 104 THR B O 1
ATOM 2654 N N . LEU B 1 105 ? 9.381 79.669 -7.397 1.00 36.49 105 LEU B N 1
ATOM 2655 C CA . LEU B 1 105 ? 10.348 80.682 -7.004 1.00 35.83 105 LEU B CA 1
ATOM 2656 C C . LEU B 1 105 ? 11.327 80.973 -8.140 1.00 35.15 105 LEU B C 1
ATOM 2657 O O . LEU B 1 105 ? 11.647 82.130 -8.407 1.00 36.70 105 LEU B O 1
ATOM 2662 N N . HIS B 1 106 ? 11.795 79.927 -8.812 1.00 35.58 106 HIS B N 1
ATOM 2663 C CA . HIS B 1 106 ? 12.726 80.108 -9.922 1.00 36.87 106 HIS B CA 1
ATOM 2664 C C . HIS B 1 106 ? 12.024 80.727 -11.122 1.00 36.42 106 HIS B C 1
ATOM 2665 O O . HIS B 1 106 ? 12.519 81.679 -11.720 1.00 35.85 106 HIS B O 1
ATOM 2672 N N . GLU B 1 107 ? 10.859 80.189 -11.461 1.00 38.36 107 GLU B N 1
ATOM 2673 C CA . GLU B 1 107 ? 10.104 80.688 -12.596 1.00 40.26 107 GLU B CA 1
ATOM 2674 C C . GLU B 1 107 ? 9.691 82.134 -12.410 1.00 39.87 107 GLU B C 1
ATOM 2675 O O . GLU B 1 107 ? 9.725 82.920 -13.348 1.00 40.31 107 GLU B O 1
ATOM 2681 N N . LYS B 1 108 ? 9.323 82.494 -11.189 1.00 39.61 108 LYS B N 1
ATOM 2682 C CA . LYS B 1 108 ? 8.875 83.853 -10.921 1.00 40.40 108 LYS B CA 1
ATOM 2683 C C . LYS B 1 108 ? 9.990 84.869 -10.678 1.00 38.55 108 LYS B C 1
ATOM 2684 O O . LYS B 1 108 ? 9.864 86.022 -11.084 1.00 37.45 108 LYS B O 1
ATOM 2690 N N . PHE B 1 109 ? 11.079 84.449 -10.039 1.00 34.48 109 PHE B N 1
ATOM 2691 C CA . PHE B 1 109 ? 12.156 85.383 -9.727 1.00 32.85 109 PHE B CA 1
ATOM 2692 C C . PHE B 1 109 ? 13.505 85.200 -10.429 1.00 34.36 109 PHE B C 1
ATOM 2693 O O . PHE B 1 109 ? 14.293 86.143 -10.470 1.00 31.52 109 PHE B O 1
ATOM 2701 N N . ASN B 1 110 ? 13.787 84.010 -10.961 1.00 34.22 110 ASN B N 1
ATOM 2702 C CA . ASN B 1 110 ? 15.077 83.781 -11.620 1.00 36.23 110 ASN B CA 1
ATOM 2703 C C . ASN B 1 110 ? 16.165 84.400 -10.745 1.00 35.66 110 ASN B C 1
ATOM 2704 O O . ASN B 1 110 ? 16.914 85.264 -11.189 1.00 35.11 110 ASN B O 1
ATOM 2709 N N . PRO B 1 111 ? 16.263 83.953 -9.485 1.00 35.32 111 PRO B N 1
ATOM 2710 C CA . PRO B 1 111 ? 17.261 84.482 -8.553 1.00 35.15 111 PRO B CA 1
ATOM 2711 C C . PRO B 1 111 ? 18.693 84.087 -8.872 1.00 35.54 111 PRO B C 1
ATOM 2712 O O . PRO B 1 111 ? 18.932 83.078 -9.534 1.00 39.12 111 PRO B O 1
ATOM 2716 N N . HIS B 1 112 ? 19.640 84.893 -8.399 1.00 34.68 112 HIS B N 1
ATOM 2717 C CA . HIS B 1 112 ? 21.058 84.602 -8.583 1.00 35.66 112 HIS B CA 1
ATOM 2718 C C . HIS B 1 112 ? 21.497 83.964 -7.273 1.00 36.28 112 HIS B C 1
ATOM 2719 O O . HIS B 1 112 ? 22.408 83.130 -7.239 1.00 39.15 112 HIS B O 1
ATOM 2726 N N . VAL B 1 113 ? 20.830 84.366 -6.192 1.00 34.35 113 VAL B N 1
ATOM 2727 C CA . VAL B 1 113 ? 21.128 83.863 -4.860 1.00 34.14 113 VAL B CA 1
ATOM 2728 C C . VAL B 1 113 ? 19.864 83.657 -4.031 1.00 34.55 113 VAL B C 1
ATOM 2729 O O . VAL B 1 113 ? 18.966 84.493 -4.038 1.00 35.94 113 VAL B O 1
ATOM 2733 N N . ILE B 1 114 ? 19.811 82.543 -3.309 1.00 33.81 114 ILE B N 1
ATOM 2734 C CA . ILE B 1 114 ? 18.680 82.231 -2.446 1.00 32.92 114 ILE B CA 1
ATOM 2735 C C . ILE B 1 114 ? 19.195 82.090 -1.024 1.00 32.56 114 ILE B C 1
ATOM 2736 O O . ILE B 1 114 ? 20.063 81.258 -0.750 1.00 32.69 114 ILE B O 1
ATOM 2741 N N . LEU B 1 115 ? 18.658 82.901 -0.118 1.00 34.04 115 LEU B N 1
ATOM 2742 C CA . LEU B 1 115 ? 19.077 82.866 1.279 1.00 36.36 115 LEU B CA 1
ATOM 2743 C C . LEU B 1 115 ? 18.007 82.222 2.142 1.00 39.23 115 LEU B C 1
ATOM 2744 O O . LEU B 1 115 ? 16.817 82.463 1.958 1.00 37.79 115 LEU B O 1
ATOM 2749 N N . MET B 1 116 ? 18.444 81.418 3.102 1.00 43.71 116 MET B N 1
ATOM 2750 C CA . MET B 1 116 ? 17.520 80.716 3.969 1.00 49.46 116 MET B CA 1
ATOM 2751 C C . MET B 1 116 ? 18.174 80.435 5.325 1.00 51.23 116 MET B C 1
ATOM 2752 O O . MET B 1 116 ? 19.321 79.996 5.391 1.00 49.86 116 MET B O 1
ATOM 2757 N N . GLU B 1 117 ? 17.447 80.711 6.404 1.00 54.83 117 GLU B N 1
ATOM 2758 C CA . GLU B 1 117 ? 17.966 80.470 7.749 1.00 59.39 117 GLU B CA 1
ATOM 2759 C C . GLU B 1 117 ? 17.613 79.054 8.201 1.00 60.40 117 GLU B C 1
ATOM 2760 O O . GLU B 1 117 ? 16.466 78.630 8.083 1.00 61.18 117 GLU B O 1
ATOM 2766 N N . ARG B 1 118 ? 18.605 78.333 8.719 1.00 63.70 118 ARG B N 1
ATOM 2767 C CA . ARG B 1 118 ? 18.430 76.947 9.160 1.00 68.08 118 ARG B CA 1
ATOM 2768 C C . ARG B 1 118 ? 17.346 76.611 10.187 1.00 71.79 118 ARG B C 1
ATOM 2769 O O . ARG B 1 118 ? 16.991 75.440 10.339 1.00 72.44 118 ARG B O 1
ATOM 2777 N N . GLN B 1 119 ? 16.825 77.613 10.891 1.00 75.84 119 GLN B N 1
ATOM 2778 C CA . GLN B 1 119 ? 15.781 77.380 11.895 1.00 79.54 119 GLN B CA 1
ATOM 2779 C C . GLN B 1 119 ? 16.287 76.544 13.072 1.00 81.38 119 GLN B C 1
ATOM 2780 O O . GLN B 1 119 ? 17.369 75.962 13.013 1.00 82.46 119 GLN B O 1
ATOM 2782 N N . ARG B 1 120 ? 15.498 76.491 14.143 1.00 83.95 120 ARG B N 1
ATOM 2783 C CA . ARG B 1 120 ? 15.874 75.728 15.333 1.00 86.31 120 ARG B CA 1
ATOM 2784 C C . ARG B 1 120 ? 14.659 75.154 16.060 1.00 87.73 120 ARG B C 1
ATOM 2785 O O . ARG B 1 120 ? 13.524 75.571 15.825 1.00 88.16 120 ARG B O 1
ATOM 2787 N N . TYR B 1 121 ? 14.908 74.194 16.946 1.00 89.42 121 TYR B N 1
ATOM 2788 C CA . TYR B 1 121 ? 13.839 73.562 17.711 1.00 90.53 121 TYR B CA 1
ATOM 2789 C C . TYR B 1 121 ? 13.238 74.546 18.714 1.00 91.21 121 TYR B C 1
ATOM 2790 O O . TYR B 1 121 ? 13.203 74.283 19.918 1.00 91.38 121 TYR B O 1
ATOM 2792 N N . GLU B 1 130 ? 5.413 70.646 16.765 1.00 78.06 130 GLU B N 1
ATOM 2793 C CA . GLU B 1 130 ? 5.243 69.848 15.557 1.00 76.83 130 GLU B CA 1
ATOM 2794 C C . GLU B 1 130 ? 5.325 70.731 14.320 1.00 75.44 130 GLU B C 1
ATOM 2795 O O . GLU B 1 130 ? 5.436 70.229 13.203 1.00 76.22 130 GLU B O 1
ATOM 2801 N N . TRP B 1 131 ? 5.261 72.045 14.523 1.00 73.07 131 TRP B N 1
ATOM 2802 C CA . TRP B 1 131 ? 5.338 72.997 13.419 1.00 70.92 131 TRP B CA 1
ATOM 2803 C C . TRP B 1 131 ? 6.764 73.120 12.908 1.00 67.24 131 TRP B C 1
ATOM 2804 O O . TRP B 1 131 ? 6.990 73.487 11.758 1.00 65.77 131 TRP B O 1
ATOM 2815 N N . THR B 1 132 ? 7.724 72.812 13.771 1.00 64.03 132 THR B N 1
ATOM 2816 C CA . THR B 1 132 ? 9.132 72.876 13.404 1.00 61.48 132 THR B CA 1
ATOM 2817 C C . THR B 1 132 ? 9.464 71.724 12.464 1.00 58.33 132 THR B C 1
ATOM 2818 O O . THR B 1 132 ? 10.157 71.905 11.462 1.00 56.18 132 THR B O 1
ATOM 2822 N N . LEU B 1 133 ? 8.959 70.540 12.796 1.00 54.81 133 LEU B N 1
ATOM 2823 C CA . LEU B 1 133 ? 9.191 69.350 11.992 1.00 52.84 133 LEU B CA 1
ATOM 2824 C C . LEU B 1 133 ? 8.623 69.518 10.592 1.00 50.09 133 LEU B C 1
ATOM 2825 O O . LEU B 1 133 ? 9.224 69.081 9.618 1.00 47.62 133 LEU B O 1
ATOM 2830 N N . ARG B 1 134 ? 7.457 70.145 10.502 1.00 48.32 134 ARG B N 1
ATOM 2831 C CA . ARG B 1 134 ? 6.807 70.365 9.217 1.00 47.20 134 ARG B CA 1
ATOM 2832 C C . ARG B 1 134 ? 7.616 71.317 8.346 1.00 45.07 134 ARG B C 1
ATOM 2833 O O . ARG B 1 134 ? 7.810 71.072 7.155 1.00 42.56 134 ARG B O 1
ATOM 2841 N N . VAL B 1 135 ? 8.092 72.402 8.943 1.00 42.50 135 VAL B N 1
ATOM 2842 C CA . VAL B 1 135 ? 8.881 73.367 8.207 1.00 42.79 135 VAL B CA 1
ATOM 2843 C C . VAL B 1 135 ? 10.230 72.760 7.838 1.00 42.76 135 VAL B C 1
ATOM 2844 O O . VAL B 1 135 ? 10.739 73.002 6.743 1.00 42.96 135 VAL B O 1
ATOM 2848 N N . ASN B 1 136 ? 10.797 71.960 8.740 1.00 42.36 136 ASN B N 1
ATOM 2849 C CA . ASN B 1 136 ? 12.085 71.308 8.487 1.00 41.95 136 ASN B CA 1
ATOM 2850 C C . ASN B 1 136 ? 11.968 70.379 7.281 1.00 40.19 136 ASN B C 1
ATOM 2851 O O . ASN B 1 136 ? 12.919 70.229 6.508 1.00 38.38 136 ASN B O 1
ATOM 2856 N N . MET B 1 137 ? 10.799 69.767 7.117 1.00 36.90 137 MET B N 1
ATOM 2857 C CA . MET B 1 137 ? 10.574 68.868 5.992 1.00 39.57 137 MET B CA 1
ATOM 2858 C C . MET B 1 137 ? 10.614 69.665 4.692 1.00 37.60 137 MET B C 1
ATOM 2859 O O . MET B 1 137 ? 11.274 69.275 3.731 1.00 36.18 137 MET B O 1
ATOM 2864 N N . LEU B 1 138 ? 9.909 70.790 4.670 1.00 37.21 138 LEU B N 1
ATOM 2865 C CA . LEU B 1 138 ? 9.873 71.642 3.489 1.00 36.52 138 LEU B CA 1
ATOM 2866 C C . LEU B 1 138 ? 11.294 72.123 3.184 1.00 35.42 138 LEU B C 1
ATOM 2867 O O . LEU B 1 138 ? 11.718 72.151 2.033 1.00 37.61 138 LEU B O 1
ATOM 2872 N N . GLU B 1 139 ? 12.022 72.491 4.232 1.00 35.65 139 GLU B N 1
ATOM 2873 C CA . GLU B 1 139 ? 13.389 72.973 4.095 1.00 37.73 139 GLU B CA 1
ATOM 2874 C C . GLU B 1 139 ? 14.296 71.898 3.504 1.00 36.10 139 GLU B C 1
ATOM 2875 O O . GLU B 1 139 ? 15.049 72.157 2.572 1.00 36.15 139 GLU B O 1
ATOM 2881 N N . SER B 1 140 ? 14.222 70.691 4.053 1.00 35.03 140 SER B N 1
ATOM 2882 C CA . SER B 1 140 ? 15.050 69.593 3.574 1.00 34.87 140 SER B CA 1
ATOM 2883 C C . SER B 1 140 ? 14.783 69.256 2.107 1.00 34.17 140 SER B C 1
ATOM 2884 O O . SER B 1 140 ? 15.708 68.958 1.360 1.00 33.73 140 SER B O 1
ATOM 2887 N N . MET B 1 141 ? 13.518 69.301 1.705 1.00 35.12 141 MET B N 1
ATOM 2888 C CA . MET B 1 141 ? 13.149 68.993 0.330 1.00 36.67 141 MET B CA 1
ATOM 2889 C C . MET B 1 141 ? 13.645 70.066 -0.635 1.00 36.07 141 MET B C 1
ATOM 2890 O O . MET B 1 141 ? 14.082 69.751 -1.739 1.00 35.68 141 MET B O 1
ATOM 2895 N N . LEU B 1 142 ? 13.577 71.328 -0.218 1.00 36.54 142 LEU B N 1
ATOM 2896 C CA . LEU B 1 142 ? 14.053 72.423 -1.055 1.00 35.53 142 LEU B CA 1
ATOM 2897 C C . LEU B 1 142 ? 15.559 72.275 -1.259 1.00 35.40 142 LEU B C 1
ATOM 2898 O O . LEU B 1 142 ? 16.066 72.521 -2.352 1.00 33.26 142 LEU B O 1
ATOM 2903 N N . TYR B 1 143 ? 16.268 71.873 -0.205 1.00 34.56 143 TYR B N 1
ATOM 2904 C CA . TYR B 1 143 ? 17.712 71.682 -0.286 1.00 37.02 143 TYR B CA 1
ATOM 2905 C C . TYR B 1 143 ? 18.057 70.560 -1.255 1.00 36.82 143 TYR B C 1
ATOM 2906 O O . TYR B 1 143 ? 18.971 70.695 -2.059 1.00 36.41 143 TYR B O 1
ATOM 2915 N N . ALA B 1 144 ? 17.323 69.454 -1.170 1.00 35.38 144 ALA B N 1
ATOM 2916 C CA . ALA B 1 144 ? 17.562 68.303 -2.036 1.00 37.43 144 ALA B CA 1
ATOM 2917 C C . ALA B 1 144 ? 17.326 68.646 -3.504 1.00 35.82 144 ALA B C 1
ATOM 2918 O O . ALA B 1 144 ? 18.117 68.272 -4.374 1.00 34.37 144 ALA B O 1
ATOM 2920 N N . LEU B 1 145 ? 16.230 69.351 -3.772 1.00 34.83 145 LEU B N 1
ATOM 2921 C CA . LEU B 1 145 ? 15.895 69.748 -5.131 1.00 33.59 145 LEU B CA 1
ATOM 2922 C C . LEU B 1 145 ? 16.988 70.669 -5.646 1.00 35.65 145 LEU B C 1
ATOM 2923 O O . LEU B 1 145 ? 17.477 70.502 -6.759 1.00 36.61 145 LEU B O 1
ATOM 2928 N N . HIS B 1 146 ? 17.387 71.631 -4.820 1.00 35.10 146 HIS B N 1
ATOM 2929 C CA . HIS B 1 146 ? 18.424 72.565 -5.215 1.00 34.92 146 HIS B CA 1
ATOM 2930 C C . HIS B 1 146 ? 19.753 71.892 -5.522 1.00 35.70 146 HIS B C 1
ATOM 2931 O O . HIS B 1 146 ? 20.314 72.107 -6.589 1.00 33.12 146 HIS B O 1
ATOM 2938 N N . TYR B 1 147 ? 20.258 71.084 -4.592 1.00 36.09 147 TYR B N 1
ATOM 2939 C CA . TYR B 1 147 ? 21.544 70.433 -4.794 1.00 39.61 147 TYR B CA 1
ATOM 2940 C C . TYR B 1 147 ? 21.600 69.425 -5.935 1.00 41.67 147 TYR B C 1
ATOM 2941 O O . TYR B 1 147 ? 22.676 69.128 -6.446 1.00 43.65 147 TYR B O 1
ATOM 2950 N N . ALA B 1 148 ? 20.451 68.899 -6.339 1.00 42.91 148 ALA B N 1
ATOM 2951 C CA . ALA B 1 148 ? 20.435 67.959 -7.450 1.00 45.72 148 ALA B CA 1
ATOM 2952 C C . ALA B 1 148 ? 20.706 68.765 -8.727 1.00 47.28 148 ALA B C 1
ATOM 2953 O O . ALA B 1 148 ? 21.359 68.283 -9.653 1.00 45.47 148 ALA B O 1
ATOM 2955 N N . GLU B 1 149 ? 20.201 69.997 -8.757 1.00 47.65 149 GLU B N 1
ATOM 2956 C CA . GLU B 1 149 ? 20.384 70.890 -9.897 1.00 49.27 149 GLU B CA 1
ATOM 2957 C C . GLU B 1 149 ? 21.771 71.515 -9.890 1.00 49.18 149 GLU B C 1
ATOM 2958 O O . GLU B 1 149 ? 22.370 71.716 -10.943 1.00 47.98 149 GLU B O 1
ATOM 2964 N N . LYS B 1 150 ? 22.274 71.833 -8.702 1.00 49.53 150 LYS B N 1
ATOM 2965 C CA . LYS B 1 150 ? 23.597 72.429 -8.587 1.00 51.41 150 LYS B CA 1
ATOM 2966 C C . LYS B 1 150 ? 24.663 71.451 -9.077 1.00 50.92 150 LYS B C 1
ATOM 2967 O O . LYS B 1 150 ? 25.607 71.842 -9.757 1.00 52.92 150 LYS B O 1
ATOM 2973 N N . ARG B 1 151 ? 24.515 70.181 -8.719 1.00 50.84 151 ARG B N 1
ATOM 2974 C CA . ARG B 1 151 ? 25.472 69.170 -9.144 1.00 52.44 151 ARG B CA 1
ATOM 2975 C C . ARG B 1 151 ? 25.464 69.101 -10.666 1.00 53.46 151 ARG B C 1
ATOM 2976 O O . ARG B 1 151 ? 26.518 69.100 -11.300 1.00 53.63 151 ARG B O 1
ATOM 2978 N N . ASN B 1 152 ? 24.269 69.055 -11.247 1.00 54.24 152 ASN B N 1
ATOM 2979 C CA . ASN B 1 152 ? 24.139 69.003 -12.697 1.00 55.34 152 ASN B CA 1
ATOM 2980 C C . ASN B 1 152 ? 24.756 70.227 -13.363 1.00 56.18 152 ASN B C 1
ATOM 2981 O O . ASN B 1 152 ? 25.384 70.114 -14.414 1.00 57.83 152 ASN B O 1
ATOM 2986 N N . SER B 1 153 ? 24.578 71.394 -12.751 1.00 56.21 153 SER B N 1
ATOM 2987 C CA . SER B 1 153 ? 25.122 72.627 -13.306 1.00 56.28 153 SER B CA 1
ATOM 2988 C C . SER B 1 153 ? 26.649 72.643 -13.236 1.00 57.86 153 SER B C 1
ATOM 2989 O O . SER B 1 153 ? 27.311 73.171 -14.127 1.00 57.58 153 SER B O 1
ATOM 2992 N N . ILE B 1 154 ? 27.203 72.065 -12.174 1.00 59.76 154 ILE B N 1
ATOM 2993 C CA . ILE B 1 154 ? 28.650 72.017 -12.003 1.00 61.48 154 ILE B CA 1
ATOM 2994 C C . ILE B 1 154 ? 29.279 71.152 -13.093 1.00 62.37 154 ILE B C 1
ATOM 2995 O O . ILE B 1 154 ? 30.230 71.564 -13.757 1.00 62.60 154 ILE B O 1
ATOM 3000 N N . GLU B 1 155 ? 28.738 69.952 -13.271 1.00 61.90 155 GLU B N 1
ATOM 3001 C CA . GLU B 1 155 ? 29.248 69.027 -14.274 1.00 62.07 155 GLU B CA 1
ATOM 3002 C C . GLU B 1 155 ? 29.102 69.581 -15.690 1.00 61.90 155 GLU B C 1
ATOM 3003 O O . GLU B 1 155 ? 29.862 69.214 -16.588 1.00 62.68 155 GLU B O 1
ATOM 3005 N N . GLN B 1 156 ? 28.130 70.466 -15.888 1.00 61.42 156 GLN B N 1
ATOM 3006 C CA . GLN B 1 156 ? 27.898 71.058 -17.203 1.00 60.98 156 GLN B CA 1
ATOM 3007 C C . GLN B 1 156 ? 28.515 72.443 -17.374 1.00 59.24 156 GLN B C 1
ATOM 3008 O O . GLN B 1 156 ? 28.327 73.082 -18.405 1.00 59.15 156 GLN B O 1
ATOM 3014 N N . LYS B 1 157 ? 29.251 72.903 -16.367 1.00 58.94 157 LYS B N 1
ATOM 3015 C CA . LYS B 1 157 ? 29.888 74.215 -16.430 1.00 59.08 157 LYS B CA 1
ATOM 3016 C C . LYS B 1 157 ? 28.863 75.321 -16.676 1.00 57.46 157 LYS B C 1
ATOM 3017 O O . LYS B 1 157 ? 29.114 76.254 -17.435 1.00 57.09 157 LYS B O 1
ATOM 3023 N N . ILE B 1 158 ? 27.707 75.209 -16.034 1.00 55.43 158 ILE B N 1
ATOM 3024 C CA . ILE B 1 158 ? 26.649 76.201 -16.182 1.00 53.53 158 ILE B CA 1
ATOM 3025 C C . ILE B 1 158 ? 26.450 76.920 -14.856 1.00 53.47 158 ILE B C 1
ATOM 3026 O O . ILE B 1 158 ? 26.403 76.284 -13.805 1.00 52.98 158 ILE B O 1
ATOM 3031 N N . GLN B 1 159 ? 26.337 78.242 -14.895 1.00 53.35 159 GLN B N 1
ATOM 3032 C CA . GLN B 1 159 ? 26.142 78.985 -13.659 1.00 53.62 159 GLN B CA 1
ATOM 3033 C C . GLN B 1 159 ? 24.709 78.806 -13.171 1.00 50.91 159 GLN B C 1
ATOM 3034 O O . GLN B 1 159 ? 23.746 79.068 -13.895 1.00 49.23 159 GLN B O 1
ATOM 3040 N N . TYR B 1 160 ? 24.592 78.340 -11.934 1.00 46.17 160 TYR B N 1
ATOM 3041 C CA . TYR B 1 160 ? 23.306 78.082 -11.311 1.00 42.57 160 TYR B CA 1
ATOM 3042 C C . TYR B 1 160 ? 23.202 78.890 -10.016 1.00 41.35 160 TYR B C 1
ATOM 3043 O O . TYR B 1 160 ? 24.201 79.137 -9.344 1.00 40.08 160 TYR B O 1
ATOM 3052 N N . PRO B 1 161 ? 21.986 79.324 -9.659 1.00 40.11 161 PRO B N 1
ATOM 3053 C CA . PRO B 1 161 ? 21.805 80.106 -8.434 1.00 38.30 161 PRO B CA 1
ATOM 3054 C C . PRO B 1 161 ? 22.402 79.449 -7.199 1.00 39.10 161 PRO B C 1
ATOM 3055 O O . PRO B 1 161 ? 22.466 78.220 -7.102 1.00 38.27 161 PRO B O 1
ATOM 3059 N N . PHE B 1 162 ? 22.830 80.280 -6.253 1.00 37.46 162 PHE B N 1
ATOM 3060 C CA . PHE B 1 162 ? 23.401 79.795 -5.005 1.00 38.52 162 PHE B CA 1
ATOM 3061 C C . PHE B 1 162 ? 22.321 79.710 -3.935 1.00 39.74 162 PHE B C 1
ATOM 3062 O O . PHE B 1 162 ? 21.450 80.576 -3.857 1.00 40.10 162 PHE B O 1
ATOM 3070 N N . LEU B 1 163 ? 22.370 78.663 -3.120 1.00 39.27 163 LEU B N 1
ATOM 3071 C CA . LEU B 1 163 ? 21.425 78.528 -2.022 1.00 40.18 163 LEU B CA 1
ATOM 3072 C C . LEU B 1 163 ? 22.293 78.549 -0.773 1.00 42.07 163 LEU B C 1
ATOM 3073 O O . LEU B 1 163 ? 22.967 77.569 -0.458 1.00 42.66 163 LEU B O 1
ATOM 3078 N N . LEU B 1 164 ? 22.289 79.679 -0.078 1.00 41.58 164 LEU B N 1
ATOM 3079 C CA . LEU B 1 164 ? 23.100 79.823 1.121 1.00 43.83 164 LEU B CA 1
ATOM 3080 C C . LEU B 1 164 ? 22.298 79.593 2.391 1.00 43.95 164 LEU B C 1
ATOM 3081 O O . LEU B 1 164 ? 21.281 80.242 2.630 1.00 44.43 164 LEU B O 1
ATOM 3086 N N . SER B 1 165 ? 22.766 78.647 3.194 1.00 46.33 165 SER B N 1
ATOM 3087 C CA . SER B 1 165 ? 22.127 78.307 4.457 1.00 49.44 165 SER B CA 1
ATOM 3088 C C . SER B 1 165 ? 22.762 79.172 5.544 1.00 50.80 165 SER B C 1
ATOM 3089 O O . SER B 1 165 ? 23.955 79.048 5.823 1.00 52.67 165 SER B O 1
ATOM 3092 N N . LEU B 1 166 ? 21.973 80.056 6.146 1.00 51.55 166 LEU B N 1
ATOM 3093 C CA . LEU B 1 166 ? 22.484 80.940 7.190 1.00 52.47 166 LEU B CA 1
ATOM 3094 C C . LEU B 1 166 ? 22.155 80.420 8.587 1.00 54.69 166 LEU B C 1
ATOM 3095 O O . LEU B 1 166 ? 21.142 79.746 8.780 1.00 56.76 166 LEU B O 1
ATOM 3100 N N . SER B 1 167 ? 23.011 80.737 9.559 1.00 55.64 167 SER B N 1
ATOM 3101 C CA . SER B 1 167 ? 22.799 80.297 10.937 1.00 55.23 167 SER B CA 1
ATOM 3102 C C . SER B 1 167 ? 21.556 80.970 11.516 1.00 54.70 167 SER B C 1
ATOM 3103 O O . SER B 1 167 ? 21.251 82.116 11.188 1.00 54.75 167 SER B O 1
ATOM 3106 N N . PRO B 1 168 ? 20.832 80.264 12.398 1.00 54.84 168 PRO B N 1
ATOM 3107 C CA . PRO B 1 168 ? 19.611 80.769 13.033 1.00 55.82 168 PRO B CA 1
ATOM 3108 C C . PRO B 1 168 ? 19.687 82.198 13.558 1.00 57.48 168 PRO B C 1
ATOM 3109 O O . PRO B 1 168 ? 20.555 82.531 14.364 1.00 58.81 168 PRO B O 1
ATOM 3113 N N . LYS B 1 169 ? 18.768 83.035 13.090 1.00 58.23 169 LYS B N 1
ATOM 3114 C CA . LYS B 1 169 ? 18.685 84.433 13.505 1.00 59.33 169 LYS B CA 1
ATOM 3115 C C . LYS B 1 169 ? 19.991 85.213 13.371 1.00 59.07 169 LYS B C 1
ATOM 3116 O O . LYS B 1 169 ? 20.190 86.215 14.057 1.00 60.34 169 LYS B O 1
ATOM 3118 N N . SER B 1 170 ? 20.870 84.766 12.481 1.00 58.96 170 SER B N 1
ATOM 3119 C CA . SER B 1 170 ? 22.150 85.438 12.286 1.00 56.85 170 SER B CA 1
ATOM 3120 C C . SER B 1 170 ? 22.007 86.872 11.799 1.00 55.92 170 SER B C 1
ATOM 3121 O O . SER B 1 170 ? 22.666 87.766 12.321 1.00 57.95 170 SER B O 1
ATOM 3124 N N . THR B 1 171 ? 21.152 87.105 10.807 1.00 54.97 171 THR B N 1
ATOM 3125 C CA . THR B 1 171 ? 20.977 88.460 10.289 1.00 53.70 171 THR B CA 1
ATOM 3126 C C . THR B 1 171 ? 20.253 89.347 11.288 1.00 55.06 171 THR B C 1
ATOM 3127 O O . THR B 1 171 ? 20.460 90.564 11.315 1.00 54.53 171 THR B O 1
ATOM 3131 N N . TYR B 1 172 ? 19.395 88.741 12.101 1.00 56.26 172 TYR B N 1
ATOM 3132 C CA . TYR B 1 172 ? 18.657 89.498 13.104 1.00 58.69 172 TYR B CA 1
ATOM 3133 C C . TYR B 1 172 ? 19.618 90.037 14.150 1.00 59.69 172 TYR B C 1
ATOM 3134 O O . TYR B 1 172 ? 19.665 91.239 14.410 1.00 60.31 172 TYR B O 1
ATOM 3143 N N . SER B 1 173 ? 20.380 89.134 14.755 1.00 61.49 173 SER B N 1
ATOM 3144 C CA . SER B 1 173 ? 21.339 89.527 15.774 1.00 62.81 173 SER B CA 1
ATOM 3145 C C . SER B 1 173 ? 22.352 90.517 15.207 1.00 62.24 173 SER B C 1
ATOM 3146 O O . SER B 1 173 ? 22.841 91.390 15.922 1.00 63.96 173 SER B O 1
ATOM 3149 N N . TYR B 1 174 ? 22.659 90.394 13.919 1.00 61.36 174 TYR B N 1
ATOM 3150 C CA . TYR B 1 174 ? 23.609 91.302 13.286 1.00 59.73 174 TYR B CA 1
ATOM 3151 C C . TYR B 1 174 ? 23.062 92.719 13.243 1.00 59.14 174 TYR B C 1
ATOM 3152 O O . TYR B 1 174 ? 23.765 93.672 13.572 1.00 60.06 174 TYR B O 1
ATOM 3161 N N . TRP B 1 175 ? 21.811 92.856 12.815 1.00 57.56 175 TRP B N 1
ATOM 3162 C CA . TRP B 1 175 ? 21.178 94.166 12.726 1.00 57.60 175 TRP B CA 1
ATOM 3163 C C . TRP B 1 175 ? 20.953 94.774 14.103 1.00 58.73 175 TRP B C 1
ATOM 3164 O O . TRP B 1 175 ? 21.103 95.983 14.292 1.00 57.03 175 TRP B O 1
ATOM 3175 N N . ALA B 1 176 ? 20.589 93.926 15.059 1.00 60.76 176 ALA B N 1
ATOM 3176 C CA . ALA B 1 176 ? 20.338 94.365 16.424 1.00 64.31 176 ALA B CA 1
ATOM 3177 C C . ALA B 1 176 ? 21.589 94.997 17.028 1.00 66.77 176 ALA B C 1
ATOM 3178 O O . ALA B 1 176 ? 21.498 95.870 17.892 1.00 67.57 176 ALA B O 1
ATOM 3180 N N . SER B 1 177 ? 22.753 94.555 16.561 1.00 68.75 177 SER B N 1
ATOM 3181 C CA . SER B 1 177 ? 24.025 95.061 17.063 1.00 70.78 177 SER B CA 1
ATOM 3182 C C . SER B 1 177 ? 24.471 96.354 16.382 1.00 71.78 177 SER B C 1
ATOM 3183 O O . SER B 1 177 ? 25.111 97.202 17.003 1.00 73.52 177 SER B O 1
ATOM 3186 N N . VAL B 1 178 ? 24.134 96.503 15.107 1.00 71.77 178 VAL B N 1
ATOM 3187 C CA . VAL B 1 178 ? 24.512 97.692 14.355 1.00 72.67 178 VAL B CA 1
ATOM 3188 C C . VAL B 1 178 ? 23.550 98.843 14.612 1.00 74.02 178 VAL B C 1
ATOM 3189 O O . VAL B 1 178 ? 23.907 100.009 14.448 1.00 74.15 178 VAL B O 1
ATOM 3193 N N . LEU B 1 179 ? 22.330 98.510 15.017 1.00 75.34 179 LEU B N 1
ATOM 3194 C CA . LEU B 1 179 ? 21.311 99.519 15.278 1.00 75.77 179 LEU B CA 1
ATOM 3195 C C . LEU B 1 179 ? 20.955 99.606 16.760 1.00 76.34 179 LEU B C 1
ATOM 3196 O O . LEU B 1 179 ? 20.240 100.517 17.180 1.00 75.77 179 LEU B O 1
ATOM 3201 N N . ASN B 1 180 ? 21.454 98.657 17.547 1.00 77.43 180 ASN B N 1
ATOM 3202 C CA . ASN B 1 180 ? 21.178 98.626 18.980 1.00 78.62 180 ASN B CA 1
ATOM 3203 C C . ASN B 1 180 ? 19.681 98.655 19.265 1.00 77.98 180 ASN B C 1
ATOM 3204 O O . ASN B 1 180 ? 19.033 97.610 19.332 1.00 76.66 180 ASN B O 1
ATOM 3209 N N . SER B 1 190 ? 12.797 96.721 18.037 1.00 53.27 190 SER B N 1
ATOM 3210 C CA . SER B 1 190 ? 12.179 95.509 17.500 1.00 54.27 190 SER B CA 1
ATOM 3211 C C . SER B 1 190 ? 12.505 95.345 16.014 1.00 53.15 190 SER B C 1
ATOM 3212 O O . SER B 1 190 ? 12.995 96.273 15.370 1.00 54.13 190 SER B O 1
ATOM 3215 N N . ARG B 1 191 ? 12.222 94.162 15.481 1.00 53.39 191 ARG B N 1
ATOM 3216 C CA . ARG B 1 191 ? 12.475 93.855 14.073 1.00 53.55 191 ARG B CA 1
ATOM 3217 C C . ARG B 1 191 ? 11.772 94.837 13.140 1.00 54.21 191 ARG B C 1
ATOM 3218 O O . ARG B 1 191 ? 12.372 95.338 12.188 1.00 53.65 191 ARG B O 1
ATOM 3226 N N . VAL B 1 192 ? 10.498 95.104 13.408 1.00 54.21 192 VAL B N 1
ATOM 3227 C CA . VAL B 1 192 ? 9.742 96.041 12.592 1.00 54.59 192 VAL B CA 1
ATOM 3228 C C . VAL B 1 192 ? 10.394 97.415 12.687 1.00 56.01 192 VAL B C 1
ATOM 3229 O O . VAL B 1 192 ? 10.460 98.152 11.702 1.00 56.92 192 VAL B O 1
ATOM 3233 N N . GLN B 1 193 ? 10.879 97.752 13.880 1.00 56.45 193 GLN B N 1
ATOM 3234 C CA . GLN B 1 193 ? 11.531 99.036 14.111 1.00 56.44 193 GLN B CA 1
ATOM 3235 C C . GLN B 1 193 ? 12.800 99.169 13.275 1.00 55.36 193 GLN B C 1
ATOM 3236 O O . GLN B 1 193 ? 13.017 100.190 12.624 1.00 56.26 193 GLN B O 1
ATOM 3238 N N . MET B 1 194 ? 13.637 98.135 13.296 1.00 54.63 194 MET B N 1
ATOM 3239 C CA . MET B 1 194 ? 14.884 98.145 12.535 1.00 53.60 194 MET B CA 1
ATOM 3240 C C . MET B 1 194 ? 14.620 98.320 11.042 1.00 52.99 194 MET B C 1
ATOM 3241 O O . MET B 1 194 ? 15.295 99.098 10.367 1.00 53.17 194 MET B O 1
ATOM 3246 N N . VAL B 1 195 ? 13.629 97.600 10.532 1.00 52.00 195 VAL B N 1
ATOM 3247 C CA . VAL B 1 195 ? 13.279 97.685 9.121 1.00 51.49 195 VAL B CA 1
ATOM 3248 C C . VAL B 1 195 ? 12.805 99.090 8.767 1.00 52.29 195 VAL B C 1
ATOM 3249 O O . VAL B 1 195 ? 13.205 99.654 7.747 1.00 53.42 195 VAL B O 1
ATOM 3253 N N . LYS B 1 196 ? 11.943 99.651 9.609 1.00 53.69 196 LYS B N 1
ATOM 3254 C CA . LYS B 1 196 ? 11.428 100.996 9.377 1.00 53.76 196 LYS B CA 1
ATOM 3255 C C . LYS B 1 196 ? 12.594 101.982 9.392 1.00 52.53 196 LYS B C 1
ATOM 3256 O O . LYS B 1 196 ? 12.647 102.921 8.599 1.00 51.07 196 LYS B O 1
ATOM 3262 N N . GLU B 1 197 ? 13.533 101.754 10.302 1.00 52.48 197 GLU B N 1
ATOM 3263 C CA . GLU B 1 197 ? 14.703 102.611 10.419 1.00 54.95 197 GLU B CA 1
ATOM 3264 C C . GLU B 1 197 ? 15.507 102.561 9.124 1.00 54.98 197 GLU B C 1
ATOM 3265 O O . GLU B 1 197 ? 15.891 103.598 8.577 1.00 54.74 197 GLU B O 1
ATOM 3271 N N . LEU B 1 198 ? 15.760 101.348 8.638 1.00 53.56 198 LEU B N 1
ATOM 3272 C CA . LEU B 1 198 ? 16.509 101.161 7.403 1.00 52.07 198 LEU B CA 1
ATOM 3273 C C . LEU B 1 198 ? 15.753 101.796 6.242 1.00 52.78 198 LEU B C 1
ATOM 3274 O O . LEU B 1 198 ? 16.355 102.287 5.288 1.00 53.21 198 LEU B O 1
ATOM 3279 N N . ILE B 1 199 ? 14.428 101.791 6.320 1.00 53.60 199 ILE B N 1
ATOM 3280 C CA . ILE B 1 199 ? 13.634 102.390 5.260 1.00 55.89 199 ILE B CA 1
ATOM 3281 C C . ILE B 1 199 ? 13.739 103.913 5.326 1.00 57.82 199 ILE B C 1
ATOM 3282 O O . ILE B 1 199 ? 13.981 104.566 4.308 1.00 58.88 199 ILE B O 1
ATOM 3287 N N . ASP B 1 200 ? 13.570 104.478 6.517 1.00 58.43 200 ASP B N 1
ATOM 3288 C CA . ASP B 1 200 ? 13.655 105.927 6.669 1.00 61.15 200 ASP B CA 1
ATOM 3289 C C . ASP B 1 200 ? 15.099 106.397 6.548 1.00 61.61 200 ASP B C 1
ATOM 3290 O O . ASP B 1 200 ? 15.358 107.555 6.226 1.00 62.54 200 ASP B O 1
ATOM 3295 N N . GLY B 1 201 ? 16.036 105.490 6.807 1.00 62.45 201 GLY B N 1
ATOM 3296 C CA . GLY B 1 201 ? 17.445 105.827 6.700 1.00 62.83 201 GLY B CA 1
ATOM 3297 C C . GLY B 1 201 ? 17.878 105.746 5.248 1.00 63.14 201 GLY B C 1
ATOM 3298 O O . GLY B 1 201 ? 19.043 105.973 4.913 1.00 63.56 201 GLY B O 1
ATOM 3299 N N . GLN B 1 202 ? 16.922 105.410 4.387 1.00 62.54 202 GLN B N 1
ATOM 3300 C CA . GLN B 1 202 ? 17.149 105.289 2.954 1.00 62.29 202 GLN B CA 1
ATOM 3301 C C . GLN B 1 202 ? 18.163 104.212 2.588 1.00 60.85 202 GLN B C 1
ATOM 3302 O O . GLN B 1 202 ? 18.818 104.285 1.547 1.00 61.18 202 GLN B O 1
ATOM 3308 N N . LYS B 1 203 ? 18.286 103.214 3.455 1.00 58.97 203 LYS B N 1
ATOM 3309 C CA . LYS B 1 203 ? 19.192 102.098 3.222 1.00 57.86 203 LYS B CA 1
ATOM 3310 C C . LYS B 1 203 ? 18.455 101.057 2.380 1.00 56.05 203 LYS B C 1
ATOM 3311 O O . LYS B 1 203 ? 19.071 100.203 1.745 1.00 56.38 203 LYS B O 1
ATOM 3317 N N . ILE B 1 204 ? 17.128 101.148 2.390 1.00 53.99 204 ILE B N 1
ATOM 3318 C CA . ILE B 1 204 ? 16.255 100.244 1.648 1.00 51.38 204 ILE B CA 1
ATOM 3319 C C . ILE B 1 204 ? 15.273 101.055 0.806 1.00 50.99 204 ILE B C 1
ATOM 3320 O O . ILE B 1 204 ? 14.497 101.845 1.342 1.00 52.65 204 ILE B O 1
ATOM 3325 N N . LEU B 1 205 ? 15.309 100.863 -0.510 1.00 50.77 205 LEU B N 1
ATOM 3326 C CA . LEU B 1 205 ? 14.406 101.575 -1.411 1.00 49.64 205 LEU B CA 1
ATOM 3327 C C . LEU B 1 205 ? 13.405 100.598 -2.017 1.00 49.12 205 LEU B C 1
ATOM 3328 O O . LEU B 1 205 ? 13.511 99.391 -1.816 1.00 48.40 205 LEU B O 1
ATOM 3333 N N . PHE B 1 206 ? 12.433 101.120 -2.758 1.00 49.05 206 PHE B N 1
ATOM 3334 C CA . PHE B 1 206 ? 11.431 100.273 -3.386 1.00 49.62 206 PHE B CA 1
ATOM 3335 C C . PHE B 1 206 ? 11.270 100.579 -4.863 1.00 51.61 206 PHE B C 1
ATOM 3336 O O . PHE B 1 206 ? 11.119 101.733 -5.254 1.00 54.16 206 PHE B O 1
ATOM 3344 N N . GLU B 1 207 ? 11.307 99.535 -5.680 1.00 53.52 207 GLU B N 1
ATOM 3345 C CA . GLU B 1 207 ? 11.156 99.684 -7.119 1.00 56.53 207 GLU B CA 1
ATOM 3346 C C . GLU B 1 207 ? 9.675 99.765 -7.469 1.00 57.57 207 GLU B C 1
ATOM 3347 O O . GLU B 1 207 ? 9.287 100.395 -8.455 1.00 56.91 207 GLU B O 1
ATOM 3353 N N . ASN B 1 208 ? 8.853 99.118 -6.651 1.00 58.55 208 ASN B N 1
ATOM 3354 C CA . ASN B 1 208 ? 7.413 99.102 -6.855 1.00 58.46 208 ASN B CA 1
ATOM 3355 C C . ASN B 1 208 ? 6.705 99.544 -5.579 1.00 58.80 208 ASN B C 1
ATOM 3356 O O . ASN B 1 208 ? 7.112 99.186 -4.471 1.00 59.02 208 ASN B O 1
ATOM 3358 N N . GLU B 1 209 ? 5.643 100.324 -5.741 1.00 58.96 209 GLU B N 1
ATOM 3359 C CA . GLU B 1 209 ? 4.879 100.823 -4.605 1.00 58.96 209 GLU B CA 1
ATOM 3360 C C . GLU B 1 209 ? 4.175 99.692 -3.862 1.00 57.55 209 GLU B C 1
ATOM 3361 O O . GLU B 1 209 ? 4.057 99.719 -2.638 1.00 57.57 209 GLU B O 1
ATOM 3367 N 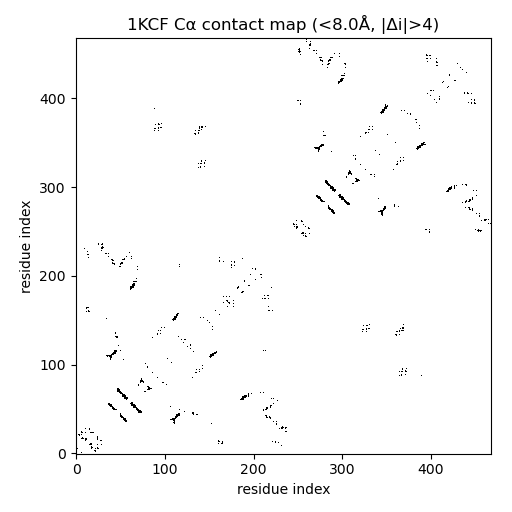N . GLU B 1 210 ? 3.722 98.693 -4.610 1.00 58.64 210 GLU B N 1
ATOM 3368 C CA . GLU B 1 210 ? 3.017 97.548 -4.039 1.00 61.14 210 GLU B CA 1
ATOM 3369 C C . GLU B 1 210 ? 3.658 96.976 -2.773 1.00 60.23 210 GLU B C 1
ATOM 3370 O O . GLU B 1 210 ? 2.977 96.752 -1.773 1.00 61.56 210 GLU B O 1
ATOM 3376 N N . ALA B 1 211 ? 4.966 96.747 -2.815 1.00 59.21 211 ALA B N 1
ATOM 3377 C CA . ALA B 1 211 ? 5.681 96.199 -1.667 1.00 57.00 211 ALA B CA 1
ATOM 3378 C C . ALA B 1 211 ? 5.647 97.144 -0.471 1.00 56.57 211 ALA B C 1
ATOM 3379 O O . ALA B 1 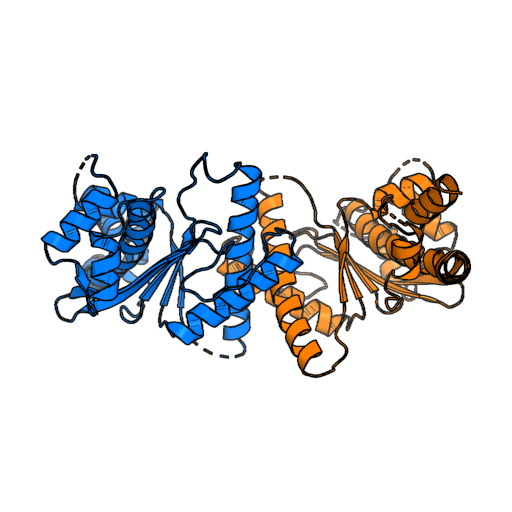211 ? 5.366 96.728 0.654 1.00 53.92 211 ALA B O 1
ATOM 3381 N N . LEU B 1 212 ? 5.934 98.417 -0.721 1.00 56.90 212 LEU B N 1
ATOM 3382 C CA . LEU B 1 212 ? 5.948 99.421 0.334 1.00 57.22 212 LEU B CA 1
ATOM 3383 C C . LEU B 1 212 ? 4.569 99.568 0.980 1.00 57.08 212 LEU B C 1
ATOM 3384 O O . LEU B 1 212 ? 4.459 99.723 2.196 1.00 54.96 212 LEU B O 1
ATOM 3389 N N . TYR B 1 213 ? 3.520 99.515 0.166 1.00 57.63 213 TYR B N 1
ATOM 3390 C CA . TYR B 1 213 ? 2.162 99.655 0.685 1.00 59.95 213 TYR B CA 1
ATOM 3391 C C . TYR B 1 213 ? 1.803 98.528 1.651 1.00 59.53 213 TYR B C 1
ATOM 3392 O O . TYR B 1 213 ? 1.283 98.773 2.743 1.00 60.00 213 TYR B O 1
ATOM 3401 N N . LYS B 1 214 ? 2.074 97.295 1.239 1.00 57.97 214 LYS B N 1
ATOM 3402 C CA . LYS B 1 214 ? 1.782 96.134 2.069 1.00 56.55 214 LYS B CA 1
ATOM 3403 C C . LYS B 1 214 ? 2.486 96.259 3.415 1.00 54.95 214 LYS B C 1
ATOM 3404 O O . LYS B 1 214 ? 1.944 95.870 4.450 1.00 56.69 214 LYS B O 1
ATOM 3410 N N . TRP B 1 215 ? 3.696 96.805 3.402 1.00 51.72 215 TRP B N 1
ATOM 3411 C CA . TRP B 1 215 ? 4.454 96.985 4.633 1.00 50.58 215 TRP B CA 1
ATOM 3412 C C . TRP B 1 215 ? 3.781 98.021 5.525 1.00 52.41 215 TRP B C 1
ATOM 3413 O O . TRP B 1 215 ? 3.764 97.883 6.746 1.00 54.09 215 TRP B O 1
ATOM 3424 N N . ASN B 1 216 ? 3.229 99.063 4.914 1.00 55.52 216 ASN B N 1
ATOM 3425 C CA . ASN B 1 216 ? 2.568 100.109 5.680 1.00 58.42 216 ASN B CA 1
ATOM 3426 C C . ASN B 1 216 ? 1.146 99.745 6.097 1.00 60.12 216 ASN B C 1
ATOM 3427 O O . ASN B 1 216 ? 0.679 100.188 7.142 1.00 60.33 216 ASN B O 1
ATOM 3432 N N . ASN B 1 217 ? 0.463 98.937 5.292 1.00 63.79 217 ASN B N 1
ATOM 3433 C CA . ASN B 1 217 ? -0.904 98.533 5.612 1.00 67.79 217 ASN B CA 1
ATOM 3434 C C . ASN B 1 217 ? -1.094 97.020 5.475 1.00 70.67 217 ASN B C 1
ATOM 3435 O O . ASN B 1 217 ? -0.951 96.282 6.450 1.00 72.05 217 ASN B O 1
ATOM 3440 N N . GLY B 1 218 ? -1.417 96.557 4.273 1.00 73.72 218 GLY B N 1
ATOM 3441 C CA . GLY B 1 218 ? -1.595 95.128 4.064 1.00 77.02 218 GLY B CA 1
ATOM 3442 C C . GLY B 1 218 ? -3.040 94.666 4.010 1.00 79.91 218 GLY B C 1
ATOM 3443 O O . GLY B 1 218 ? -3.760 94.714 5.010 1.00 81.03 218 GLY B O 1
ATOM 3444 N N . GLU B 1 222 ? -4.976 89.607 6.132 1.00 77.28 222 GLU B N 1
ATOM 3445 C CA . GLU B 1 222 ? -4.295 89.676 7.418 1.00 74.47 222 GLU B CA 1
ATOM 3446 C C . GLU B 1 222 ? -3.048 88.801 7.421 1.00 72.45 222 GLU B C 1
ATOM 3447 O O . GLU B 1 222 ? -3.071 87.672 6.933 1.00 71.88 222 GLU B O 1
ATOM 3449 N N . PHE B 1 223 ? -1.964 89.345 7.969 1.00 70.31 223 PHE B N 1
ATOM 3450 C CA . PHE B 1 223 ? -0.687 88.644 8.072 1.00 67.95 223 PHE B CA 1
ATOM 3451 C C . PHE B 1 223 ? 0.180 89.433 9.051 1.00 66.78 223 PHE B C 1
ATOM 3452 O O . PHE B 1 223 ? 0.096 90.661 9.105 1.00 64.59 223 PHE B O 1
ATOM 3460 N N . LYS B 1 224 ? 1.000 88.734 9.830 1.00 66.10 224 LYS B N 1
ATOM 3461 C CA . LYS B 1 224 ? 1.866 89.403 10.796 1.00 66.58 224 LYS B CA 1
ATOM 3462 C C . LYS B 1 224 ? 2.929 90.246 10.106 1.00 64.97 224 LYS B C 1
ATOM 3463 O O . LYS B 1 224 ? 3.618 89.779 9.199 1.00 65.44 224 LYS B O 1
ATOM 3469 N N . LYS B 1 225 ? 3.054 91.494 10.544 1.00 63.03 225 LYS B N 1
ATOM 3470 C CA . LYS B 1 225 ? 4.039 92.406 9.983 1.00 60.94 225 LYS B CA 1
ATOM 3471 C C . LYS B 1 225 ? 5.435 91.934 10.371 1.00 59.19 225 LYS B C 1
ATOM 3472 O O . LYS B 1 225 ? 6.424 92.290 9.734 1.00 57.72 225 LYS B O 1
ATOM 3478 N N . ASP B 1 226 ? 5.504 91.124 11.423 1.00 58.73 226 ASP B N 1
ATOM 3479 C CA . ASP B 1 226 ? 6.774 90.589 11.896 1.00 58.69 226 ASP B CA 1
ATOM 3480 C C . ASP B 1 226 ? 7.352 89.571 10.920 1.00 56.66 226 ASP B C 1
ATOM 3481 O O . ASP B 1 226 ? 8.560 89.537 10.697 1.00 54.75 226 ASP B O 1
ATOM 3486 N N . ASP B 1 227 ? 6.494 88.735 10.345 1.00 54.85 227 ASP B N 1
ATOM 3487 C CA . ASP B 1 227 ? 6.967 87.736 9.396 1.00 54.37 227 ASP B CA 1
ATOM 3488 C C . ASP B 1 227 ? 7.554 88.436 8.179 1.00 52.68 227 ASP B C 1
ATOM 3489 O O . ASP B 1 227 ? 8.538 87.980 7.600 1.00 52.46 227 ASP B O 1
ATOM 3494 N N . MET B 1 228 ? 6.944 89.553 7.803 1.00 49.86 228 MET B N 1
ATOM 3495 C CA . MET B 1 228 ? 7.402 90.323 6.658 1.00 48.17 228 MET B CA 1
ATOM 3496 C C . MET B 1 228 ? 8.752 90.975 6.944 1.00 47.41 228 MET B C 1
ATOM 3497 O O . MET B 1 228 ? 9.618 91.045 6.072 1.00 46.98 228 MET B O 1
ATOM 3502 N N . ALA B 1 229 ? 8.930 91.445 8.173 1.00 45.65 229 ALA B N 1
ATOM 3503 C CA . ALA B 1 229 ? 10.176 92.087 8.558 1.00 44.72 229 ALA B CA 1
ATOM 3504 C C . ALA B 1 229 ? 11.334 91.093 8.527 1.00 44.58 229 ALA B C 1
ATOM 3505 O O . ALA B 1 229 ? 12.467 91.468 8.206 1.00 41.59 229 ALA B O 1
ATOM 3507 N N . ASP B 1 230 ? 11.046 89.830 8.845 1.00 42.80 230 ASP B N 1
ATOM 3508 C CA . ASP B 1 230 ? 12.077 88.790 8.864 1.00 45.70 230 ASP B CA 1
ATOM 3509 C C . ASP B 1 230 ? 12.799 88.584 7.529 1.00 45.29 230 ASP B C 1
ATOM 3510 O O . ASP B 1 230 ? 14.025 88.526 7.489 1.00 46.59 230 ASP B O 1
ATOM 3515 N N . SER B 1 231 ? 12.046 88.461 6.443 1.00 43.34 231 SER B N 1
ATOM 3516 C CA . SER B 1 231 ? 12.661 88.250 5.139 1.00 42.09 231 SER B CA 1
ATOM 3517 C C . SER B 1 231 ? 13.478 89.467 4.690 1.00 40.79 231 SER B C 1
ATOM 3518 O O . SER B 1 231 ? 14.539 89.316 4.089 1.00 39.51 231 SER B O 1
ATOM 3521 N N . ALA B 1 232 ? 12.987 90.665 4.988 1.00 38.15 232 ALA B N 1
ATOM 3522 C CA . ALA B 1 232 ? 13.697 91.888 4.623 1.00 40.25 232 ALA B CA 1
ATOM 3523 C C . ALA B 1 232 ? 15.018 91.999 5.389 1.00 40.79 232 ALA B C 1
ATOM 3524 O O . ALA B 1 232 ? 16.021 92.454 4.848 1.00 39.95 232 ALA B O 1
ATOM 3526 N N . LEU B 1 233 ? 15.004 91.590 6.652 1.00 42.49 233 LEU B N 1
ATOM 3527 C CA . LEU B 1 233 ? 16.199 91.635 7.486 1.00 43.70 233 LEU B CA 1
ATOM 3528 C C . LEU B 1 233 ? 17.233 90.637 6.987 1.00 44.31 233 LEU B C 1
ATOM 3529 O O . LEU B 1 233 ? 18.430 90.908 7.013 1.00 45.98 233 LEU B O 1
ATOM 3534 N N . ILE B 1 234 ? 16.760 89.478 6.541 1.00 43.13 234 ILE B N 1
ATOM 3535 C CA . ILE B 1 234 ? 17.644 88.441 6.024 1.00 42.09 234 ILE B CA 1
ATOM 3536 C C . ILE B 1 234 ? 18.364 88.937 4.771 1.00 40.65 234 ILE B C 1
ATOM 3537 O O . ILE B 1 234 ? 19.590 88.899 4.697 1.00 39.20 234 ILE B O 1
ATOM 3542 N N . ALA B 1 235 ? 17.598 89.425 3.800 1.00 38.71 235 ALA B N 1
ATOM 3543 C CA . ALA B 1 235 ? 18.167 89.929 2.558 1.00 38.82 235 ALA B CA 1
ATOM 3544 C C . ALA B 1 235 ? 19.096 91.119 2.780 1.00 40.59 235 ALA B C 1
ATOM 3545 O O . ALA B 1 235 ? 20.242 91.114 2.333 1.00 40.19 235 ALA B O 1
ATOM 3547 N N . SER B 1 236 ? 18.595 92.141 3.469 1.00 41.22 236 SER B N 1
ATOM 3548 C CA . SER B 1 236 ? 19.374 93.346 3.727 1.00 41.29 236 SER B CA 1
ATOM 3549 C C . SER B 1 236 ? 20.624 93.048 4.545 1.00 41.57 236 SER B C 1
ATOM 3550 O O . SER B 1 236 ? 21.695 93.596 4.285 1.00 42.90 236 SER B O 1
ATOM 3553 N N . GLY B 1 237 ? 20.484 92.178 5.535 1.00 40.32 237 GLY B N 1
ATOM 3554 C CA . GLY B 1 237 ? 21.618 91.838 6.371 1.00 42.96 237 GLY B CA 1
ATOM 3555 C C . GLY B 1 237 ? 22.722 91.173 5.578 1.00 43.99 237 GLY B C 1
ATOM 3556 O O . GLY B 1 237 ? 23.864 91.634 5.576 1.00 44.17 237 GLY B O 1
ATOM 3557 N N . TRP B 1 238 ? 22.376 90.081 4.901 1.00 42.38 238 TRP B N 1
ATOM 3558 C CA . TRP B 1 238 ? 23.332 89.339 4.096 1.00 40.58 238 TRP B CA 1
ATOM 3559 C C . TRP B 1 238 ? 24.020 90.249 3.082 1.00 41.99 238 TRP B C 1
ATOM 3560 O O . TRP B 1 238 ? 25.235 90.164 2.881 1.00 40.30 238 TRP B O 1
ATOM 3571 N N . MET B 1 239 ? 23.242 91.111 2.435 1.00 43.70 239 MET B N 1
ATOM 3572 C CA . MET B 1 239 ? 23.790 92.034 1.449 1.00 45.45 239 MET B CA 1
ATOM 3573 C C . MET B 1 239 ? 24.780 92.991 2.110 1.00 48.22 239 MET B C 1
ATOM 3574 O O . MET B 1 239 ? 25.739 93.447 1.485 1.00 48.88 239 MET B O 1
ATOM 3579 N N . ARG B 1 240 ? 24.547 93.287 3.383 1.00 49.56 240 ARG B N 1
ATOM 3580 C CA . ARG B 1 240 ? 25.424 94.181 4.125 1.00 51.87 240 ARG B CA 1
ATOM 3581 C C . ARG B 1 240 ? 26.762 93.480 4.344 1.00 50.42 240 ARG B C 1
ATOM 3582 O O . ARG B 1 240 ? 27.818 94.109 4.306 1.00 51.25 240 ARG B O 1
ATOM 3590 N N . TRP B 1 241 ? 26.711 92.175 4.587 1.00 49.60 241 TRP B N 1
ATOM 3591 C CA . TRP B 1 241 ? 27.929 91.407 4.793 1.00 47.77 241 TRP B CA 1
ATOM 3592 C C . TRP B 1 241 ? 28.781 91.410 3.533 1.00 48.29 241 TRP B C 1
ATOM 3593 O O . TRP B 1 241 ? 30.005 91.503 3.609 1.00 48.12 241 TRP B O 1
ATOM 3604 N N . GLN B 1 242 ? 28.135 91.303 2.374 1.00 48.21 242 GLN B N 1
ATOM 3605 C CA . GLN B 1 242 ? 28.866 91.284 1.112 1.00 49.82 242 GLN B CA 1
ATOM 3606 C C . GLN B 1 242 ? 29.441 92.663 0.815 1.00 51.11 242 GLN B C 1
ATOM 3607 O O . GLN B 1 242 ? 30.495 92.783 0.193 1.00 51.65 242 GLN B O 1
ATOM 3613 N N . ALA B 1 243 ? 28.747 93.706 1.262 1.00 51.90 243 ALA B N 1
ATOM 3614 C CA . ALA B 1 243 ? 29.212 95.066 1.043 1.00 52.31 243 ALA B CA 1
ATOM 3615 C C . ALA B 1 243 ? 30.422 95.303 1.934 1.00 52.37 243 ALA B C 1
ATOM 3616 O O . ALA B 1 243 ? 31.424 95.863 1.500 1.00 53.44 243 ALA B O 1
ATOM 3618 N N . GLN B 1 244 ? 30.316 94.875 3.187 1.00 53.04 244 GLN B N 1
ATOM 3619 C CA . GLN B 1 244 ? 31.405 95.025 4.139 1.00 53.93 244 GLN B CA 1
ATOM 3620 C C . GLN B 1 244 ? 32.630 94.234 3.675 1.00 55.57 244 GLN B C 1
ATOM 3621 O O . GLN B 1 244 ? 33.751 94.743 3.706 1.00 54.05 244 GLN B O 1
ATOM 3627 N N . LEU B 1 245 ? 32.419 92.994 3.240 1.00 54.78 245 LEU B N 1
ATOM 3628 C CA . LEU B 1 245 ? 33.531 92.170 2.779 1.00 55.76 245 LEU B CA 1
ATOM 3629 C C . LEU B 1 245 ? 34.362 92.889 1.722 1.00 57.73 245 LEU B C 1
ATOM 3630 O O . LEU B 1 245 ? 35.576 92.714 1.656 1.00 57.77 245 LEU B O 1
ATOM 3635 N N . LYS B 1 246 ? 33.714 93.708 0.902 1.00 59.66 246 LYS B N 1
ATOM 3636 C CA . LYS B 1 246 ? 34.429 94.442 -0.133 1.00 61.80 246 LYS B CA 1
ATOM 3637 C C . LYS B 1 246 ? 35.293 95.559 0.458 1.00 61.42 246 LYS B C 1
ATOM 3638 O O . LYS B 1 246 ? 36.100 96.167 -0.242 1.00 60.21 246 LYS B O 1
ATOM 3644 N N . HIS B 1 247 ? 35.124 95.817 1.752 1.00 61.94 247 HIS B N 1
ATOM 3645 C CA . HIS B 1 247 ? 35.915 96.832 2.443 1.00 63.20 247 HIS B CA 1
ATOM 3646 C C . HIS B 1 247 ? 37.156 96.212 3.080 1.00 64.93 247 HIS B C 1
ATOM 3647 O O . HIS B 1 247 ? 38.172 96.888 3.247 1.00 66.96 247 HIS B O 1
ATOM 3654 N N . TYR B 1 248 ? 37.078 94.932 3.441 1.00 63.24 248 TYR B N 1
ATOM 3655 C CA . TYR B 1 248 ? 38.207 94.283 4.101 1.00 63.46 248 TYR B CA 1
ATOM 3656 C C . TYR B 1 248 ? 38.840 93.094 3.387 1.00 61.73 248 TYR B C 1
ATOM 3657 O O . TYR B 1 248 ? 39.906 92.627 3.789 1.00 62.01 248 TYR B O 1
ATOM 3666 N N . ARG B 1 249 ? 38.201 92.605 2.333 1.00 61.05 249 ARG B N 1
ATOM 3667 C CA . ARG B 1 249 ? 38.745 91.468 1.603 1.00 60.33 249 ARG B CA 1
ATOM 3668 C C . ARG B 1 249 ? 40.123 91.821 1.037 1.00 59.49 249 ARG B C 1
ATOM 3669 O O . ARG B 1 249 ? 41.104 91.137 1.322 1.00 59.09 249 ARG B O 1
ATOM 3677 N N . ASN B 1 250 ? 40.207 92.894 0.255 1.00 59.37 250 ASN B N 1
ATOM 3678 C CA . ASN B 1 250 ? 41.485 93.313 -0.319 1.00 59.38 250 ASN B CA 1
ATOM 3679 C C . ASN B 1 250 ? 42.430 93.849 0.751 1.00 58.61 250 ASN B C 1
ATOM 3680 O O . ASN B 1 250 ? 43.638 93.624 0.699 1.00 59.53 250 ASN B O 1
ATOM 3685 N N . PHE B 1 251 ? 41.876 94.563 1.722 1.00 57.86 251 PHE B N 1
ATOM 3686 C CA . PHE B 1 251 ? 42.683 95.121 2.795 1.00 57.67 251 PHE B CA 1
ATOM 3687 C C . PHE B 1 251 ? 43.417 94.015 3.548 1.00 57.68 251 PHE B C 1
ATOM 3688 O O . PHE B 1 251 ? 44.606 94.126 3.826 1.00 57.07 251 PHE B O 1
ATOM 3696 N N . CYS B 1 252 ? 42.702 92.944 3.873 1.00 58.44 252 CYS B N 1
ATOM 3697 C CA . CYS B 1 252 ? 43.296 91.832 4.600 1.00 58.29 252 CYS B CA 1
ATOM 3698 C C . CYS B 1 252 ? 44.289 91.005 3.784 1.00 58.45 252 CYS B C 1
ATOM 3699 O O . CYS B 1 252 ? 45.160 90.353 4.352 1.00 57.51 252 CYS B O 1
ATOM 3702 N N . LYS B 1 253 ? 44.165 91.030 2.460 1.00 60.63 253 LYS B N 1
ATOM 3703 C CA . LYS B 1 253 ? 45.081 90.279 1.601 1.00 63.77 253 LYS B CA 1
ATOM 3704 C C . LYS B 1 253 ? 46.536 90.613 1.907 1.00 65.87 253 LYS B C 1
ATOM 3705 O O . LYS B 1 253 ? 47.390 89.726 1.972 1.00 65.02 253 LYS B O 1
ATOM 3711 N N . GLN B 1 254 ? 46.811 91.900 2.091 1.00 67.87 254 GLN B N 1
ATOM 3712 C CA . GLN B 1 254 ? 48.167 92.362 2.356 1.00 71.54 254 GLN B CA 1
ATOM 3713 C C . GLN B 1 254 ? 48.793 91.871 3.660 1.00 72.94 254 GLN B C 1
ATOM 3714 O O . GLN B 1 254 ? 49.979 92.090 3.894 1.00 73.61 254 GLN B O 1
ATOM 3720 N N . PHE B 1 255 ? 48.014 91.206 4.507 1.00 75.81 255 PHE B N 1
ATOM 3721 C CA . PHE B 1 255 ? 48.557 90.698 5.764 1.00 79.35 255 PHE B CA 1
ATOM 3722 C C . PHE B 1 255 ? 48.844 89.201 5.705 1.00 81.70 255 PHE B C 1
ATOM 3723 O O . PHE B 1 255 ? 48.972 88.544 6.739 1.00 81.48 255 PHE B O 1
ATOM 3731 N N . LEU B 1 256 ? 48.947 88.668 4.492 1.00 84.56 256 LEU B N 1
ATOM 3732 C CA . LEU B 1 256 ? 49.229 87.250 4.297 1.00 87.26 256 LEU B CA 1
ATOM 3733 C C . LEU B 1 256 ? 50.657 87.060 3.786 1.00 89.23 256 LEU B C 1
ATOM 3734 O O . LEU B 1 256 ? 50.818 86.490 2.685 1.00 90.48 256 LEU B O 1
#

Radius of gyration: 26.46 Å; Cα contacts (8 Å, |Δi|>4): 765; chains: 2; bounding box: 73×78×40 Å

Sequence (468 aa):
TVKLSFLQHICKLTGLSRSGRKDELLRRIVDSPIYPTSRVLGIDLGIKNFSYCFASQNEDSKVIIHNWSVENLTEKNGLDIQWTEDFQPSSMADLSIQLFNTLHEKFNPHVILMERQRYRSGIATIPEWTLRVNMLESMLYALHYAEKRNYPFLLSLSPKSTYSYWASVLNKKSRVQMVKELIDGQKILFENEEALYKWNNGSRVEFKKDDMADSALIASGWMRWQAQLKHYRNFCKQFLKLSFLQHICKLTGLSRSELLRRIVDSPIYPTSRVLGIDLGIKNFSYCFASQNEDSKVIIHNWSVENLTEKNGLDIQWTEDFQPSSMADLSIQLFNTLHEKFNPHVILMERQRYEWTLRVNMLESMLYALHYAEKRNSIEQKIQYPFLLSLSPKSTYSYWASVLNSRVQMVKELIDGQKILFENEEALYKWNNGEFKKDDMADSALIASGWMRWQAQLKHYRNFCKQFL

Nearest PDB structures (foldseek):
  1kcf-assembly1_B  TM=1.004E+00  e=2.483E-44  Schizosaccharomyces pombe
  1kcf-assembly1_A  TM=9.369E-01  e=1.276E-37  Schizosaccharomyces pombe
  4ld0-assembly1_A  TM=6.615E-01  e=1.395E-05  Thermus thermophilus HB8
  4ld0-assembly1_B  TM=6.501E-01  e=1.181E-05  Thermus thermophilus HB8
  4iqy-assembly2_B  TM=3.981E-01  e=2.070E+00  Homo sapiens

Foldseek 3Di:
DLDLVVLLVLCLLQQHDSDDDSVVSLCCLLVPDAAAQAQEWFWAFDAQWTWIWTWGQDPVRAIETEDTFTHHLCDCGPLRHDAHDDLDLVRLLNVLVSVLVSCCVVRVGQEYEYEYHDDDVVVDDPVVRVSSRVSSVVSNVVVQVVVVVCDRYYYYHYLCSLVSNLCVVPPVAALLRSVVCCVVVSSYHYPDVVRVVCQVPVPDDDCGSNSRSSRVSRSSSNSSSSVSSVVVNVVSVVVD/DLVVLQVLCLQLVHDSPVSLCRLQVPDQAAQAQEWFWEFAAQWTWIWTWGQDPVRAIETEDTDTHHLCDQGPLRRDAHDDQDLVRLLSSLVSVLVSCCVVRVGQEYEYECDDDVRRVSRNSSVVSNVVVQVVVVVVCVVVVHRDHYYDYHYPCSLVVSLCVVVVPLLVSQVCCVVVSSYHYPDVVRVVCLVPNPDDNSSRSVNVSRSSSNSSSSVSSVVCNVVSVVVD

Organism: Schizosaccharomyces pombe (strain 972 / ATCC 24843) (NCBI:txid284812)

Secondary structure (DSSP, 8-state):
---HHHHHHHHHHTT----S-TTHHHHHHHHPPP---SSEEEEEE-STTEEEEEEEE-TTS-EEEEEEEEE-TTS--TT--------SHHHHHHHHHHHHHHHHHHH--SEEEEEEPPP-TTT--HHHHHHHHHHHHHHHHHHHHHHHH---EEEE--HHHHHHHHHHHH----HHHHHHHHHHTTSEEESSHHHHHHHHH--STTTHHHHHHHHHHHHHHHHHHHHHHHHHHHHHHTT-/-HHHHHHHHHHTT-----HHHHHHTS-----SSEEEEE--SSSEEEEEEEE-TTS-EEEEEEEEE-TTSS-TT--------SHHHHHHHHHHHHHHHHHHH--SEEEEE-----HHHHHHHHHHHHHHHHHHHHHHHHHTT----EEEEE-TTHHHHHHHHHH--HHHHHHHHHHTTSEEESSHHHHHHHH-----HHHHHHHHHHHHHHHHHHHHHHHHHHHHHTT-

Solvent-accessible surface area: 22151 Å² total; per-residue (Å²): 154,39,131,68,65,89,1,58,85,0,0,48,20,2,20,38,58,122,76,51,64,95,96,39,0,4,40,71,0,26,103,10,79,133,42,51,38,46,85,0,0,0,1,0,0,1,8,77,10,0,0,5,2,7,0,17,36,41,107,101,66,52,4,38,1,30,52,2,6,36,18,38,0,38,114,109,25,54,2,92,7,91,17,114,68,66,61,42,15,43,20,0,0,67,0,0,36,48,0,19,79,33,8,43,95,98,2,98,4,75,0,10,0,6,3,78,3,35,74,39,101,77,50,13,74,100,85,79,33,36,79,26,2,16,15,0,7,1,0,6,5,0,13,14,32,26,99,112,125,144,105,52,84,12,31,54,29,53,52,69,31,0,64,40,2,0,41,59,55,24,99,238,73,61,56,30,81,11,0,98,66,5,31,103,42,107,110,3,69,36,114,47,111,101,2,61,137,83,6,99,98,24,76,73,123,141,108,24,39,40,3,9,0,0,0,1,0,1,0,2,0,6,0,70,7,14,31,48,4,66,136,43,35,98,81,0,108,125,67,130,158,99,78,64,21,75,100,0,0,34,33,3,39,42,84,168,98,100,6,29,45,38,0,25,104,9,78,121,46,47,23,44,100,0,0,0,1,39,24,2,2,85,58,0,0,10,1,8,0,17,30,41,179,106,57,55,13,44,2,41,50,6,5,17,18,35,0,37,108,105,21,50,5,126,5,83,20,115,69,64,44,43,24,46,18,0,0,42,0,0,11,46,0,24,66,27,6,33,134,99,3,96,2,80,0,10,0,2,31,89,57,77,134,144,113,61,72,51,26,17,23,0,8,3,0,9,1,0,10,3,36,30,77,78,57,94,8,111,86,124,194,103,151,41,28,62,15,27,35,19,53,68,47,20,1,97,64,16,4,30,84,60,46,163,108,78,35,50,15,1,124,90,5,28,99,43,117,87,4,72,41,121,33,121,124,8,59,133,66,8,90,97,68,153,64,152,81,54,24,0,0,22,0,2,4,3,0,4,0,6,0,63,14,11,16,37,5,105,131,46,16,98,79,1,105,129,111,133

CATH classification: 3.30.420.10

GO terms:
  GO:0070336 flap-structured DNA binding (F, IDA)
  GO:0005739 mitochondrion (C, IDA)
  GO:0000400 four-way junction DNA binding (F, IDA)
  GO:0000402 crossed form four-way junction DNA binding (F, IDA)
  GO:0000403 Y-form DNA binding (F, IDA)
  GO:0008821 crossover junction DNA endonuclease activity (F, IDA)
  GO:0005737 cytoplasm (C, HDA)
  GO:0032042 mitochondrial DNA metabolic process (P, IMP)
  GO:0005515 protein binding (F, IPI)

InterPro domains:
  IPR003034 SAP domain [PS50800] (1-35)
  IPR003034 SAP domain [SM00513] (1-35)
  IPR012337 Ribonuclease H-like superfamily [SSF53098] (40-255)
  IPR015242 Mitochondrial resolvase Ydc2, catalytic [PF09159] (42-247)
  IPR036361 SAP domain superfamily [SSF68906] (3-38)
  IPR036397 Ribonuclease H superfamily [G3DSA:3.30.420.10] (1-258)
  IPR039197 Mrs1/Cce1 [PTHR28072] (2-253)

B-factor: mean 55.35, std 13.95, range [26.51, 106.21]